Protein AF-A0A2N6A3X3-F1 (afdb_monomer_lite)

Foldseek 3Di:
DDDDDDDPDDDPDPDFPWDKWDDDDFDDKDKDQWKKFWKWFAQAKWWQFWKAAACPQHLAFKKKWKWFAQDDLVPQFAPPRWDLRIDTQDIDFRHNDRDIDTDTGIDGGGTMMDMIMFGDHQSDITIWTKDDWQQDFIDDPNDTMTIFIKTDPGRHPPDSDTIHTHRTDIGTDMITIIGGPPDLAQFAKAWPEFDDDDLAAQFKDWTKTKIFTSHPAWFAWKWKWKDKQPHTDDIDIDGDTQGDDDRVSGIDMDTRDMDGADAPDKIKMKMFIAQGVPDGHPDRPRGMDIDIDHAAHDDEFEEPDDDGPHPAPQRVLVSQQRHAHDFAYEYAYEFDEHAAADEHEAGPPDDPGHAYEYEPDDDAQVRAEQEYEDPAEGESYEYANYERYEYASHEFEYEYQQAYERYEFENAHEHYEYALYEFYYDQPRPHQRWERYAFAHDRRDRAHEARRYYNYYYYNYHFHHTPHSYYYHYHD

Radius of gyration: 29.24 Å; chains: 1; bounding box: 65×50×79 Å

Structure (mmCIF, N/CA/C/O backbone):
data_AF-A0A2N6A3X3-F1
#
_entry.id   AF-A0A2N6A3X3-F1
#
loop_
_atom_site.group_PDB
_atom_site.id
_atom_site.type_symbol
_atom_site.label_atom_id
_atom_site.label_alt_id
_atom_site.label_comp_id
_atom_site.label_asym_id
_atom_site.label_entity_id
_atom_site.label_seq_id
_atom_site.pdbx_PDB_ins_code
_atom_site.Cartn_x
_atom_site.Cartn_y
_atom_site.Cartn_z
_atom_site.occupancy
_atom_site.B_iso_or_equiv
_atom_site.auth_seq_id
_atom_site.auth_comp_id
_atom_site.auth_asym_id
_atom_site.auth_atom_id
_atom_site.pdbx_PDB_model_num
ATOM 1 N N . MET A 1 1 ? -17.359 29.371 -13.547 1.00 36.81 1 MET A N 1
ATOM 2 C CA . MET A 1 1 ? -18.112 28.268 -12.919 1.00 36.81 1 MET A CA 1
ATOM 3 C C . MET A 1 1 ? -17.879 28.380 -11.423 1.00 36.81 1 MET A C 1
ATOM 5 O O . MET A 1 1 ? -16.732 28.423 -11.004 1.00 36.81 1 MET A O 1
ATOM 9 N N . LEU A 1 2 ? -18.947 28.639 -10.676 1.00 24.08 2 LEU A N 1
ATOM 10 C CA . LEU A 1 2 ? -18.941 29.046 -9.272 1.00 24.08 2 LEU A CA 1
ATOM 11 C C . LEU A 1 2 ? -18.635 27.821 -8.392 1.00 24.08 2 LEU A C 1
ATOM 13 O O . LEU A 1 2 ? -19.410 26.869 -8.407 1.00 24.08 2 LEU A O 1
ATOM 17 N N . PHE A 1 3 ? -17.521 27.821 -7.656 1.00 23.25 3 PHE A N 1
ATOM 18 C CA . PHE A 1 3 ? -17.260 26.799 -6.639 1.00 23.25 3 PHE A CA 1
ATOM 19 C C . PHE A 1 3 ? -18.091 27.126 -5.396 1.00 23.25 3 PHE A C 1
ATOM 21 O O . PHE A 1 3 ? -17.814 28.088 -4.682 1.00 23.25 3 PHE A O 1
ATOM 28 N N . ILE A 1 4 ? -19.135 26.333 -5.161 1.00 26.30 4 ILE A N 1
ATOM 29 C CA . ILE A 1 4 ? -19.853 26.300 -3.889 1.00 26.30 4 ILE A CA 1
ATOM 30 C C . ILE A 1 4 ? -18.969 25.524 -2.911 1.00 26.30 4 ILE A C 1
ATOM 32 O O . ILE A 1 4 ? -18.794 24.315 -3.039 1.00 26.30 4 ILE A O 1
ATOM 36 N N . VAL A 1 5 ? -18.386 26.237 -1.951 1.00 26.61 5 VAL A N 1
ATOM 37 C CA . VAL A 1 5 ? -17.801 25.637 -0.751 1.00 26.61 5 VAL A CA 1
ATOM 38 C C . VAL A 1 5 ? -18.970 25.226 0.138 1.00 26.61 5 VAL A C 1
ATOM 40 O O . VAL A 1 5 ? -19.651 26.078 0.709 1.00 26.61 5 VAL A O 1
ATOM 43 N N . SER A 1 6 ? -19.236 23.923 0.221 1.00 27.19 6 SER A N 1
ATOM 44 C CA . SER A 1 6 ? -20.173 23.373 1.197 1.00 27.19 6 SER A CA 1
ATOM 45 C C . SER A 1 6 ? -19.638 23.630 2.602 1.00 27.19 6 SER A C 1
ATOM 47 O O . SER A 1 6 ? -18.622 23.077 3.017 1.00 27.19 6 SER A O 1
ATOM 49 N N . ILE A 1 7 ? -20.339 24.496 3.330 1.00 28.91 7 ILE A N 1
ATOM 50 C CA . ILE A 1 7 ? -20.196 24.676 4.770 1.00 28.91 7 ILE A CA 1
ATOM 51 C C . ILE A 1 7 ? -20.703 23.385 5.417 1.00 28.91 7 ILE A C 1
ATOM 53 O O . ILE A 1 7 ? -21.909 23.145 5.470 1.00 28.91 7 ILE A O 1
ATOM 57 N N . VAL A 1 8 ? -19.788 22.539 5.889 1.00 29.34 8 VAL A N 1
ATOM 58 C CA . VAL A 1 8 ? -20.136 21.464 6.820 1.00 29.34 8 VAL A CA 1
ATOM 59 C C . VAL A 1 8 ? -20.495 22.141 8.138 1.00 29.34 8 VAL A C 1
ATOM 61 O O . VAL A 1 8 ? -19.649 22.749 8.795 1.00 29.34 8 VAL A O 1
ATOM 64 N N . ALA A 1 9 ? -21.782 22.107 8.474 1.00 30.28 9 ALA A N 1
ATOM 65 C CA . ALA A 1 9 ? -22.290 22.557 9.757 1.00 30.28 9 ALA A CA 1
ATOM 66 C C . ALA A 1 9 ? -21.560 21.800 10.874 1.00 30.28 9 ALA A C 1
ATOM 68 O O . ALA A 1 9 ? -21.494 20.571 10.862 1.00 30.28 9 ALA A O 1
ATOM 69 N N . GLY A 1 10 ? -20.986 22.552 11.814 1.00 28.33 10 GLY A N 1
ATOM 70 C CA . GLY A 1 10 ? -20.268 22.001 12.952 1.00 28.33 10 GLY A CA 1
ATOM 71 C C . GLY A 1 10 ? -21.154 21.043 13.738 1.00 28.33 10 GLY A C 1
ATOM 72 O O . GLY A 1 10 ? -22.151 21.455 14.331 1.00 28.33 10 GLY A O 1
ATOM 73 N N . MET A 1 11 ? -20.760 19.771 13.769 1.00 34.78 11 MET A N 1
ATOM 74 C CA . MET A 1 11 ? -21.176 18.870 14.831 1.00 34.78 11 MET A CA 1
ATOM 75 C C . MET A 1 11 ? -20.691 19.486 16.141 1.00 34.78 11 MET A C 1
ATOM 77 O O . MET A 1 11 ? -19.494 19.687 16.355 1.00 34.78 11 MET A O 1
ATOM 81 N N . ALA A 1 12 ? -21.639 19.857 16.994 1.00 27.72 12 ALA A N 1
ATOM 82 C CA . ALA A 1 12 ? -21.349 20.266 18.351 1.00 27.72 12 ALA A CA 1
ATOM 83 C C . ALA A 1 12 ? -20.760 19.054 19.081 1.00 27.72 12 ALA A C 1
ATOM 85 O O . ALA A 1 12 ? -21.494 18.197 19.568 1.00 27.72 12 ALA A O 1
ATOM 86 N N . TYR A 1 13 ? -19.430 18.968 19.140 1.00 34.47 13 TYR A N 1
ATOM 87 C CA . TYR A 1 13 ? -18.760 18.099 20.093 1.00 34.47 13 TYR A CA 1
ATOM 88 C C . TYR A 1 13 ? -19.273 18.491 21.475 1.00 34.47 13 TYR A C 1
ATOM 90 O O . TYR A 1 13 ? -19.057 19.616 21.932 1.00 34.47 13 TYR A O 1
ATOM 98 N N . THR A 1 14 ? -19.980 17.583 22.144 1.00 35.78 14 THR A N 1
ATOM 99 C CA . THR A 1 14 ? -20.238 17.725 23.573 1.00 35.78 14 THR A CA 1
ATOM 100 C C . THR A 1 14 ? -18.874 17.849 24.240 1.00 35.78 14 THR A C 1
ATOM 102 O O . THR A 1 14 ? -18.080 16.908 24.201 1.00 35.78 14 THR A O 1
ATOM 105 N N . SER A 1 15 ? -18.558 19.029 24.773 1.00 39.34 15 SER A N 1
ATOM 106 C CA . SER A 1 15 ? -17.269 19.309 25.393 1.00 39.34 15 SER A CA 1
ATOM 107 C C . SER A 1 15 ? -17.145 18.481 26.671 1.00 39.34 15 SER A C 1
ATOM 109 O O . SER A 1 15 ? -17.532 18.929 27.751 1.00 39.34 15 SER A O 1
ATOM 111 N N . SER A 1 16 ? -16.638 17.253 26.575 1.00 51.94 16 SER A N 1
ATOM 112 C CA . SER A 1 16 ? -16.182 16.544 27.765 1.00 51.94 16 SER A CA 1
ATOM 113 C C . SER A 1 16 ? -15.043 17.362 28.371 1.00 51.94 16 SER A C 1
ATOM 115 O O . SER A 1 16 ? -14.129 17.769 27.649 1.00 51.94 16 SER A O 1
ATOM 117 N N . ALA A 1 17 ? -15.098 17.630 29.673 1.00 59.84 17 ALA A N 1
ATOM 118 C CA . ALA A 1 17 ? -14.055 18.382 30.354 1.00 59.84 17 ALA A CA 1
ATOM 119 C C . ALA A 1 17 ? -12.694 17.686 30.173 1.00 59.84 17 ALA A C 1
ATOM 121 O O . ALA A 1 17 ? -12.494 16.557 30.623 1.00 59.84 17 ALA A O 1
ATOM 122 N N . GLN A 1 18 ? -11.764 18.357 29.494 1.00 75.56 18 GLN A N 1
ATOM 123 C CA . GLN A 1 18 ? -10.393 17.879 29.345 1.00 75.56 18 GLN A CA 1
ATOM 124 C C . GLN A 1 18 ? -9.650 17.986 30.682 1.00 75.56 18 GLN A C 1
ATOM 126 O O . GLN A 1 18 ? -9.715 19.014 31.359 1.00 75.56 18 GLN A O 1
ATOM 131 N N . THR A 1 19 ? -8.931 16.932 31.055 1.00 91.12 19 THR A N 1
ATOM 132 C CA . THR A 1 19 ? -8.146 16.851 32.292 1.00 91.12 19 THR A CA 1
ATOM 133 C C . THR A 1 19 ? -6.680 16.638 31.941 1.00 91.12 19 THR A C 1
ATOM 135 O O . THR A 1 19 ? -6.355 15.824 31.084 1.00 91.12 19 THR A O 1
ATOM 138 N N . MET A 1 20 ? -5.776 17.379 32.579 1.00 95.62 20 MET A N 1
ATOM 139 C CA . MET A 1 20 ? -4.334 17.208 32.384 1.00 95.62 20 MET A CA 1
ATOM 140 C C . MET A 1 20 ? -3.817 16.090 33.294 1.00 95.62 20 MET A C 1
ATOM 142 O O . MET A 1 20 ? -4.095 16.093 34.494 1.00 95.62 20 MET A O 1
ATOM 146 N N . MET A 1 21 ? -3.079 15.135 32.730 1.00 96.25 21 MET A N 1
ATOM 147 C CA . MET A 1 21 ? -2.452 14.050 33.483 1.00 96.25 21 MET A CA 1
ATOM 148 C C . MET A 1 21 ? -1.402 14.598 34.454 1.00 96.25 21 MET A C 1
ATOM 150 O O . MET A 1 21 ? -0.435 15.197 33.987 1.00 96.25 21 MET A O 1
ATOM 154 N N . PRO A 1 22 ? -1.539 14.385 35.780 1.00 96.81 22 PRO A N 1
ATOM 155 C CA . PRO A 1 22 ? -0.625 14.956 36.760 1.00 96.81 22 PRO A CA 1
ATOM 156 C C . PRO A 1 22 ? 0.844 14.651 36.456 1.00 96.81 22 PRO A C 1
ATOM 158 O O . PRO A 1 22 ? 1.227 13.503 36.225 1.00 96.81 22 PRO A O 1
ATOM 161 N N . LEU A 1 23 ? 1.674 15.685 36.496 1.00 95.75 23 LEU A N 1
ATOM 162 C CA . LEU A 1 23 ? 3.123 15.587 36.355 1.00 95.75 23 LEU A CA 1
ATOM 163 C C . LEU A 1 23 ? 3.789 16.037 37.658 1.00 95.75 23 LEU A C 1
ATOM 165 O O . LEU A 1 23 ? 3.197 16.840 38.388 1.00 95.75 23 LEU A O 1
ATOM 169 N N . PRO A 1 24 ? 5.030 15.597 37.936 1.00 93.75 24 PRO A N 1
ATOM 170 C CA . PRO A 1 24 ? 5.813 16.207 39.003 1.00 93.75 24 PRO A CA 1
ATOM 171 C C . PRO A 1 24 ? 5.985 17.725 38.757 1.00 93.75 24 PRO A C 1
ATOM 173 O O . PRO A 1 24 ? 5.811 18.186 37.619 1.00 93.75 24 PRO A O 1
ATOM 176 N N . PRO A 1 25 ? 6.305 18.516 39.804 1.00 91.94 25 PRO A N 1
ATOM 177 C CA . PRO A 1 25 ? 6.579 19.952 39.677 1.00 91.94 25 PRO A CA 1
ATOM 178 C C . PRO A 1 25 ? 7.768 20.252 38.739 1.00 91.94 25 PRO A C 1
ATOM 180 O O . PRO A 1 25 ? 8.196 19.419 37.957 1.00 91.94 25 PRO A O 1
ATOM 183 N N . HIS A 1 26 ? 8.228 21.498 38.608 1.00 95.06 26 HIS A N 1
ATOM 184 C CA . HIS A 1 26 ? 9.457 21.771 37.837 1.00 95.06 26 HIS A CA 1
ATOM 185 C C . HIS A 1 26 ? 10.621 21.841 38.810 1.00 95.06 26 HIS A C 1
ATOM 187 O O . HIS A 1 26 ? 10.509 22.570 39.793 1.00 95.06 26 HIS A O 1
ATOM 193 N N . SER A 1 27 ? 11.735 21.171 38.507 1.00 93.88 27 SER A N 1
ATOM 194 C CA . SER A 1 27 ? 12.972 21.340 39.279 1.00 93.88 27 SER A CA 1
ATOM 195 C C . SER A 1 27 ? 14.169 21.754 38.436 1.00 93.88 27 SER A C 1
ATOM 197 O O . SER A 1 27 ? 15.005 22.522 38.906 1.00 93.88 27 SER A O 1
ATOM 199 N N . SER A 1 28 ? 14.283 21.277 37.194 1.00 96.19 28 SER A N 1
ATOM 200 C CA . SER A 1 28 ? 15.470 21.538 36.374 1.00 96.19 28 SER A CA 1
ATOM 201 C C . SER A 1 28 ? 15.185 21.569 34.874 1.00 96.19 28 SER A C 1
ATOM 203 O O . SER A 1 28 ? 14.134 21.139 34.392 1.00 96.19 28 SER A O 1
ATOM 205 N N . THR A 1 29 ? 16.139 22.113 34.121 1.00 97.00 29 THR A N 1
ATOM 206 C CA . THR A 1 29 ? 16.101 22.174 32.658 1.00 97.00 29 THR A CA 1
ATOM 207 C C . THR A 1 29 ? 17.348 21.514 32.096 1.00 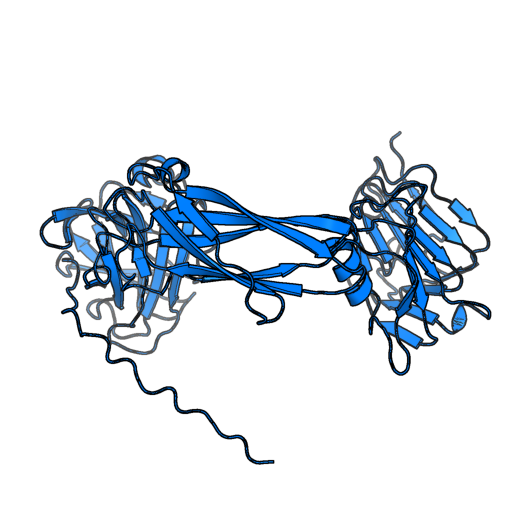97.00 29 THR A C 1
ATOM 209 O O . THR A 1 29 ? 18.462 21.843 32.495 1.00 97.00 29 THR A O 1
ATOM 212 N N . TYR A 1 30 ? 17.159 20.610 31.139 1.00 96.12 30 TYR A N 1
ATOM 213 C CA . TYR A 1 30 ? 18.238 19.985 30.386 1.00 96.12 30 TYR A CA 1
ATOM 214 C C . TYR A 1 30 ? 18.246 20.513 28.952 1.00 96.12 30 TYR A C 1
ATOM 216 O O . TYR A 1 30 ? 17.363 20.195 28.146 1.00 96.12 30 TYR A O 1
ATOM 224 N N . THR A 1 31 ? 19.256 21.326 28.656 1.00 97.38 31 THR A N 1
ATOM 225 C CA . THR A 1 31 ? 19.498 21.902 27.332 1.00 97.38 31 THR A CA 1
ATOM 226 C C . THR A 1 31 ? 20.409 20.974 26.533 1.00 97.38 31 THR A C 1
ATOM 228 O O . THR A 1 31 ? 21.539 20.721 26.945 1.00 97.38 31 THR A O 1
ATOM 231 N N . SER A 1 32 ? 19.934 20.446 25.407 1.00 95.31 32 SER A N 1
ATOM 232 C CA . SER A 1 32 ? 20.695 19.503 24.574 1.00 95.31 32 SER A CA 1
ATOM 233 C C . SER A 1 32 ? 20.160 19.449 23.145 1.00 95.31 32 SER A C 1
ATOM 235 O O . SER A 1 32 ? 19.145 20.063 22.848 1.00 95.31 32 SER A O 1
ATOM 237 N N . SER A 1 33 ? 20.792 18.673 22.268 1.00 95.19 33 SER A N 1
ATOM 238 C CA . SER A 1 33 ? 20.218 18.278 20.973 1.00 95.19 33 SER A CA 1
ATOM 239 C C . SER A 1 33 ? 19.319 17.039 21.069 1.00 95.19 33 SER A C 1
ATOM 241 O O . SER A 1 33 ? 19.021 16.413 20.058 1.00 95.19 33 SER A O 1
ATOM 243 N N . MET A 1 34 ? 18.927 16.631 22.279 1.00 96.06 34 MET A N 1
ATOM 244 C CA . MET A 1 34 ? 18.212 15.385 22.529 1.00 96.06 34 MET A CA 1
ATOM 245 C C . MET A 1 34 ? 16.824 15.645 23.114 1.00 96.06 34 MET A C 1
ATOM 247 O O . MET A 1 34 ? 16.640 16.562 23.920 1.00 96.06 34 MET A O 1
ATOM 251 N N . ILE A 1 35 ? 15.859 14.797 22.754 1.00 96.38 35 ILE A N 1
ATOM 252 C CA . ILE A 1 35 ? 14.491 14.854 23.275 1.00 96.38 35 ILE A CA 1
ATOM 253 C C . ILE A 1 35 ? 14.214 13.744 24.290 1.00 96.38 35 ILE A C 1
ATOM 255 O O . ILE A 1 35 ? 14.772 12.639 24.237 1.00 96.38 35 ILE A O 1
ATOM 259 N N . ARG A 1 36 ? 13.400 14.069 25.290 1.00 97.06 36 ARG A N 1
ATOM 260 C CA . ARG A 1 36 ? 13.132 13.230 26.459 1.00 97.06 36 ARG A CA 1
ATOM 261 C C . ARG A 1 36 ? 11.643 13.261 26.786 1.00 97.06 36 ARG A C 1
ATOM 263 O O . ARG A 1 36 ? 10.908 14.110 26.287 1.00 97.06 36 ARG A O 1
ATOM 270 N N . GLY A 1 37 ? 11.203 12.331 27.621 1.00 97.62 37 GLY A N 1
ATOM 271 C CA . GLY A 1 37 ? 9.848 12.320 28.157 1.00 97.62 37 GLY A CA 1
ATOM 272 C C . GLY A 1 37 ? 9.624 11.151 29.104 1.00 97.62 37 GLY A C 1
ATOM 273 O O . GLY A 1 37 ? 10.470 10.863 29.960 1.00 97.62 37 GLY A O 1
ATOM 274 N N . PHE A 1 38 ? 8.486 10.487 28.948 1.00 98.50 38 PHE A N 1
ATOM 275 C CA . PHE A 1 38 ? 8.093 9.328 29.739 1.00 98.50 38 PHE A CA 1
ATOM 276 C C . PHE A 1 38 ? 7.271 8.343 28.912 1.00 98.50 38 PHE A C 1
ATOM 278 O O . PHE A 1 38 ? 6.806 8.657 27.822 1.00 98.50 38 PHE A O 1
ATOM 285 N N . TRP A 1 39 ? 7.063 7.156 29.458 1.00 98.62 39 TRP A N 1
ATOM 286 C CA . TRP A 1 39 ? 6.050 6.225 28.994 1.00 98.62 39 TRP A CA 1
ATOM 287 C C . TRP A 1 39 ? 5.144 5.809 30.151 1.00 98.62 39 TRP A C 1
ATOM 289 O O . TRP A 1 39 ? 5.509 5.976 31.315 1.00 98.62 39 TRP A O 1
ATOM 299 N N . PHE A 1 40 ? 3.971 5.275 29.831 1.00 98.50 40 PHE A N 1
ATOM 300 C CA . PHE A 1 40 ? 3.063 4.654 30.792 1.00 98.50 40 PHE A CA 1
ATOM 301 C C . PHE A 1 40 ? 2.268 3.522 30.145 1.00 98.50 40 PHE A C 1
ATOM 303 O O . PHE A 1 40 ? 2.203 3.423 28.921 1.00 98.50 40 PHE A O 1
ATOM 310 N N . GLN A 1 41 ? 1.654 2.678 30.972 1.00 98.12 41 GLN A N 1
ATOM 311 C CA . GLN A 1 41 ? 0.623 1.747 30.526 1.00 98.12 41 GLN A CA 1
ATOM 312 C C . GLN A 1 41 ? -0.755 2.357 30.789 1.00 98.12 41 GLN A C 1
ATOM 314 O O . GLN A 1 41 ? -1.031 2.805 31.904 1.00 98.12 41 GLN A O 1
ATOM 319 N N . ALA A 1 42 ? -1.604 2.399 29.768 1.00 95.19 42 ALA A N 1
ATOM 320 C CA . ALA A 1 42 ? -2.955 2.927 29.869 1.00 95.19 42 ALA A CA 1
ATOM 321 C C . ALA A 1 42 ? -3.795 2.074 30.840 1.00 95.19 42 ALA A C 1
ATOM 323 O O . ALA A 1 42 ? -3.906 0.863 30.639 1.00 95.19 42 ALA A O 1
ATOM 324 N N . PRO A 1 43 ? -4.391 2.665 31.893 1.00 91.12 43 PRO A N 1
ATOM 325 C CA . PRO A 1 43 ? -5.142 1.900 32.889 1.00 91.12 43 PRO A CA 1
ATOM 326 C C . PRO A 1 43 ? -6.565 1.559 32.425 1.00 91.12 43 PRO A C 1
ATOM 328 O O . PRO A 1 43 ? -7.153 0.598 32.907 1.00 91.12 43 PRO A O 1
ATOM 331 N N . VAL A 1 44 ? -7.122 2.370 31.525 1.00 83.75 44 VAL A N 1
ATOM 332 C CA . VAL A 1 44 ? -8.472 2.274 30.958 1.00 83.75 44 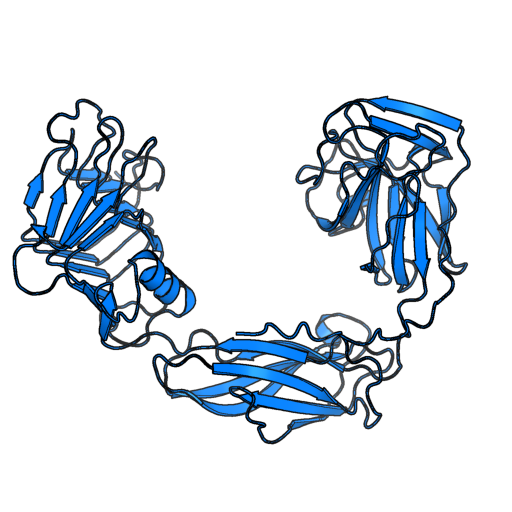VAL A CA 1
ATOM 333 C C . VAL A 1 44 ? -8.453 2.861 29.546 1.00 83.75 44 VAL A C 1
ATOM 335 O O . VAL A 1 44 ? -7.455 3.469 29.157 1.00 83.75 44 VAL A O 1
ATOM 338 N N . ASP A 1 45 ? -9.557 2.737 28.816 1.00 82.00 45 ASP A N 1
ATOM 339 C CA . ASP A 1 45 ? -9.745 3.407 27.530 1.00 82.00 45 ASP A CA 1
ATOM 340 C C . ASP A 1 45 ? -9.950 4.917 27.718 1.00 82.00 45 ASP A C 1
ATOM 342 O O . ASP A 1 45 ? -10.702 5.362 28.592 1.00 82.00 45 ASP A O 1
ATOM 346 N N . PHE A 1 46 ? -9.296 5.730 26.890 1.00 86.94 46 PHE A N 1
ATOM 347 C CA . PHE A 1 46 ? -9.459 7.184 26.900 1.00 86.94 46 PHE A CA 1
ATOM 348 C C . PHE A 1 46 ? -9.036 7.817 25.573 1.00 86.94 46 PHE A C 1
ATOM 350 O O . PHE A 1 46 ? -8.471 7.161 24.701 1.00 86.94 46 PHE A O 1
ATOM 357 N N . LYS A 1 47 ? -9.297 9.117 25.413 1.00 89.19 47 LYS A N 1
ATOM 358 C CA . LYS A 1 47 ? -8.744 9.909 24.309 1.00 89.19 47 LYS A CA 1
ATOM 359 C C . LYS A 1 47 ? -7.690 10.871 24.833 1.00 89.19 47 LYS A C 1
ATOM 361 O O . LYS A 1 47 ? -7.962 11.618 25.773 1.00 89.19 47 LYS A O 1
ATOM 366 N N . ILE A 1 48 ? -6.518 10.906 24.201 1.00 94.00 48 ILE A N 1
ATOM 367 C CA . ILE A 1 48 ? -5.624 12.061 24.304 1.00 94.00 48 ILE A CA 1
ATOM 368 C C . ILE A 1 48 ? -6.215 13.143 23.402 1.00 94.00 48 ILE A C 1
ATOM 370 O O . ILE A 1 48 ? -6.287 12.981 22.183 1.00 94.00 48 ILE A O 1
ATOM 374 N N . VAL A 1 49 ? -6.676 14.224 24.024 1.00 93.31 49 VAL A N 1
ATOM 375 C CA . VAL A 1 49 ? -7.350 15.350 23.361 1.00 93.31 49 VAL A CA 1
ATOM 376 C C . VAL A 1 49 ? -6.442 16.566 23.191 1.00 93.31 49 VAL A C 1
ATOM 378 O O . VAL A 1 49 ? -6.763 17.520 22.483 1.00 93.31 49 VAL A O 1
ATOM 381 N N . GLY A 1 50 ? -5.267 16.536 23.815 1.00 94.12 50 GLY A N 1
ATOM 382 C CA . GLY A 1 50 ? -4.270 17.566 23.620 1.00 94.12 50 GLY A CA 1
ATOM 383 C C . GLY A 1 50 ? -2.922 17.225 24.222 1.00 94.12 50 GLY A C 1
ATOM 384 O O . GLY A 1 50 ? -2.806 16.402 25.129 1.00 94.12 50 GLY A O 1
ATOM 385 N N . VAL A 1 51 ? -1.895 17.897 23.720 1.00 98.25 51 VAL A N 1
ATOM 386 C CA . VAL A 1 51 ? -0.524 17.783 24.215 1.00 98.25 51 VAL A CA 1
ATOM 387 C C . VAL A 1 51 ? 0.119 19.154 24.347 1.00 98.25 51 VAL A C 1
ATOM 389 O O . VAL A 1 51 ? -0.226 20.093 23.625 1.00 98.25 51 VAL A O 1
ATOM 392 N N . ARG A 1 52 ? 1.064 19.288 25.278 1.00 98.12 52 ARG A N 1
ATOM 393 C CA . ARG A 1 52 ? 1.826 20.526 25.459 1.00 98.12 52 ARG A CA 1
ATOM 394 C C . ARG A 1 52 ? 3.167 20.269 26.129 1.00 98.12 52 ARG A C 1
ATOM 396 O O . ARG A 1 52 ? 3.251 19.510 27.083 1.00 98.12 52 ARG A O 1
ATOM 403 N N . VAL A 1 53 ? 4.224 20.960 25.712 1.00 98.00 53 VAL A N 1
ATOM 404 C CA . VAL A 1 53 ? 5.454 21.019 26.526 1.00 98.00 53 VAL A CA 1
ATOM 405 C C . VAL A 1 53 ? 5.333 22.184 27.516 1.00 98.00 53 VAL A C 1
ATOM 407 O O . VAL A 1 53 ? 5.102 23.306 27.063 1.00 98.00 53 VAL A O 1
ATOM 410 N N . PRO A 1 54 ? 5.487 22.004 28.840 1.00 96.31 54 PRO A N 1
ATOM 411 C CA . PRO A 1 54 ? 5.434 23.112 29.796 1.00 96.31 54 PRO A CA 1
ATOM 412 C C . PRO A 1 54 ? 6.397 24.254 29.445 1.00 96.31 54 PRO A C 1
ATOM 414 O O . PRO A 1 54 ? 7.471 24.039 28.884 1.00 96.31 54 PRO A O 1
ATOM 417 N N . THR A 1 55 ? 6.045 25.488 29.810 1.00 96.88 55 THR A N 1
ATOM 418 C CA . THR A 1 55 ? 6.874 26.675 29.521 1.00 96.88 55 THR A CA 1
ATOM 419 C C . THR A 1 55 ? 7.949 26.950 30.573 1.00 96.88 55 THR A C 1
ATOM 421 O O . THR A 1 55 ? 8.692 27.916 30.437 1.00 96.88 55 THR A O 1
ATOM 424 N N . ASN A 1 56 ? 8.050 26.125 31.625 1.00 95.94 56 ASN A N 1
ATOM 425 C CA . ASN A 1 56 ? 9.009 26.331 32.718 1.00 95.94 56 ASN A CA 1
ATOM 426 C C . ASN A 1 56 ? 10.471 26.312 32.237 1.00 95.94 56 ASN A C 1
ATOM 428 O O . ASN A 1 56 ? 11.285 27.078 32.739 1.00 95.94 56 ASN A O 1
ATOM 432 N N . ALA A 1 57 ? 10.799 25.450 31.268 1.00 94.44 57 ALA A N 1
ATOM 433 C CA . ALA A 1 57 ? 12.150 25.354 30.716 1.00 94.44 57 ALA A CA 1
ATOM 434 C C . ALA A 1 57 ? 12.449 26.418 29.647 1.00 94.44 57 ALA A C 1
ATOM 436 O O . ALA A 1 57 ? 13.588 26.862 29.530 1.00 94.44 57 ALA A O 1
ATOM 437 N N . SER A 1 58 ? 11.448 26.791 28.845 1.00 96.75 58 SER A N 1
ATOM 438 C CA . SER A 1 58 ? 11.533 27.797 27.780 1.00 96.75 58 SER A CA 1
ATOM 439 C C . SER A 1 58 ? 10.134 28.086 27.217 1.00 96.75 58 SER A C 1
ATOM 441 O O . SER A 1 58 ? 9.255 27.225 27.250 1.00 96.75 58 SER A O 1
ATOM 443 N N . SER A 1 59 ? 9.926 29.278 26.655 1.00 96.25 59 SER A N 1
ATOM 444 C CA . SER A 1 59 ? 8.716 29.653 25.907 1.00 96.25 59 SER A CA 1
ATOM 445 C C . SER A 1 59 ? 8.845 29.464 24.389 1.00 96.25 59 SER A C 1
ATOM 447 O O . SER A 1 59 ? 7.930 29.834 23.655 1.00 96.25 59 SER A O 1
ATOM 449 N N . ALA A 1 60 ? 9.959 28.893 23.913 1.00 97.19 60 ALA A N 1
ATOM 450 C CA . ALA A 1 60 ? 10.196 28.618 22.496 1.00 97.19 60 ALA A CA 1
ATOM 451 C C . ALA A 1 60 ? 9.158 27.647 21.894 1.00 97.19 60 ALA A C 1
ATOM 453 O O . ALA A 1 60 ? 8.278 27.122 22.586 1.00 97.19 60 ALA A O 1
ATOM 454 N N . ALA A 1 61 ? 9.273 27.383 20.591 1.00 96.88 61 ALA A N 1
ATOM 455 C CA . ALA A 1 61 ? 8.423 26.422 19.895 1.00 96.88 61 ALA A CA 1
ATOM 456 C C . ALA A 1 61 ? 8.408 25.060 20.609 1.00 96.88 61 ALA A C 1
ATOM 458 O O . ALA A 1 61 ? 9.409 24.662 21.199 1.00 96.88 61 ALA A O 1
ATOM 459 N N . GLN A 1 62 ? 7.282 24.354 20.597 1.00 97.75 62 GLN A N 1
ATOM 460 C CA . GLN A 1 62 ? 7.181 23.010 21.176 1.00 97.75 62 GLN A CA 1
ATOM 461 C C . GLN A 1 62 ? 7.287 21.931 20.097 1.00 97.75 62 GLN A C 1
ATOM 463 O O . GLN A 1 62 ? 6.760 22.088 18.993 1.00 97.75 62 GLN A O 1
ATOM 468 N N . ASN A 1 63 ? 7.971 20.842 20.450 1.00 98.06 63 ASN A N 1
ATOM 469 C CA . ASN A 1 63 ? 8.147 19.640 19.643 1.00 98.06 63 ASN A CA 1
ATOM 470 C C . ASN A 1 63 ? 7.700 18.446 20.482 1.00 98.06 63 ASN A C 1
ATOM 472 O O . ASN A 1 63 ? 8.177 18.323 21.609 1.00 98.06 63 ASN A O 1
ATOM 476 N N . ILE A 1 64 ? 6.783 17.617 19.983 1.00 98.62 64 ILE A N 1
ATOM 477 C CA . ILE A 1 64 ? 6.185 16.492 20.718 1.00 98.62 64 ILE A CA 1
ATOM 478 C C . ILE A 1 64 ? 5.984 15.316 19.765 1.00 98.62 64 ILE A C 1
ATOM 480 O O . ILE A 1 64 ? 5.584 15.524 18.622 1.00 98.62 64 ILE A O 1
ATOM 484 N N . GLN A 1 65 ? 6.201 14.092 20.239 1.00 98.56 65 GLN A N 1
ATOM 485 C CA . GLN A 1 65 ? 5.783 12.872 19.548 1.00 98.56 65 GLN A CA 1
ATOM 486 C C . GLN A 1 65 ? 5.213 11.861 20.541 1.00 98.56 65 GLN A C 1
ATOM 488 O O . GLN A 1 65 ? 5.718 11.714 21.658 1.00 98.56 65 GLN A O 1
ATOM 493 N N . LEU A 1 66 ? 4.152 11.183 20.110 1.00 98.44 66 LEU A N 1
ATOM 494 C CA . LEU A 1 66 ? 3.483 10.108 20.829 1.00 98.44 66 LEU A CA 1
ATOM 495 C C . LEU A 1 66 ? 3.686 8.782 20.098 1.00 98.44 66 LEU A C 1
ATOM 497 O O . LEU A 1 66 ? 3.598 8.717 18.870 1.00 98.44 66 LEU A O 1
ATOM 501 N N . PHE A 1 67 ? 3.905 7.724 20.868 1.00 98.25 67 PHE A N 1
ATOM 502 C CA . PHE A 1 67 ? 4.174 6.375 20.385 1.00 98.25 67 PHE A CA 1
ATOM 503 C C . PHE A 1 67 ? 3.197 5.386 21.018 1.00 98.25 67 PHE A C 1
ATOM 505 O O . PHE A 1 67 ? 2.953 5.463 22.220 1.00 98.25 67 PHE A O 1
ATOM 512 N N . LYS A 1 68 ? 2.719 4.412 20.244 1.00 97.44 68 LYS A N 1
ATOM 513 C CA . LYS A 1 68 ? 2.200 3.141 20.756 1.00 97.44 68 LYS A CA 1
ATOM 514 C C . LYS A 1 68 ? 3.326 2.120 20.671 1.00 97.44 68 LYS A C 1
ATOM 516 O O . LYS A 1 68 ? 3.796 1.815 19.580 1.00 97.44 68 LYS A O 1
ATOM 521 N N . MET A 1 69 ? 3.801 1.638 21.810 1.00 98.12 69 MET A N 1
ATOM 522 C CA . MET A 1 69 ? 4.917 0.697 21.882 1.00 98.12 69 MET A CA 1
ATOM 523 C C . MET A 1 69 ? 4.426 -0.723 21.584 1.00 98.12 69 MET A C 1
ATOM 525 O O . MET A 1 69 ? 3.377 -1.127 22.081 1.00 98.12 69 MET A O 1
ATOM 529 N N . GLY A 1 70 ? 5.202 -1.508 20.833 1.00 89.94 70 GLY A N 1
ATOM 530 C CA . GLY A 1 70 ? 4.869 -2.899 20.490 1.00 89.94 70 GLY A CA 1
ATOM 531 C C . GLY A 1 70 ? 5.034 -3.905 21.639 1.00 89.94 70 GLY A C 1
ATOM 532 O O . GLY A 1 70 ? 4.996 -5.111 21.420 1.00 89.94 70 GLY A O 1
ATOM 533 N N . GLY A 1 71 ? 5.265 -3.422 22.860 1.00 91.06 71 GLY A N 1
ATOM 534 C CA . GLY A 1 71 ? 5.439 -4.201 24.082 1.00 91.06 71 GLY A CA 1
ATOM 535 C C . GLY A 1 71 ? 5.847 -3.300 25.250 1.00 91.06 71 GLY A C 1
ATOM 536 O O . GLY A 1 71 ? 6.092 -2.107 25.062 1.00 91.06 71 GLY A O 1
ATOM 537 N N . SER A 1 72 ? 5.938 -3.867 26.456 1.00 97.12 72 SER A N 1
ATOM 538 C CA . SER A 1 72 ? 6.344 -3.125 27.658 1.00 97.12 72 SER A CA 1
ATOM 539 C C . SER A 1 72 ? 7.753 -2.542 27.493 1.00 97.12 72 SER A C 1
ATOM 541 O O . SER A 1 72 ? 8.705 -3.323 27.374 1.00 97.12 72 SER A O 1
ATOM 543 N N . PRO A 1 73 ? 7.948 -1.207 27.541 1.00 98.19 73 PRO A N 1
ATOM 544 C CA . PRO A 1 73 ? 9.275 -0.594 27.436 1.00 98.19 73 PRO A CA 1
ATOM 545 C C . PRO A 1 73 ? 10.272 -1.121 28.473 1.00 98.19 73 PRO A C 1
ATOM 547 O O . PRO A 1 73 ? 11.449 -1.289 28.160 1.00 98.19 73 PRO A O 1
ATOM 550 N N . ALA A 1 74 ? 9.793 -1.475 29.673 1.00 97.19 74 ALA A N 1
ATOM 551 C CA . ALA A 1 74 ? 10.601 -2.095 30.727 1.00 97.19 74 ALA A CA 1
ATOM 552 C C . ALA A 1 74 ? 11.182 -3.472 30.346 1.00 97.19 74 ALA A C 1
ATOM 554 O O . ALA A 1 74 ? 12.073 -3.969 31.028 1.00 97.19 74 ALA A O 1
ATOM 555 N N . SER A 1 75 ? 10.686 -4.086 29.272 1.00 96.62 75 SER A N 1
ATOM 556 C CA . SER A 1 75 ? 11.174 -5.359 28.739 1.00 96.62 75 SER A CA 1
ATOM 557 C C . SER A 1 75 ? 11.872 -5.200 27.390 1.00 96.62 75 SER A C 1
ATOM 559 O O . SER A 1 75 ? 12.823 -5.926 27.120 1.00 96.62 75 SER A O 1
ATOM 561 N N . ILE A 1 76 ? 11.422 -4.266 26.544 1.00 96.56 76 ILE A N 1
ATOM 562 C CA . ILE A 1 76 ? 11.867 -4.195 25.142 1.00 96.56 76 ILE A CA 1
ATOM 563 C C . ILE A 1 76 ? 12.943 -3.137 24.863 1.00 96.56 76 ILE A C 1
ATOM 565 O O . ILE A 1 76 ? 13.578 -3.202 23.814 1.00 96.56 76 ILE A O 1
ATOM 569 N N . CYS A 1 77 ? 13.141 -2.145 25.741 1.00 97.06 77 CYS A N 1
ATOM 570 C CA . CYS A 1 77 ? 14.072 -1.042 25.465 1.00 97.06 77 CYS A CA 1
ATOM 571 C C . CYS A 1 77 ? 14.677 -0.383 26.713 1.00 97.06 77 CYS A C 1
ATOM 573 O O . CYS A 1 77 ? 14.816 0.839 26.777 1.00 97.06 77 CYS A O 1
ATOM 575 N N . VAL A 1 78 ? 15.057 -1.176 27.720 1.00 97.88 78 VAL A N 1
ATOM 576 C CA . VAL A 1 78 ? 15.825 -0.657 28.865 1.00 97.88 78 VAL A CA 1
ATOM 577 C C . VAL A 1 78 ? 17.228 -0.265 28.400 1.00 97.88 78 VAL A C 1
ATOM 579 O O . VAL A 1 78 ? 17.974 -1.107 27.892 1.00 97.88 78 VAL A O 1
ATOM 582 N N . TYR A 1 79 ? 17.586 1.011 28.578 1.00 95.56 79 TYR A N 1
ATOM 583 C CA . TYR A 1 79 ? 18.869 1.564 28.144 1.00 95.56 79 TYR A CA 1
ATOM 584 C C . TYR A 1 79 ? 20.047 0.722 28.684 1.00 95.56 79 TYR A C 1
ATOM 586 O O . TYR A 1 79 ? 20.041 0.364 29.864 1.00 95.56 79 TYR A O 1
ATOM 594 N N . PRO A 1 80 ? 21.063 0.397 27.855 1.00 95.38 80 PRO A N 1
ATOM 595 C CA . PRO A 1 80 ? 21.338 0.929 26.513 1.00 95.38 80 PRO A CA 1
ATOM 596 C C . PRO A 1 80 ? 20.586 0.262 25.350 1.00 95.38 80 PRO A C 1
ATOM 598 O O . PRO A 1 80 ? 20.812 0.638 24.201 1.00 95.38 80 PRO A O 1
ATOM 601 N N . THR A 1 81 ? 19.690 -0.693 25.609 1.00 97.50 81 THR A N 1
ATOM 602 C CA . THR A 1 81 ? 18.888 -1.327 24.553 1.00 97.50 81 THR A CA 1
ATOM 603 C C . THR A 1 81 ? 17.901 -0.323 23.971 1.00 97.50 81 THR A C 1
ATOM 605 O O . THR A 1 81 ? 17.105 0.268 24.699 1.00 97.50 81 THR A O 1
ATOM 608 N N . LEU A 1 82 ? 17.945 -0.141 22.652 1.00 97.69 82 LEU A N 1
ATOM 609 C CA . LEU A 1 82 ? 17.005 0.700 21.918 1.00 97.69 82 LEU A CA 1
ATOM 610 C C . LEU A 1 82 ? 15.995 -0.175 21.173 1.00 97.69 82 LEU A C 1
ATOM 612 O O . LEU A 1 82 ? 16.307 -1.304 20.803 1.00 97.69 82 LEU A O 1
ATOM 616 N N . THR A 1 83 ? 14.814 0.364 20.883 1.00 97.62 83 THR A N 1
ATOM 617 C CA . THR A 1 83 ? 13.836 -0.307 20.017 1.00 97.62 83 THR A CA 1
ATOM 618 C C . THR A 1 83 ? 13.228 0.647 19.001 1.00 97.62 83 THR A C 1
ATOM 620 O O . THR A 1 83 ? 13.045 1.829 19.286 1.00 97.62 83 THR A O 1
ATOM 623 N N . THR A 1 84 ? 12.891 0.124 17.828 1.00 97.69 84 THR A N 1
ATOM 624 C CA . THR A 1 84 ? 12.010 0.761 16.838 1.00 97.69 84 THR A CA 1
ATOM 625 C C . THR A 1 84 ? 10.644 0.076 16.772 1.00 97.69 84 THR A C 1
ATOM 627 O O . THR A 1 84 ? 9.835 0.409 15.914 1.00 97.69 84 THR A O 1
ATOM 630 N N . ASN A 1 85 ? 10.369 -0.879 17.674 1.00 95.75 85 ASN A N 1
ATOM 631 C CA . ASN A 1 85 ? 9.089 -1.578 17.754 1.00 95.75 85 ASN A CA 1
ATOM 632 C C . ASN A 1 85 ? 8.023 -0.673 18.392 1.00 95.75 85 ASN A C 1
ATOM 634 O O . ASN A 1 85 ? 7.681 -0.798 19.572 1.00 95.75 85 ASN A O 1
ATOM 638 N N . TYR A 1 86 ? 7.559 0.295 17.614 1.00 96.94 86 TYR A N 1
ATOM 639 C CA . TYR A 1 86 ? 6.499 1.219 17.970 1.00 96.94 86 TYR A CA 1
ATOM 640 C C . TYR A 1 86 ? 5.779 1.718 16.714 1.00 96.94 86 TYR A C 1
ATOM 642 O O . TYR A 1 86 ? 6.318 1.710 15.610 1.00 96.94 86 TYR A O 1
ATOM 650 N N . THR A 1 87 ? 4.577 2.243 16.905 1.00 92.75 87 THR A N 1
ATOM 651 C CA . THR A 1 87 ? 3.829 3.012 15.908 1.00 92.75 87 THR A CA 1
ATOM 652 C C . THR A 1 87 ? 3.735 4.461 16.375 1.00 92.75 87 THR A C 1
ATOM 654 O O . THR A 1 87 ? 3.483 4.720 17.551 1.00 92.75 87 THR A O 1
ATOM 657 N N . THR A 1 88 ? 3.935 5.429 15.479 1.00 96.19 88 THR A N 1
ATOM 658 C CA . THR A 1 88 ? 3.733 6.848 15.820 1.00 96.19 88 THR A CA 1
ATOM 659 C C . THR A 1 88 ? 2.240 7.160 15.842 1.00 96.19 88 THR A C 1
ATOM 661 O O . THR A 1 88 ? 1.569 6.998 14.829 1.00 96.19 88 THR A O 1
ATOM 664 N N . LEU A 1 89 ? 1.729 7.629 16.983 1.00 83.25 89 LEU A N 1
ATOM 665 C CA . LEU A 1 89 ? 0.328 8.044 17.142 1.00 83.25 89 LEU A CA 1
ATOM 666 C C . LEU A 1 89 ? 0.094 9.500 16.713 1.00 83.25 89 LEU A C 1
ATOM 668 O O . LEU A 1 89 ? -1.015 9.877 16.352 1.00 83.25 89 LEU A O 1
ATOM 672 N N . GLY A 1 90 ? 1.137 10.329 16.767 1.00 90.44 90 GLY A N 1
ATOM 673 C CA . GLY A 1 90 ? 1.102 11.723 16.335 1.00 90.44 90 GLY A CA 1
ATOM 674 C C . GLY A 1 90 ? 2.411 12.439 16.647 1.00 90.44 90 GLY A C 1
ATOM 675 O O . GLY A 1 90 ? 3.131 12.053 17.570 1.00 90.44 90 GLY A O 1
ATOM 676 N N . TYR A 1 91 ? 2.733 13.478 15.876 1.00 96.81 91 TYR A N 1
ATOM 677 C CA . TYR A 1 91 ? 3.884 14.338 16.131 1.00 96.81 91 TYR A CA 1
ATOM 678 C C . TYR A 1 91 ? 3.604 15.783 15.717 1.00 96.81 91 TYR A C 1
ATOM 680 O O . TYR A 1 91 ? 2.856 16.054 14.780 1.00 96.81 91 TYR A O 1
ATOM 688 N N . TRP A 1 92 ? 4.237 16.716 16.420 1.00 97.81 92 TRP A N 1
ATOM 689 C CA . TRP A 1 92 ? 4.108 18.150 16.197 1.00 97.81 92 TRP A CA 1
ATOM 690 C C . TRP A 1 92 ? 5.480 18.787 16.341 1.00 97.81 92 TRP A C 1
ATOM 692 O O . TRP A 1 92 ? 6.153 18.575 17.347 1.00 97.81 92 TRP A O 1
ATOM 702 N N . THR A 1 93 ? 5.904 19.563 15.349 1.00 97.00 93 THR A N 1
ATOM 703 C CA . THR A 1 93 ? 7.255 20.139 15.294 1.00 97.00 93 THR A CA 1
ATOM 704 C C . THR A 1 93 ? 7.204 21.640 15.103 1.00 97.00 93 THR A C 1
ATOM 706 O O . THR A 1 93 ? 6.398 22.126 14.314 1.00 97.00 93 THR A O 1
ATOM 709 N N . ASN A 1 94 ? 8.104 22.363 15.770 1.00 96.31 94 ASN A N 1
ATOM 710 C CA . ASN A 1 94 ? 8.237 23.815 15.687 1.00 96.31 94 ASN A CA 1
ATOM 711 C C . ASN A 1 94 ? 6.901 24.556 15.865 1.00 96.31 94 ASN A C 1
ATOM 713 O O . ASN A 1 94 ? 6.658 25.586 15.235 1.00 96.31 94 ASN A O 1
ATOM 717 N N . VAL A 1 95 ? 6.020 24.054 16.738 1.00 96.31 95 VAL A N 1
ATOM 718 C CA . VAL A 1 95 ? 4.742 24.719 16.992 1.00 96.31 95 VAL A CA 1
ATOM 719 C C . VAL A 1 95 ? 5.005 25.972 17.821 1.00 96.31 95 VAL A C 1
ATOM 721 O O . VAL A 1 95 ? 5.259 25.898 19.026 1.00 96.31 95 VAL A O 1
ATOM 724 N N . ASN A 1 96 ? 4.942 27.129 17.160 1.00 95.50 96 ASN A N 1
ATOM 725 C CA . ASN A 1 96 ? 5.177 28.463 17.723 1.00 95.50 96 ASN A CA 1
ATOM 726 C C . ASN A 1 96 ? 3.997 28.942 18.583 1.00 95.50 96 ASN A C 1
ATOM 728 O O . ASN A 1 96 ? 3.392 29.981 18.336 1.00 95.50 96 ASN A O 1
ATOM 732 N N . SER A 1 97 ? 3.644 28.152 19.593 1.00 92.75 97 SER A N 1
ATOM 733 C CA . SER A 1 97 ? 2.590 28.466 20.547 1.00 92.75 97 SER A CA 1
ATOM 734 C C . SER A 1 97 ? 2.963 27.946 21.928 1.00 92.75 97 SER A C 1
ATOM 736 O O . SER A 1 97 ? 3.612 26.906 22.076 1.00 92.75 97 SER A O 1
ATOM 738 N N . THR A 1 98 ? 2.532 28.662 22.959 1.00 94.94 98 THR A N 1
ATOM 739 C CA . THR A 1 98 ? 2.580 28.202 24.350 1.00 94.94 98 THR A CA 1
ATOM 740 C C . THR A 1 98 ? 1.280 27.527 24.778 1.00 94.94 98 THR A C 1
ATOM 742 O O . THR A 1 98 ? 1.230 27.014 25.894 1.00 94.94 98 THR A O 1
ATOM 745 N N . ALA A 1 99 ? 0.253 27.504 23.921 1.00 94.88 99 ALA A N 1
ATOM 746 C CA . ALA A 1 99 ? -1.023 26.847 24.180 1.00 94.88 99 ALA A CA 1
ATOM 747 C C . ALA A 1 99 ? -0.928 25.320 24.029 1.00 94.88 99 ALA A C 1
ATOM 749 O O . ALA A 1 99 ? 0.040 24.786 23.480 1.00 94.88 99 ALA A O 1
ATOM 750 N N . MET A 1 100 ? -1.950 24.627 24.528 1.00 95.25 100 MET A N 1
ATOM 751 C CA . MET A 1 100 ? -2.164 23.212 24.242 1.00 95.25 100 MET A CA 1
ATOM 752 C C . MET A 1 100 ? -2.398 23.012 22.743 1.00 95.25 100 MET A C 1
ATOM 754 O O . MET A 1 100 ? -3.123 23.786 22.119 1.00 95.25 100 MET A O 1
ATOM 758 N N . ILE A 1 101 ? -1.794 21.969 22.181 1.00 94.56 101 ILE A N 1
ATOM 759 C CA . ILE A 1 101 ? -2.047 21.523 20.815 1.00 94.56 101 ILE A CA 1
ATOM 760 C C . ILE A 1 101 ? -3.191 20.507 20.869 1.00 94.56 101 ILE A C 1
ATOM 762 O O . ILE A 1 101 ? -3.017 19.475 21.520 1.00 94.56 101 ILE A O 1
ATOM 766 N N . PRO A 1 102 ? -4.348 20.771 20.237 1.00 91.69 102 PRO A N 1
ATOM 767 C CA . PRO A 1 102 ? -5.444 19.813 20.204 1.00 91.69 102 PRO A CA 1
ATOM 768 C C . PRO A 1 102 ? -5.073 18.595 19.354 1.00 91.69 102 PRO A C 1
ATOM 770 O O . PRO A 1 102 ? -4.413 18.711 18.320 1.00 91.69 102 PRO A O 1
ATOM 773 N N . CYS A 1 103 ? -5.519 17.423 19.788 1.00 85.06 103 CYS A N 1
ATOM 774 C CA . CYS A 1 103 ? -5.432 16.177 19.034 1.00 85.06 103 CYS A CA 1
ATOM 775 C C . CYS A 1 103 ? -6.621 15.276 19.392 1.00 85.06 103 CYS A C 1
ATOM 777 O O . CYS A 1 103 ? -7.464 15.662 20.195 1.00 85.06 103 CYS A O 1
ATOM 779 N N . ASN A 1 104 ? -6.742 14.116 18.755 1.00 83.62 104 ASN A N 1
ATOM 780 C CA . ASN A 1 104 ? -7.817 13.167 19.032 1.00 83.62 104 ASN A CA 1
ATOM 781 C C . ASN A 1 104 ? -7.290 11.750 18.804 1.00 83.62 104 ASN A C 1
ATOM 783 O O . ASN A 1 104 ? -7.425 11.199 17.716 1.00 83.62 104 ASN A O 1
ATOM 787 N N . ILE A 1 105 ? -6.615 11.205 19.812 1.00 83.19 105 ILE A N 1
ATOM 788 C CA . ILE A 1 105 ? -5.956 9.898 19.736 1.00 83.19 105 ILE A CA 1
ATOM 789 C C . ILE A 1 105 ? -6.645 8.961 20.718 1.00 83.19 105 ILE A C 1
ATOM 791 O O . ILE A 1 105 ? -6.615 9.208 21.924 1.00 83.19 105 ILE A O 1
ATOM 795 N N . LEU A 1 106 ? -7.257 7.895 20.205 1.00 84.38 106 LEU A N 1
ATOM 796 C CA . LEU A 1 106 ? -7.815 6.824 21.025 1.00 84.38 106 LEU A CA 1
ATOM 797 C C . LEU A 1 106 ? -6.679 5.976 21.614 1.00 84.38 106 LEU A C 1
ATOM 799 O O . LEU A 1 106 ? -5.772 5.561 20.895 1.00 84.38 106 LEU A O 1
ATOM 803 N N . VAL A 1 107 ? -6.748 5.721 22.917 1.00 85.88 107 VAL A N 1
ATOM 804 C CA . VAL A 1 107 ? -5.831 4.856 23.661 1.00 85.88 107 VAL A CA 1
ATOM 805 C C . VAL A 1 107 ? -6.662 3.800 24.373 1.00 85.88 107 VAL A C 1
ATOM 807 O O . VAL A 1 107 ? -7.630 4.145 25.051 1.00 85.88 107 VAL A O 1
ATOM 810 N N . GLN A 1 108 ? -6.288 2.532 24.218 1.00 84.19 108 GLN A N 1
ATOM 811 C CA . GLN A 1 108 ? -6.996 1.412 24.836 1.00 84.19 108 GLN A CA 1
ATOM 812 C C . GLN A 1 108 ? -6.293 0.959 26.119 1.00 84.19 108 GLN A C 1
ATOM 814 O O . GLN A 1 108 ? -5.076 1.099 26.259 1.00 84.19 108 GLN A O 1
ATOM 819 N N . ALA A 1 109 ? -7.047 0.395 27.057 1.00 85.25 109 ALA A N 1
ATOM 820 C CA . ALA A 1 109 ? -6.522 -0.191 28.279 1.00 85.25 109 ALA A CA 1
ATOM 821 C C . ALA A 1 109 ? -5.434 -1.228 27.955 1.00 85.25 109 ALA A C 1
ATOM 823 O O . ALA A 1 109 ? -5.592 -2.079 27.081 1.00 85.25 109 ALA A O 1
ATOM 824 N N . GLY A 1 110 ? -4.314 -1.159 28.670 1.00 85.06 110 GLY A N 1
ATOM 825 C CA . GLY A 1 110 ? -3.160 -2.026 28.453 1.00 85.06 110 GLY A CA 1
ATOM 826 C C . GLY A 1 110 ? -2.151 -1.518 27.420 1.00 85.06 110 GLY A C 1
ATOM 827 O O . GLY A 1 110 ? -1.015 -1.995 27.455 1.00 85.06 110 GLY A O 1
ATOM 828 N N . ASP A 1 111 ? -2.497 -0.531 26.581 1.00 92.69 111 ASP A N 1
ATOM 829 C CA . ASP A 1 111 ? -1.556 0.072 25.632 1.00 92.69 111 ASP A CA 1
ATOM 830 C C . ASP A 1 111 ? -0.366 0.716 26.356 1.00 92.69 111 ASP A C 1
ATOM 832 O O . ASP A 1 111 ? -0.517 1.429 27.350 1.00 92.69 111 ASP A O 1
ATOM 836 N N . TYR A 1 112 ? 0.835 0.510 25.817 1.00 98.25 112 TYR A N 1
ATOM 837 C CA . TYR A 1 112 ? 2.049 1.175 26.277 1.00 98.25 112 TYR A CA 1
ATOM 838 C C . TYR A 1 112 ? 2.288 2.436 25.452 1.00 98.25 112 TYR A C 1
ATOM 840 O O . TYR A 1 112 ? 2.614 2.355 24.267 1.00 98.25 112 TYR A O 1
ATOM 848 N N . ILE A 1 113 ? 2.141 3.603 26.074 1.00 98.69 113 ILE A N 1
ATOM 849 C CA . ILE A 1 113 ? 2.234 4.895 25.395 1.00 98.69 113 ILE A CA 1
ATOM 850 C C . ILE A 1 113 ? 3.555 5.567 25.736 1.00 98.69 113 ILE A C 1
ATOM 852 O O . ILE A 1 113 ? 3.815 5.874 26.898 1.00 98.69 113 ILE A O 1
ATOM 856 N N . GLY A 1 114 ? 4.382 5.805 24.719 1.00 98.50 114 GLY A N 1
ATOM 857 C CA . GLY A 1 114 ? 5.590 6.619 24.812 1.00 98.50 114 GLY A CA 1
ATOM 858 C C . GLY A 1 114 ? 5.293 8.078 24.477 1.00 98.50 114 GLY A C 1
ATOM 859 O O . GLY A 1 114 ? 4.525 8.373 23.563 1.00 98.50 114 GLY A O 1
ATOM 860 N N . VAL A 1 115 ? 5.922 8.999 25.196 1.00 98.56 115 VAL A N 1
ATOM 861 C CA . VAL A 1 115 ? 5.707 10.443 25.077 1.00 98.56 115 VAL A CA 1
ATOM 862 C C . VAL A 1 115 ? 7.062 11.119 25.147 1.00 98.56 115 VAL A C 1
ATOM 864 O O . VAL A 1 115 ? 7.794 10.932 26.116 1.00 98.56 115 VAL A O 1
ATOM 867 N N . VAL A 1 116 ? 7.409 11.924 24.150 1.00 98.56 116 VAL A N 1
ATOM 868 C CA . VAL A 1 116 ? 8.613 12.767 24.186 1.00 98.56 116 VAL A CA 1
ATOM 869 C C . VAL A 1 116 ? 8.265 14.185 23.791 1.00 98.56 116 VAL A C 1
ATOM 871 O O . VAL A 1 116 ? 7.397 14.405 22.947 1.00 98.56 116 VAL A O 1
ATOM 874 N N . GLY A 1 117 ? 8.938 15.156 24.399 1.00 97.75 117 GLY A N 1
ATOM 875 C CA . GLY A 1 117 ? 8.652 16.552 24.132 1.00 97.75 117 GLY A CA 1
ATOM 876 C C . GLY A 1 117 ? 9.710 17.501 24.672 1.00 97.75 117 GLY A C 1
ATOM 877 O O . GLY A 1 117 ? 10.242 17.306 25.760 1.00 97.75 117 GLY A O 1
ATOM 878 N N . ALA A 1 118 ? 10.004 18.555 23.916 1.00 98.06 118 ALA A N 1
ATOM 879 C CA . ALA A 1 118 ? 10.893 19.626 24.348 1.00 98.06 118 ALA A CA 1
ATOM 880 C C . ALA A 1 118 ? 10.538 20.961 23.688 1.00 98.06 118 ALA A C 1
ATOM 882 O O . ALA A 1 118 ? 9.923 21.018 22.619 1.00 98.06 118 ALA A O 1
ATOM 883 N N . ARG A 1 119 ? 10.956 22.053 24.331 1.00 98.12 119 ARG A N 1
ATOM 884 C CA . ARG A 1 119 ? 10.897 23.404 23.758 1.00 98.12 119 ARG A CA 1
ATOM 885 C C . ARG A 1 119 ? 12.155 23.661 22.923 1.00 98.12 119 ARG A C 1
ATOM 887 O O . ARG A 1 119 ? 13.205 23.143 23.272 1.00 98.12 119 ARG A O 1
ATOM 894 N N . GLY A 1 120 ? 12.092 24.473 21.875 1.00 97.38 120 GLY A N 1
ATOM 895 C CA . GLY A 1 120 ? 13.234 24.811 21.015 1.00 97.38 120 GLY A CA 1
ATOM 896 C C . GLY A 1 120 ? 12.983 24.514 19.538 1.00 97.38 120 GLY A C 1
ATOM 897 O O . GLY A 1 120 ? 11.866 24.188 19.141 1.00 97.38 120 GLY A O 1
ATOM 898 N N . THR A 1 121 ? 14.025 24.635 18.721 1.00 96.31 121 THR A N 1
ATOM 899 C CA . THR A 1 121 ? 13.951 24.323 17.286 1.00 96.31 121 THR A CA 1
ATOM 900 C C . THR A 1 121 ? 14.144 22.823 17.074 1.00 96.31 121 THR A C 1
ATOM 902 O O . THR A 1 121 ? 15.113 22.258 17.578 1.00 96.31 121 THR A O 1
ATOM 905 N N . ASN A 1 122 ? 13.253 22.182 16.314 1.00 94.75 122 ASN A N 1
ATOM 906 C CA . ASN A 1 122 ? 13.375 20.781 15.904 1.00 94.75 122 ASN A CA 1
ATOM 907 C C . ASN A 1 122 ? 14.750 20.511 15.264 1.00 94.75 122 ASN A C 1
ATOM 909 O O . ASN A 1 122 ? 15.163 21.253 14.373 1.00 94.75 122 ASN A O 1
ATOM 913 N N . GLY A 1 123 ? 15.456 19.475 15.722 1.00 90.19 123 GLY A N 1
ATOM 914 C CA . GLY A 1 123 ? 16.824 19.156 15.288 1.00 90.19 123 GLY A CA 1
ATOM 915 C C . GLY A 1 123 ? 17.912 20.142 15.746 1.00 90.19 123 GLY A C 1
ATOM 916 O O . GLY A 1 123 ? 19.069 19.991 15.363 1.00 90.19 123 GLY A O 1
ATOM 917 N N . GLY A 1 124 ? 17.564 21.149 16.551 1.00 94.56 124 GLY A N 1
ATOM 918 C CA . GLY A 1 124 ? 18.488 22.137 17.106 1.00 94.56 124 GLY A CA 1
ATOM 919 C C . GLY A 1 124 ? 18.664 21.994 18.618 1.00 94.56 124 GLY A C 1
ATOM 920 O O . GLY A 1 124 ? 18.645 20.896 19.173 1.00 94.56 124 GLY A O 1
ATOM 921 N N . THR A 1 125 ? 18.834 23.128 19.299 1.00 96.69 125 THR A N 1
ATOM 922 C CA . THR A 1 125 ? 18.886 23.175 20.765 1.00 96.69 125 THR A CA 1
ATOM 923 C C . THR A 1 125 ? 17.485 23.026 21.352 1.00 96.69 125 THR A C 1
ATOM 925 O O . THR A 1 125 ? 16.605 23.856 21.115 1.00 96.69 125 THR A O 1
ATOM 928 N N . LEU A 1 126 ? 17.310 21.985 22.159 1.00 97.88 126 LEU A N 1
ATOM 929 C CA . LEU A 1 126 ? 16.085 21.615 22.849 1.00 97.88 126 LEU A CA 1
ATOM 930 C C . LEU A 1 126 ? 16.224 21.801 24.366 1.00 97.88 126 LEU A C 1
ATOM 932 O O . LEU A 1 126 ? 17.234 21.439 24.969 1.00 97.88 126 LEU A O 1
ATOM 936 N N . TYR A 1 127 ? 15.173 22.325 24.989 1.00 97.94 127 TYR A N 1
ATOM 937 C CA . TYR A 1 127 ? 15.036 22.575 26.420 1.00 97.94 127 TYR A CA 1
ATOM 938 C C . TYR A 1 127 ? 14.009 21.599 26.999 1.00 97.94 127 TYR A C 1
ATOM 940 O O . TYR A 1 127 ? 12.796 21.774 26.848 1.00 97.94 127 TYR A O 1
ATOM 948 N N . ASN A 1 128 ? 14.505 20.555 27.656 1.00 97.31 128 ASN A N 1
ATOM 949 C CA . ASN A 1 128 ? 13.690 19.528 28.294 1.00 97.31 128 ASN A CA 1
ATOM 950 C C . ASN A 1 128 ? 13.450 19.929 29.757 1.00 97.31 128 ASN A C 1
ATOM 952 O O . ASN A 1 128 ? 14.409 20.049 30.524 1.00 97.31 128 ASN A O 1
ATOM 956 N N . SER A 1 129 ? 12.196 20.136 30.164 1.00 95.81 129 SER A N 1
ATOM 957 C CA . SER A 1 129 ? 11.853 20.353 31.578 1.00 95.81 129 SER A CA 1
ATOM 958 C C . SER A 1 129 ? 11.846 19.030 32.330 1.00 95.81 129 SER A C 1
ATOM 960 O O . SER A 1 129 ? 11.195 18.091 31.877 1.00 95.81 129 SER A O 1
ATOM 962 N N . TYR A 1 130 ? 12.515 18.968 33.478 1.00 94.06 130 TYR A N 1
ATOM 963 C CA . TYR A 1 130 ? 12.663 17.766 34.293 1.00 94.06 130 TYR A CA 1
ATOM 964 C C . TYR A 1 130 ? 12.142 17.953 35.709 1.00 94.06 130 TYR A C 1
ATOM 966 O O . TYR A 1 130 ? 12.302 19.040 36.274 1.00 94.06 130 TYR A O 1
ATOM 974 N N . ASP A 1 131 ? 11.582 16.870 36.262 1.00 87.19 131 ASP A N 1
ATOM 975 C CA . ASP A 1 131 ? 11.430 16.661 37.704 1.00 87.19 131 ASP A CA 1
ATOM 976 C C . ASP A 1 131 ? 10.976 15.229 38.065 1.00 87.19 131 ASP A C 1
ATOM 978 O O . ASP A 1 131 ? 10.708 14.407 37.187 1.00 87.19 131 ASP A O 1
ATOM 982 N N . GLY A 1 132 ? 10.845 14.955 39.367 1.00 86.06 132 GLY A N 1
ATOM 983 C CA . GLY A 1 132 ? 10.230 13.753 39.929 1.00 86.06 132 GLY A CA 1
ATOM 984 C C . GLY A 1 132 ? 11.121 12.517 39.869 1.00 86.06 132 GLY A C 1
ATOM 985 O O . GLY A 1 132 ? 12.119 12.485 39.155 1.00 86.06 132 GLY A O 1
ATOM 986 N N . SER A 1 133 ? 10.760 11.485 40.630 1.00 92.50 133 SER A N 1
ATOM 987 C CA . SER A 1 133 ? 11.367 10.159 40.503 1.00 92.50 133 SER A CA 1
ATOM 988 C C . SER A 1 133 ? 10.766 9.409 39.322 1.00 92.50 133 SER A C 1
ATOM 990 O O . SER A 1 133 ? 9.588 9.556 39.028 1.00 92.50 133 SER A O 1
ATOM 992 N N . SER A 1 134 ? 11.553 8.558 38.680 1.00 94.56 134 SER A N 1
ATOM 993 C CA . SER A 1 134 ? 11.053 7.494 37.817 1.00 94.56 134 SER A CA 1
ATOM 994 C C . SER A 1 134 ? 11.009 6.183 38.611 1.00 94.56 134 SER A C 1
ATOM 996 O O . SER A 1 134 ? 12.042 5.823 39.182 1.00 94.56 134 SER A O 1
ATOM 998 N N . PRO A 1 135 ? 9.862 5.478 38.667 1.00 96.25 135 PRO A N 1
ATOM 999 C CA . PRO A 1 135 ? 8.539 5.924 38.222 1.00 96.25 135 PRO A CA 1
ATOM 1000 C C . PRO A 1 135 ? 7.950 7.041 39.111 1.00 96.25 135 PRO A C 1
ATOM 1002 O O . PRO A 1 135 ? 8.269 7.143 40.299 1.00 96.25 135 PRO A O 1
ATOM 1005 N N . TYR A 1 136 ? 7.061 7.855 38.538 1.00 96.69 136 TYR A N 1
ATOM 1006 C CA . TYR A 1 136 ? 6.227 8.823 39.259 1.00 96.69 136 TYR A CA 1
ATOM 1007 C C . TYR A 1 136 ? 4.766 8.374 39.204 1.00 96.69 136 TYR A C 1
ATOM 1009 O O . TYR A 1 136 ? 4.259 8.044 38.129 1.00 96.69 136 TYR A O 1
ATOM 1017 N N . ALA A 1 137 ? 4.086 8.386 40.352 1.00 96.62 137 ALA A N 1
ATOM 1018 C CA . ALA A 1 137 ? 2.673 8.039 40.445 1.00 96.62 137 ALA A CA 1
ATOM 1019 C C . ALA A 1 137 ? 1.802 9.207 39.953 1.00 96.62 137 ALA A C 1
ATOM 1021 O O . ALA A 1 137 ? 1.654 10.226 40.625 1.00 96.62 137 ALA A O 1
ATOM 1022 N N . SER A 1 138 ? 1.225 9.037 38.771 1.00 96.62 138 SER A N 1
ATOM 1023 C CA . SER A 1 138 ? 0.229 9.915 38.166 1.00 96.62 138 SER A CA 1
ATOM 1024 C C . SER A 1 138 ? -1.168 9.280 38.239 1.00 96.62 138 SER A C 1
ATOM 1026 O O . SER A 1 138 ? -1.377 8.262 38.906 1.00 96.62 138 SER A O 1
ATOM 1028 N N . SER A 1 139 ? -2.152 9.882 37.569 1.00 95.75 139 SER A N 1
ATOM 1029 C CA . SER A 1 139 ? -3.489 9.303 37.454 1.00 95.75 139 SER A CA 1
ATOM 1030 C C . SER A 1 139 ? -4.226 9.681 36.170 1.00 95.75 139 SER A C 1
ATOM 1032 O O . SER A 1 139 ? -4.105 10.799 35.662 1.00 95.75 139 SER A O 1
ATOM 1034 N N . ILE A 1 140 ? -5.044 8.742 35.688 1.00 94.19 140 ILE A N 1
ATOM 1035 C CA . ILE A 1 140 ? -6.018 8.935 34.607 1.00 94.19 140 ILE A CA 1
ATOM 1036 C C . ILE A 1 140 ? -7.380 8.458 35.125 1.00 94.19 140 ILE A C 1
ATOM 1038 O O . ILE A 1 140 ? -7.529 7.302 35.522 1.00 94.19 140 ILE A O 1
ATOM 1042 N N . PHE A 1 141 ? -8.358 9.367 35.191 1.00 89.75 141 PHE A N 1
ATOM 1043 C CA . PHE A 1 141 ? -9.678 9.132 35.813 1.00 89.75 141 PHE A CA 1
ATOM 1044 C C . PHE A 1 141 ? -9.615 8.546 37.232 1.00 89.75 141 PHE A C 1
ATOM 1046 O O . PHE A 1 141 ? -10.426 7.706 37.609 1.00 89.75 141 PHE A O 1
ATOM 1053 N N . GLY A 1 142 ? -8.623 8.961 38.021 1.00 88.06 142 GLY A N 1
ATOM 1054 C CA . GLY A 1 142 ? -8.418 8.461 39.383 1.00 88.06 142 GLY A CA 1
ATOM 1055 C C . GLY A 1 142 ? -7.730 7.093 39.474 1.00 88.06 142 GLY A C 1
ATOM 1056 O O . GLY A 1 142 ? -7.302 6.724 40.564 1.00 88.06 142 GLY A O 1
ATOM 1057 N N . ASN A 1 143 ? -7.537 6.375 38.363 1.00 88.19 143 ASN A N 1
ATOM 1058 C CA . ASN A 1 143 ? -6.707 5.170 38.342 1.00 88.19 143 ASN A CA 1
ATOM 1059 C C . ASN A 1 143 ? -5.232 5.563 38.419 1.00 88.19 143 ASN A C 1
ATOM 1061 O O . ASN A 1 143 ? -4.786 6.430 37.663 1.00 88.19 143 ASN A O 1
ATOM 1065 N N . THR A 1 144 ? -4.471 4.927 39.311 1.00 94.81 144 THR A N 1
ATOM 1066 C CA . THR A 1 144 ? -3.027 5.161 39.430 1.00 94.81 144 THR A CA 1
ATOM 1067 C C . THR A 1 144 ? -2.300 4.688 38.175 1.00 94.81 144 THR A C 1
ATOM 1069 O O . THR A 1 144 ? -2.475 3.554 37.738 1.00 94.81 144 THR A O 1
ATOM 1072 N N . VAL A 1 145 ? -1.444 5.552 37.629 1.00 96.00 145 VAL A N 1
ATOM 1073 C CA . VAL A 1 145 ? -0.593 5.258 36.472 1.00 96.00 145 VAL A CA 1
ATOM 1074 C C . VAL A 1 145 ? 0.833 5.643 36.809 1.00 96.00 145 VAL A C 1
ATOM 1076 O O . VAL A 1 145 ? 1.092 6.780 37.191 1.00 96.00 145 VAL A O 1
ATOM 1079 N N . ASN A 1 146 ? 1.773 4.721 36.633 1.00 97.00 146 ASN A N 1
ATOM 1080 C CA . ASN A 1 146 ? 3.188 5.038 36.766 1.00 97.00 146 ASN A CA 1
ATOM 1081 C C . ASN A 1 146 ? 3.712 5.567 35.432 1.00 97.00 146 ASN A C 1
ATOM 1083 O O . ASN A 1 146 ? 3.701 4.844 34.437 1.00 97.00 146 ASN A O 1
ATOM 1087 N N . ILE A 1 147 ? 4.180 6.815 35.424 1.00 97.69 147 ILE A N 1
ATOM 1088 C CA . ILE A 1 147 ? 4.972 7.339 34.311 1.00 97.69 147 ILE A CA 1
ATOM 1089 C C . ILE A 1 147 ? 6.450 7.047 34.588 1.00 97.69 147 ILE A C 1
ATOM 1091 O O . ILE A 1 147 ? 6.937 7.261 35.699 1.00 97.69 147 ILE A O 1
ATOM 1095 N N . THR A 1 148 ? 7.167 6.538 33.593 1.00 98.38 148 THR A N 1
ATOM 1096 C CA . THR A 1 148 ? 8.562 6.089 33.711 1.00 98.38 148 THR A CA 1
ATOM 1097 C C . THR A 1 148 ? 9.413 6.770 32.651 1.00 98.38 148 THR A C 1
ATOM 1099 O O . THR A 1 148 ? 8.964 6.986 31.529 1.00 98.38 148 THR A O 1
ATOM 1102 N N . ARG A 1 149 ? 10.648 7.133 32.997 1.00 98.12 149 ARG A N 1
ATOM 1103 C CA . ARG A 1 149 ? 11.562 7.894 32.138 1.00 98.12 149 ARG A CA 1
ATOM 1104 C C . ARG A 1 149 ? 11.759 7.228 30.771 1.00 98.12 149 ARG A C 1
ATOM 1106 O O . ARG A 1 149 ? 11.976 6.020 30.666 1.00 98.12 149 ARG A O 1
ATOM 1113 N N . PHE A 1 150 ? 11.709 8.047 29.724 1.00 98.31 150 PHE A N 1
ATOM 1114 C CA . PHE A 1 150 ? 11.771 7.621 28.327 1.00 98.31 150 PHE A CA 1
ATOM 1115 C C . PHE A 1 150 ? 12.522 8.647 27.475 1.00 98.31 150 PHE A C 1
ATOM 1117 O O . PHE A 1 150 ? 12.580 9.834 27.820 1.00 98.31 150 PHE A O 1
ATOM 1124 N N . GLY A 1 151 ? 13.084 8.231 26.344 1.00 97.44 151 GLY A N 1
ATOM 1125 C CA . GLY A 1 151 ? 13.724 9.175 25.438 1.00 97.44 151 GLY A CA 1
ATOM 1126 C C . GLY A 1 151 ? 14.275 8.587 24.149 1.00 97.44 151 GLY A C 1
ATOM 1127 O O . GLY A 1 151 ? 14.151 7.401 23.858 1.00 97.44 151 GLY A O 1
ATOM 1128 N N . HIS A 1 152 ? 14.916 9.469 23.385 1.00 97.19 152 HIS A N 1
ATOM 1129 C CA . HIS A 1 152 ? 15.615 9.167 22.141 1.00 97.19 152 HIS A CA 1
ATOM 1130 C C . HIS A 1 152 ? 16.961 9.902 22.123 1.00 97.19 152 HIS A C 1
ATOM 1132 O O . HIS A 1 152 ? 17.068 11.034 22.600 1.00 97.19 152 HIS A O 1
ATOM 1138 N N . GLN A 1 153 ? 18.017 9.281 21.597 1.00 95.12 153 GLN A N 1
ATOM 1139 C CA . GLN A 1 153 ? 19.347 9.907 21.516 1.00 95.12 153 GLN A CA 1
ATOM 1140 C C . GLN A 1 153 ? 19.475 10.827 20.287 1.00 95.12 153 GLN A C 1
ATOM 1142 O O . GLN A 1 153 ? 20.388 10.686 19.482 1.00 95.12 153 GLN A O 1
ATOM 1147 N N . GLY A 1 154 ? 18.543 11.772 20.150 1.00 94.31 154 GLY A N 1
ATOM 1148 C CA . GLY A 1 154 ? 18.462 12.733 19.052 1.00 94.31 154 GLY A CA 1
ATOM 1149 C C . GLY A 1 154 ? 17.321 13.729 19.266 1.00 94.31 154 GLY A C 1
ATOM 1150 O O . GLY A 1 154 ? 16.532 13.578 20.203 1.00 94.31 154 GLY A O 1
ATOM 1151 N N . GLY A 1 155 ? 17.253 14.758 18.425 1.00 89.56 155 GLY A N 1
ATOM 1152 C CA . GLY A 1 155 ? 16.307 15.873 18.561 1.00 89.56 155 GLY A CA 1
ATOM 1153 C C . GLY A 1 155 ? 15.484 16.149 17.307 1.00 89.56 155 GLY A C 1
ATOM 1154 O O . GLY A 1 155 ? 14.741 17.127 17.286 1.00 89.56 155 GLY A O 1
ATOM 1155 N N . ASN A 1 156 ? 15.630 15.317 16.273 1.00 93.75 156 ASN A N 1
ATOM 1156 C CA . ASN A 1 156 ? 14.891 15.422 15.021 1.00 93.75 156 ASN A CA 1
ATOM 1157 C C . ASN A 1 156 ? 13.587 14.635 15.134 1.00 93.75 156 ASN A C 1
ATOM 1159 O O . ASN A 1 156 ? 13.599 13.421 15.325 1.00 93.75 156 ASN A O 1
ATOM 1163 N N . LEU A 1 157 ? 12.473 15.346 15.008 1.00 92.06 157 LEU A N 1
ATOM 1164 C CA . LEU A 1 157 ? 11.141 14.778 14.871 1.00 92.06 157 LEU A CA 1
ATOM 1165 C C . LEU A 1 157 ? 10.696 14.850 13.397 1.00 92.06 157 LEU A C 1
ATOM 1167 O O . LEU A 1 157 ? 11.008 15.848 12.736 1.00 92.06 157 LEU A O 1
ATOM 1171 N N . PRO A 1 158 ? 9.935 13.857 12.901 1.00 96.25 158 PRO A N 1
ATOM 1172 C CA . PRO A 1 158 ? 9.535 12.643 13.614 1.00 96.25 158 PRO A CA 1
ATOM 1173 C C . PRO A 1 158 ? 10.729 11.712 13.872 1.00 96.25 158 PRO A C 1
ATOM 1175 O O . PRO A 1 158 ? 11.608 11.540 13.032 1.00 96.25 158 PRO A O 1
ATOM 1178 N N . ILE A 1 159 ? 10.756 11.119 15.061 1.00 95.88 159 ILE A N 1
ATOM 1179 C CA . ILE A 1 159 ? 11.717 10.095 15.447 1.00 95.88 159 ILE A CA 1
ATOM 1180 C C . ILE A 1 159 ? 11.334 8.818 14.711 1.00 95.88 159 ILE A C 1
ATOM 1182 O O . ILE A 1 159 ? 10.236 8.295 14.895 1.00 95.88 159 ILE A O 1
ATOM 1186 N N . THR A 1 160 ? 12.265 8.339 13.895 1.00 93.62 160 THR A N 1
ATOM 1187 C CA . THR A 1 160 ? 12.224 7.036 13.216 1.00 93.62 160 THR A CA 1
ATOM 1188 C C . THR A 1 160 ? 13.263 6.063 13.785 1.00 93.62 160 THR A C 1
ATOM 1190 O O . THR A 1 160 ? 13.280 4.884 13.445 1.00 93.62 160 THR A O 1
ATOM 1193 N N . GLY A 1 161 ? 14.150 6.559 14.654 1.00 94.19 161 GLY A N 1
ATOM 1194 C CA . GLY A 1 161 ? 15.223 5.793 15.277 1.00 94.19 161 GLY A CA 1
ATOM 1195 C C . GLY A 1 161 ? 14.837 5.155 16.612 1.00 94.19 161 GLY A C 1
ATOM 1196 O O . GLY A 1 161 ? 13.705 5.244 17.086 1.00 94.19 161 GLY A O 1
ATOM 1197 N N . GLY A 1 162 ? 15.821 4.516 17.243 1.00 97.44 162 GLY A N 1
ATOM 1198 C CA . GLY A 1 162 ? 15.624 3.782 18.487 1.00 97.44 162 GLY A CA 1
ATOM 1199 C C . GLY A 1 162 ? 15.235 4.668 19.677 1.00 97.44 162 GLY A C 1
ATOM 1200 O O . GLY A 1 162 ? 15.892 5.676 19.954 1.00 97.44 162 GLY A O 1
ATOM 1201 N N . VAL A 1 163 ? 14.198 4.266 20.406 1.00 98.56 163 VAL A N 1
ATOM 1202 C CA . VAL A 1 163 ? 13.782 4.851 21.694 1.00 98.56 163 VAL A CA 1
ATOM 1203 C C . VAL A 1 163 ? 14.190 3.943 22.854 1.00 98.56 163 VAL A C 1
ATOM 1205 O O . VAL A 1 163 ? 14.442 2.754 22.653 1.00 98.56 163 VAL A O 1
ATOM 1208 N N . TRP A 1 164 ? 14.269 4.499 24.061 1.00 98.38 164 TRP A N 1
ATOM 1209 C CA . TRP A 1 164 ? 14.720 3.796 25.265 1.00 98.38 164 TRP A CA 1
ATOM 1210 C C . TRP A 1 164 ? 13.969 4.239 26.519 1.00 98.38 164 TRP A C 1
ATOM 1212 O O . TRP A 1 164 ? 13.411 5.336 26.575 1.00 98.38 164 TRP A O 1
ATOM 1222 N N . THR A 1 165 ? 14.019 3.405 27.556 1.00 98.44 165 THR A N 1
ATOM 1223 C CA . THR A 1 165 ? 13.575 3.718 28.916 1.00 98.44 165 THR A CA 1
ATOM 1224 C C . THR A 1 165 ? 14.690 3.513 29.940 1.00 98.44 165 THR A C 1
ATOM 1226 O O . THR A 1 165 ? 15.579 2.683 29.765 1.00 98.44 165 THR A O 1
ATOM 1229 N N . GLU A 1 166 ? 14.625 4.268 31.032 1.00 97.25 166 GLU A N 1
ATOM 1230 C CA . GLU A 1 166 ? 15.373 4.011 32.261 1.00 97.25 166 GLU A CA 1
ATOM 1231 C C . GLU A 1 166 ? 14.357 3.868 33.399 1.00 97.25 166 GLU A C 1
ATOM 1233 O O . GLU A 1 166 ? 13.440 4.679 33.540 1.00 97.25 166 GLU A O 1
ATOM 1238 N N . LEU A 1 167 ? 14.495 2.828 34.220 1.00 96.06 167 LEU A N 1
ATOM 1239 C CA . LEU A 1 167 ? 13.513 2.542 35.274 1.00 96.06 167 LEU A CA 1
ATOM 1240 C C . LEU A 1 167 ? 13.667 3.456 36.497 1.00 96.06 167 LEU A C 1
ATOM 1242 O O . LEU A 1 167 ? 12.769 3.513 37.330 1.00 96.06 167 LEU A O 1
ATOM 1246 N N . THR A 1 168 ? 14.775 4.193 36.584 1.00 94.50 168 THR A N 1
ATOM 1247 C CA . THR A 1 168 ? 15.106 5.139 37.656 1.00 94.50 168 THR A CA 1
ATOM 1248 C C . THR A 1 168 ? 15.501 6.504 37.074 1.00 94.50 168 THR A C 1
ATOM 1250 O O . THR A 1 168 ? 15.505 6.705 35.859 1.00 94.50 168 THR A O 1
ATOM 1253 N N . GLY A 1 169 ? 15.800 7.478 37.937 1.00 92.81 169 GLY A N 1
ATOM 1254 C CA . GLY A 1 169 ? 16.208 8.827 37.532 1.00 92.81 169 GLY A CA 1
ATOM 1255 C C . GLY A 1 169 ? 15.052 9.823 37.533 1.00 92.81 169 GLY A C 1
ATOM 1256 O O . GLY A 1 169 ? 14.092 9.653 38.282 1.00 92.81 169 GLY A O 1
ATOM 1257 N N . THR A 1 170 ? 15.165 10.878 36.725 1.00 94.44 170 THR A N 1
ATOM 1258 C CA . THR A 1 170 ? 14.175 11.965 36.654 1.00 94.44 170 THR A CA 1
ATOM 1259 C C . THR A 1 170 ? 13.333 11.906 35.391 1.00 94.44 170 THR A C 1
ATOM 1261 O O . THR A 1 170 ? 13.793 11.437 34.349 1.00 94.44 170 THR A O 1
ATOM 1264 N N . ILE A 1 171 ? 12.102 12.405 35.438 1.00 94.94 171 ILE A N 1
ATOM 1265 C CA . ILE A 1 171 ? 11.190 12.354 34.295 1.00 94.94 171 ILE A CA 1
ATOM 1266 C C . ILE A 1 171 ? 11.177 13.695 33.570 1.00 94.94 171 ILE A C 1
ATOM 1268 O O . ILE A 1 171 ? 11.101 14.757 34.189 1.00 94.94 171 ILE A O 1
ATOM 1272 N N . CYS A 1 172 ? 11.248 13.654 32.239 1.00 96.38 172 CYS A N 1
ATOM 1273 C CA . CYS A 1 172 ? 11.007 14.849 31.447 1.00 96.38 172 CYS A CA 1
ATOM 1274 C C . CYS A 1 172 ? 9.500 15.070 31.301 1.00 96.38 172 CYS A C 1
ATOM 1276 O O . CYS A 1 172 ? 8.740 14.141 31.045 1.00 96.38 172 CYS A O 1
ATOM 1278 N N . ARG A 1 173 ? 9.069 16.312 31.491 1.00 97.00 173 ARG A N 1
ATOM 1279 C CA . ARG A 1 173 ? 7.666 16.698 31.548 1.00 97.00 173 ARG A CA 1
ATOM 1280 C C . ARG A 1 173 ? 7.120 17.065 30.175 1.00 97.00 173 ARG A C 1
ATOM 1282 O O . ARG A 1 173 ? 7.606 18.000 29.542 1.00 97.00 173 ARG A O 1
ATOM 1289 N N . VAL A 1 174 ? 6.041 16.389 29.799 1.00 97.69 174 VAL A N 1
ATOM 1290 C CA . VAL A 1 174 ? 5.187 16.682 28.643 1.00 97.69 174 VAL A CA 1
ATOM 1291 C C . VAL A 1 174 ? 3.743 16.524 29.108 1.00 97.69 174 VAL A C 1
ATOM 1293 O O . VAL A 1 174 ? 3.372 15.478 29.631 1.00 97.69 174 VAL A O 1
ATOM 1296 N N . GLU A 1 175 ? 2.940 17.574 28.994 1.00 97.94 175 GLU A N 1
ATOM 1297 C CA . GLU A 1 175 ? 1.536 17.568 29.401 1.00 97.94 175 GLU A CA 1
ATOM 1298 C C . GLU A 1 175 ? 0.714 16.788 28.374 1.00 97.94 175 GLU A C 1
ATOM 1300 O O . GLU A 1 175 ? 0.756 17.081 27.177 1.00 97.94 175 GLU A O 1
ATOM 1305 N N . ILE A 1 176 ? -0.050 15.815 28.867 1.00 97.81 176 ILE A N 1
ATOM 1306 C CA . ILE A 1 176 ? -1.099 15.117 28.127 1.00 97.81 176 ILE A CA 1
ATOM 1307 C C . ILE A 1 176 ? -2.431 15.546 28.721 1.00 97.81 176 ILE A C 1
ATOM 1309 O O . ILE A 1 176 ? -2.642 15.444 29.930 1.00 97.81 176 ILE A O 1
ATOM 1313 N N . TYR A 1 177 ? -3.326 16.005 27.860 1.00 97.12 177 TYR A N 1
ATOM 1314 C CA . TYR A 1 177 ? -4.710 16.288 28.189 1.00 97.12 177 TYR A CA 1
ATOM 1315 C C . TYR A 1 177 ? -5.547 15.130 27.688 1.00 97.12 177 TYR A C 1
ATOM 1317 O O . TYR A 1 177 ? -5.497 14.783 26.507 1.00 97.12 177 TYR A O 1
ATOM 1325 N N . TYR A 1 178 ? -6.302 14.530 28.592 1.00 93.62 178 TYR A N 1
ATOM 1326 C CA . TYR A 1 178 ? -7.185 13.428 28.288 1.00 93.62 178 TYR A CA 1
ATOM 1327 C C . TYR A 1 178 ? -8.635 13.812 28.528 1.00 93.62 178 TYR A C 1
ATOM 1329 O O . TYR A 1 178 ? -8.964 14.669 29.350 1.00 93.62 178 TYR A O 1
ATOM 1337 N N . ALA A 1 179 ? -9.508 13.137 27.806 1.00 88.56 179 ALA A N 1
ATOM 1338 C CA . ALA A 1 179 ? -10.924 13.115 28.085 1.00 88.56 179 ALA A CA 1
ATOM 1339 C C . ALA A 1 179 ? -11.423 11.681 27.974 1.00 88.56 179 ALA A C 1
ATOM 1341 O O . ALA A 1 179 ? -10.695 10.797 27.503 1.00 88.56 179 ALA A O 1
ATOM 1342 N N . ALA A 1 180 ? -12.638 11.435 28.466 1.00 79.00 180 ALA A N 1
ATOM 1343 C CA . ALA A 1 180 ? -13.254 10.130 28.284 1.00 79.00 180 ALA A CA 1
ATOM 1344 C C . ALA A 1 180 ? -13.203 9.803 26.788 1.00 79.00 180 ALA A C 1
ATOM 1346 O O . ALA A 1 180 ? -13.452 10.684 25.955 1.00 79.00 180 ALA A O 1
ATOM 1347 N N . ALA A 1 181 ? -12.847 8.565 26.436 1.00 67.94 181 ALA A N 1
ATOM 1348 C CA . ALA A 1 181 ? -13.165 8.102 25.096 1.00 67.94 181 ALA A CA 1
ATOM 1349 C C . ALA A 1 181 ? -14.668 8.351 24.928 1.00 67.94 181 ALA A C 1
ATOM 1351 O O . ALA A 1 181 ? -15.432 7.999 25.828 1.00 67.94 181 ALA A O 1
ATOM 1352 N N . LEU A 1 182 ? -15.072 9.096 23.890 1.00 54.81 182 LEU A N 1
ATOM 1353 C CA . LEU A 1 182 ? -16.491 9.385 23.666 1.00 54.81 182 LEU A CA 1
ATOM 1354 C C . LEU A 1 182 ? -17.237 8.046 23.742 1.00 54.81 182 LEU A C 1
ATOM 1356 O O . LEU A 1 182 ? -16.866 7.126 23.026 1.00 54.81 182 LEU A O 1
ATOM 1360 N N . ASN A 1 183 ? -18.134 7.978 24.732 1.00 53.66 183 ASN A N 1
ATOM 1361 C CA . ASN A 1 183 ? -18.759 6.822 25.378 1.00 53.66 183 ASN A CA 1
ATOM 1362 C C . ASN A 1 183 ? -18.398 5.431 24.836 1.00 53.66 183 ASN A C 1
ATOM 1364 O O . ASN A 1 183 ? -18.762 5.132 23.703 1.00 53.66 183 ASN A O 1
ATOM 1368 N N . PRO A 1 184 ? -17.862 4.515 25.664 1.00 58.88 184 PRO A N 1
ATOM 1369 C CA . PRO A 1 184 ? -17.938 3.107 25.325 1.00 58.88 184 PRO A CA 1
ATOM 1370 C C . PRO A 1 184 ? -19.422 2.713 25.367 1.00 58.88 184 PRO A C 1
ATOM 1372 O O . PRO A 1 184 ? -20.016 2.541 26.436 1.00 58.88 184 PRO A O 1
ATOM 1375 N N . ILE A 1 185 ? -20.069 2.706 24.203 1.00 71.62 185 ILE A N 1
ATOM 1376 C CA . ILE A 1 185 ? -21.484 2.374 24.123 1.00 71.62 185 ILE A CA 1
ATOM 1377 C C . ILE A 1 185 ? -21.621 0.850 24.242 1.00 71.62 185 ILE A C 1
ATOM 1379 O O . ILE A 1 185 ? -20.782 0.098 23.740 1.00 71.62 185 ILE A O 1
ATOM 1383 N N . PRO A 1 186 ? -22.645 0.356 24.957 1.00 81.69 186 PRO A N 1
ATOM 1384 C CA . PRO A 1 186 ? -22.803 -1.077 25.172 1.00 81.69 186 PRO A CA 1
ATOM 1385 C C . PRO A 1 186 ? -22.848 -1.888 23.871 1.00 81.69 186 PRO A C 1
ATOM 1387 O O . PRO A 1 186 ? -22.315 -2.992 23.840 1.00 81.69 186 PRO A O 1
ATOM 1390 N N . ASN A 1 187 ? -23.442 -1.330 22.814 1.00 89.50 187 ASN A N 1
ATOM 1391 C CA . ASN A 1 187 ? -23.601 -1.970 21.512 1.00 89.50 187 ASN A CA 1
ATOM 1392 C C . ASN A 1 187 ? -22.972 -1.069 20.446 1.00 89.50 187 ASN A C 1
ATOM 1394 O O . ASN A 1 187 ? -23.514 0.001 20.190 1.00 89.50 187 ASN A O 1
ATOM 1398 N N . ASP A 1 188 ? -21.845 -1.506 19.889 1.00 89.44 188 ASP A N 1
ATOM 1399 C CA . ASP A 1 188 ? -21.081 -0.812 18.846 1.00 89.44 188 ASP A CA 1
ATOM 1400 C C . ASP A 1 188 ? -20.455 -1.876 17.946 1.00 89.44 188 ASP A C 1
ATOM 1402 O O . ASP A 1 188 ? -19.700 -2.740 18.418 1.00 89.44 188 ASP A O 1
ATOM 1406 N N . ALA A 1 189 ? -20.847 -1.872 16.678 1.00 93.56 189 ALA A N 1
ATOM 1407 C CA . ALA A 1 189 ? -20.340 -2.805 15.689 1.00 93.56 189 ALA A CA 1
ATOM 1408 C C . ALA A 1 189 ? -19.862 -2.053 14.451 1.00 93.56 189 ALA A C 1
ATOM 1410 O O . ALA A 1 189 ? -20.544 -1.181 13.930 1.00 93.56 189 ALA A O 1
ATOM 1411 N N . GLY A 1 190 ? -18.742 -2.491 13.890 1.00 94.38 190 GLY A N 1
ATOM 1412 C CA . GLY A 1 190 ? -18.174 -1.866 12.705 1.00 94.38 190 GLY A CA 1
ATOM 1413 C C . GLY A 1 190 ? -17.689 -2.874 11.683 1.00 94.38 190 GLY A C 1
ATOM 1414 O O . GLY A 1 190 ? -17.468 -4.048 11.993 1.00 94.38 190 GLY A O 1
ATOM 1415 N N . ILE A 1 191 ? -17.527 -2.412 10.446 1.00 96.75 191 ILE A N 1
ATOM 1416 C CA . ILE A 1 191 ? -16.826 -3.167 9.411 1.00 96.75 191 ILE A CA 1
ATOM 1417 C C . ILE A 1 191 ? -15.359 -2.751 9.439 1.00 96.75 191 ILE A C 1
ATOM 1419 O O . ILE A 1 191 ? -15.022 -1.612 9.130 1.00 96.75 191 ILE A O 1
ATOM 1423 N N . ALA A 1 192 ? -14.480 -3.681 9.808 1.00 89.88 192 ALA A N 1
ATOM 1424 C CA . ALA A 1 192 ? -13.045 -3.426 9.873 1.00 89.88 192 ALA A CA 1
ATOM 1425 C C . ALA A 1 192 ? -12.406 -3.385 8.473 1.00 89.88 192 ALA A C 1
ATOM 1427 O O . ALA A 1 192 ? -11.543 -2.546 8.215 1.00 89.88 192 ALA A O 1
ATOM 1428 N N . SER A 1 193 ? -12.848 -4.255 7.561 1.00 91.50 193 SER A N 1
ATOM 1429 C CA . SER A 1 193 ? -12.293 -4.389 6.207 1.00 91.50 193 SER A CA 1
ATOM 1430 C C . SER A 1 193 ? -13.273 -5.046 5.234 1.00 91.50 193 SER A C 1
ATOM 1432 O O . SER A 1 193 ? -14.204 -5.749 5.638 1.00 91.50 193 SER A O 1
ATOM 1434 N N . ILE A 1 194 ? -13.042 -4.801 3.941 1.00 94.38 194 ILE A N 1
ATOM 1435 C CA . ILE A 1 194 ? -13.573 -5.606 2.837 1.00 94.38 194 ILE A CA 1
ATOM 1436 C C . ILE A 1 194 ? -12.463 -6.592 2.462 1.00 94.38 194 ILE A C 1
ATOM 1438 O O . ILE A 1 194 ? -11.387 -6.154 2.057 1.00 94.38 194 ILE A O 1
ATOM 1442 N N . ASP A 1 195 ? -12.705 -7.885 2.653 1.00 91.88 195 ASP A N 1
ATOM 1443 C CA . ASP A 1 195 ? -11.675 -8.928 2.577 1.00 91.88 195 ASP A CA 1
ATOM 1444 C C . ASP A 1 195 ? -11.673 -9.634 1.219 1.00 91.88 195 ASP A C 1
ATOM 1446 O O . ASP A 1 195 ? -10.612 -9.937 0.679 1.00 91.88 195 ASP A O 1
ATOM 1450 N N . GLU A 1 196 ? -12.862 -9.877 0.660 1.00 94.50 196 GLU A N 1
ATOM 1451 C CA . GLU A 1 196 ? -13.034 -10.555 -0.624 1.00 94.50 196 GLU A CA 1
ATOM 1452 C C . GLU A 1 196 ? -14.001 -9.798 -1.544 1.00 94.50 196 GLU A C 1
ATOM 1454 O O . GLU A 1 196 ? -14.924 -9.123 -1.066 1.00 94.50 196 GLU A O 1
ATOM 1459 N N . PRO A 1 197 ? -13.819 -9.933 -2.868 1.00 93.69 197 PRO A N 1
ATOM 1460 C CA . PRO A 1 197 ? -12.789 -10.745 -3.527 1.00 93.69 197 PRO A CA 1
ATOM 1461 C C . PRO A 1 197 ? -11.421 -10.038 -3.633 1.00 93.69 197 PRO A C 1
ATOM 1463 O O . PRO A 1 197 ? -11.342 -8.828 -3.849 1.00 93.69 197 PRO A O 1
ATOM 1466 N N . PHE A 1 198 ? -10.334 -10.810 -3.512 1.00 87.12 198 PHE A N 1
ATOM 1467 C CA . PHE A 1 198 ? -8.942 -10.356 -3.648 1.00 87.12 198 PHE A CA 1
ATOM 1468 C C . PHE A 1 198 ? -8.173 -11.287 -4.595 1.00 87.12 198 PHE A C 1
ATOM 1470 O O . PHE A 1 198 ? -8.305 -12.503 -4.492 1.00 87.12 198 PHE A O 1
ATOM 1477 N N . GLY A 1 199 ? -7.380 -10.728 -5.519 1.00 88.25 199 GLY A N 1
ATOM 1478 C CA . GLY A 1 199 ? -6.554 -11.517 -6.447 1.00 88.25 199 GLY A CA 1
ATOM 1479 C C . GLY A 1 199 ? -7.349 -12.534 -7.278 1.00 88.25 199 GLY A C 1
ATOM 1480 O O . GLY A 1 199 ? -6.991 -13.707 -7.334 1.00 88.25 199 GLY A O 1
ATOM 1481 N N . PHE A 1 200 ? -8.456 -12.102 -7.883 1.00 93.94 200 PHE A N 1
ATOM 1482 C CA . PHE A 1 200 ? -9.468 -12.979 -8.479 1.00 93.94 200 PHE A CA 1
ATOM 1483 C C . PHE A 1 200 ? -9.665 -12.716 -9.975 1.00 93.94 200 PHE A C 1
ATOM 1485 O O . PHE A 1 200 ? -9.398 -11.622 -10.472 1.00 93.94 200 PHE A O 1
ATOM 1492 N N . CYS A 1 201 ? -10.189 -13.705 -10.700 1.00 94.31 201 CYS A N 1
ATOM 1493 C CA . CYS A 1 201 ? -10.548 -13.554 -12.109 1.00 94.31 201 CYS A CA 1
ATOM 1494 C C . CYS A 1 201 ? -11.967 -13.005 -12.275 1.00 94.31 201 CYS A C 1
ATOM 1496 O O . CYS A 1 201 ? -12.827 -13.182 -11.420 1.00 94.31 201 CYS A O 1
ATOM 1498 N N . ALA A 1 202 ? -12.253 -12.384 -13.421 1.00 95.69 202 ALA A N 1
ATOM 1499 C CA . ALA A 1 202 ? -13.619 -11.993 -13.751 1.00 95.69 202 ALA A CA 1
ATOM 1500 C C . ALA A 1 202 ? -14.539 -13.223 -13.743 1.00 95.69 202 ALA A C 1
ATOM 1502 O O . ALA A 1 202 ? -14.230 -14.246 -14.356 1.00 95.69 202 ALA A O 1
ATOM 1503 N N . GLY A 1 203 ? -15.670 -13.126 -13.055 1.00 96.00 203 GLY A N 1
ATOM 1504 C CA . GLY A 1 203 ? -16.456 -14.303 -12.717 1.00 96.00 203 GLY A CA 1
ATOM 1505 C C . GLY A 1 203 ? -17.386 -14.052 -11.545 1.00 96.00 203 GLY A C 1
ATOM 1506 O O . GLY A 1 203 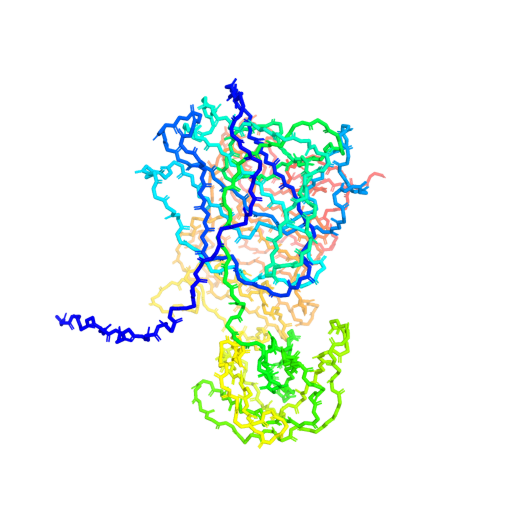? -17.606 -12.909 -11.154 1.00 96.00 203 GLY A O 1
ATOM 1507 N N . THR A 1 204 ? -17.985 -15.120 -11.026 1.00 96.75 204 THR A N 1
ATOM 1508 C CA . THR A 1 204 ? -18.831 -15.033 -9.832 1.00 96.75 204 THR A CA 1
ATOM 1509 C C . THR A 1 204 ? -17.973 -15.276 -8.607 1.00 96.75 204 THR A C 1
ATOM 1511 O O . THR A 1 204 ? -17.454 -16.374 -8.472 1.00 96.75 204 THR A O 1
ATOM 1514 N N . GLU A 1 205 ? -17.869 -14.271 -7.743 1.00 96.81 205 GLU A N 1
ATOM 1515 C CA . GLU A 1 205 ? -17.105 -14.341 -6.496 1.00 96.81 205 GLU A CA 1
ATOM 1516 C C . GLU A 1 205 ? -17.933 -13.814 -5.325 1.00 96.81 205 GLU A C 1
ATOM 1518 O O . GLU A 1 205 ? -18.890 -13.045 -5.507 1.00 96.81 205 GLU A O 1
ATOM 1523 N N . ASP A 1 206 ? -17.523 -14.207 -4.126 1.00 97.06 206 ASP A N 1
ATOM 1524 C CA . ASP A 1 206 ? -18.129 -13.794 -2.868 1.00 97.06 206 ASP A CA 1
ATOM 1525 C C . ASP A 1 206 ? -17.654 -12.402 -2.444 1.00 97.06 206 ASP A C 1
ATOM 1527 O O . ASP A 1 206 ? -16.555 -11.962 -2.776 1.00 97.06 206 ASP A O 1
ATOM 1531 N N . VAL A 1 207 ? -18.504 -11.700 -1.695 1.00 97.75 207 VAL A N 1
ATOM 1532 C CA . VAL A 1 207 ? -18.144 -10.470 -0.985 1.00 97.75 207 VAL A CA 1
ATOM 1533 C C . VAL A 1 207 ? -18.051 -10.792 0.490 1.00 97.75 207 VAL A C 1
ATOM 1535 O O . VAL A 1 207 ? -19.073 -10.989 1.150 1.00 97.75 207 VAL A O 1
ATOM 1538 N N . VAL A 1 208 ? -16.831 -10.818 1.014 1.00 98.25 208 VAL A N 1
ATOM 1539 C CA . VAL A 1 208 ? -16.566 -11.111 2.425 1.00 98.25 208 VAL A CA 1
ATOM 1540 C C . VAL A 1 208 ? -16.032 -9.865 3.111 1.00 98.25 208 VAL A C 1
ATOM 1542 O O . VAL A 1 208 ? -15.202 -9.143 2.563 1.00 98.25 208 VAL A O 1
ATOM 1545 N N . VAL A 1 209 ? -16.531 -9.598 4.314 1.00 98.12 209 VAL A N 1
ATOM 1546 C CA . VAL A 1 209 ? -16.106 -8.470 5.151 1.00 98.12 209 VAL A CA 1
ATOM 1547 C C . VAL A 1 209 ? -15.752 -8.946 6.549 1.00 98.12 209 VAL A C 1
ATOM 1549 O O . VAL A 1 209 ? -16.352 -9.901 7.043 1.00 98.12 209 VAL A O 1
ATOM 1552 N N . THR A 1 210 ? -14.866 -8.227 7.232 1.00 97.38 210 THR A N 1
ATOM 1553 C CA . THR A 1 210 ? -14.616 -8.456 8.657 1.00 97.38 210 THR A CA 1
ATOM 1554 C C . THR A 1 210 ? -15.547 -7.578 9.489 1.00 97.38 210 THR A C 1
ATOM 1556 O O . THR A 1 210 ? -15.389 -6.357 9.558 1.00 97.38 210 THR A O 1
ATOM 1559 N N . LEU A 1 211 ? -16.523 -8.208 10.146 1.00 97.94 211 LEU A N 1
ATOM 1560 C CA . LEU A 1 211 ? -17.368 -7.598 11.171 1.00 97.94 211 LEU A CA 1
ATOM 1561 C C . LEU A 1 211 ? -16.623 -7.593 12.507 1.00 97.94 211 LEU A C 1
ATOM 1563 O O . LEU A 1 211 ? -16.086 -8.622 12.914 1.00 97.94 211 LEU A O 1
ATOM 1567 N N . LYS A 1 212 ? -16.656 -6.471 13.226 1.00 94.12 212 LYS A N 1
ATOM 1568 C CA . LYS A 1 212 ? -15.970 -6.299 14.507 1.00 94.12 212 LYS A CA 1
ATOM 1569 C C . LYS A 1 212 ? -16.872 -5.691 15.575 1.00 94.12 212 LYS A C 1
ATOM 1571 O O . LYS A 1 212 ? -17.613 -4.750 15.317 1.00 94.12 212 LYS A O 1
ATOM 1576 N N . ASN A 1 213 ? -16.771 -6.216 16.793 1.00 93.38 213 ASN A N 1
ATOM 1577 C CA . ASN A 1 213 ? -17.402 -5.676 17.990 1.00 93.38 213 ASN A CA 1
ATOM 1578 C C . ASN A 1 213 ? -16.494 -4.621 18.638 1.00 93.38 213 ASN A C 1
ATOM 1580 O O . ASN A 1 213 ? -15.461 -4.954 19.236 1.00 93.38 213 ASN A O 1
ATOM 1584 N N . PHE A 1 214 ? -16.890 -3.356 18.567 1.00 86.62 214 PHE A N 1
ATOM 1585 C CA . PHE A 1 214 ? -16.230 -2.238 19.245 1.00 86.62 214 PHE A CA 1
ATOM 1586 C C . PHE A 1 214 ? -16.887 -1.907 20.597 1.00 86.62 214 PHE A C 1
ATOM 1588 O O . PHE A 1 214 ? -16.277 -1.237 21.429 1.00 86.62 214 PHE A O 1
ATOM 1595 N N . GLY A 1 215 ? -18.062 -2.481 20.874 1.00 85.12 215 GLY A N 1
ATOM 1596 C CA . GLY A 1 215 ? -18.831 -2.261 22.094 1.00 85.12 215 GLY A CA 1
ATOM 1597 C C . GLY A 1 215 ? -18.276 -2.933 23.350 1.00 85.12 215 GLY A C 1
ATOM 1598 O O . GLY A 1 215 ? -17.269 -3.652 23.341 1.00 85.12 215 GLY A O 1
ATOM 1599 N N . LEU A 1 216 ? -18.961 -2.676 24.469 1.00 81.25 216 LEU A N 1
ATOM 1600 C CA . LEU A 1 216 ? -18.652 -3.272 25.777 1.00 81.25 216 LEU A CA 1
ATOM 1601 C C . LEU A 1 216 ? -19.427 -4.553 26.079 1.00 81.25 216 LEU A C 1
ATOM 1603 O O . LEU A 1 216 ? -19.029 -5.304 26.973 1.00 81.25 216 LEU A O 1
ATOM 1607 N N . LEU A 1 217 ? -20.535 -4.798 25.381 1.00 89.56 217 LEU A N 1
ATOM 1608 C CA . LEU A 1 217 ? -21.271 -6.049 25.488 1.00 89.56 217 LEU A CA 1
ATOM 1609 C C . LEU A 1 217 ? -20.859 -6.998 24.363 1.00 89.56 217 LEU A C 1
ATOM 1611 O O . LEU A 1 217 ? -20.489 -6.542 23.279 1.00 89.56 217 LEU A O 1
ATOM 1615 N N . PRO A 1 218 ? -20.947 -8.319 24.586 1.00 91.50 218 PRO A N 1
ATOM 1616 C CA . PRO A 1 218 ? -20.835 -9.269 23.495 1.00 91.50 218 PRO A CA 1
ATOM 1617 C C . PRO A 1 218 ? -21.844 -8.948 22.387 1.00 91.50 218 PRO A C 1
ATOM 1619 O O . PRO A 1 218 ? -23.022 -8.685 22.658 1.00 91.50 218 PRO A O 1
ATOM 1622 N N . LEU A 1 219 ? -21.384 -8.968 21.140 1.00 96.50 219 LEU A N 1
ATOM 1623 C CA . LEU A 1 219 ? -22.231 -8.761 19.976 1.00 96.50 219 LEU A CA 1
ATOM 1624 C C . LEU A 1 219 ? -22.858 -10.095 19.580 1.00 96.50 219 LEU A C 1
ATOM 1626 O O . LEU A 1 219 ? -22.161 -11.057 19.265 1.00 96.50 219 LEU A O 1
ATOM 1630 N N . THR A 1 220 ? -24.183 -10.140 19.594 1.00 97.62 220 THR A N 1
ATOM 1631 C CA . THR A 1 220 ? -24.985 -11.327 19.273 1.00 97.62 220 THR A CA 1
ATOM 1632 C C . THR A 1 220 ? -25.759 -11.189 17.968 1.00 97.62 220 THR A C 1
ATOM 1634 O O . THR A 1 220 ? -26.106 -12.191 17.341 1.00 97.62 220 THR A O 1
ATOM 1637 N N . SER A 1 221 ? -25.992 -9.954 17.520 1.00 97.81 221 SER A N 1
ATOM 1638 C CA . SER A 1 221 ? -26.588 -9.658 16.220 1.00 97.81 221 SER A CA 1
ATOM 1639 C C . SER A 1 221 ? -26.138 -8.300 15.686 1.00 97.81 221 SER A C 1
ATOM 1641 O O . SER A 1 221 ? -25.827 -7.406 16.469 1.00 97.81 221 SER A O 1
ATOM 1643 N N . ALA A 1 222 ? -26.150 -8.126 14.367 1.00 97.62 222 ALA A N 1
ATOM 1644 C CA . ALA A 1 222 ? -25.968 -6.842 13.688 1.00 97.62 222 ALA A CA 1
ATOM 1645 C C . ALA A 1 222 ? -26.576 -6.911 12.279 1.00 97.62 222 ALA A C 1
ATOM 1647 O O . ALA A 1 222 ? -26.660 -7.982 11.681 1.00 97.62 222 ALA A O 1
ATOM 1648 N N . THR A 1 223 ? -26.993 -5.774 11.730 1.00 98.00 223 THR A N 1
ATOM 1649 C CA . THR A 1 223 ? -27.390 -5.664 10.319 1.00 98.00 223 THR A CA 1
ATOM 1650 C C . THR A 1 223 ? -26.257 -5.027 9.534 1.00 98.00 223 THR A C 1
ATOM 1652 O O . THR A 1 223 ? -25.882 -3.894 9.817 1.00 98.00 223 THR A O 1
ATOM 1655 N N . ILE A 1 224 ? -25.734 -5.729 8.534 1.00 98.44 224 ILE A N 1
ATOM 1656 C CA . ILE A 1 224 ? -24.699 -5.222 7.636 1.00 98.44 224 ILE A CA 1
ATOM 1657 C C . ILE A 1 224 ? -25.374 -4.741 6.355 1.00 98.44 224 ILE A C 1
ATOM 1659 O O . ILE A 1 224 ? -25.977 -5.514 5.610 1.00 98.44 224 ILE A O 1
ATOM 1663 N N . ASN A 1 225 ? -25.284 -3.445 6.103 1.00 98.00 225 ASN A N 1
ATOM 1664 C CA . ASN A 1 225 ? -25.717 -2.827 4.864 1.00 98.00 225 ASN A CA 1
ATOM 1665 C C . ASN A 1 225 ? -24.508 -2.683 3.951 1.00 98.00 225 ASN A C 1
ATOM 1667 O O . ASN A 1 225 ? -23.401 -2.419 4.416 1.00 98.00 225 ASN A O 1
ATOM 1671 N N . TRP A 1 226 ? -24.709 -2.831 2.649 1.00 98.00 226 TRP A N 1
ATOM 1672 C CA . TRP A 1 226 ? -23.616 -2.703 1.699 1.00 98.00 226 TRP A CA 1
ATOM 1673 C C . TRP A 1 226 ? -24.109 -2.231 0.338 1.00 98.00 226 TRP A C 1
ATOM 1675 O O . TRP A 1 226 ? -25.302 -2.277 0.023 1.00 98.00 226 TRP A O 1
ATOM 1685 N N . SER A 1 227 ? -23.186 -1.711 -0.460 1.00 97.62 227 SER A N 1
ATOM 1686 C CA . SER A 1 227 ? -23.467 -1.167 -1.781 1.00 97.62 227 SER A CA 1
ATOM 1687 C C . SER A 1 227 ? -22.318 -1.432 -2.743 1.00 97.62 227 SER A C 1
ATOM 1689 O O . SER A 1 227 ? -21.170 -1.583 -2.325 1.00 97.62 227 SER A O 1
ATOM 1691 N N . ILE A 1 228 ? -22.644 -1.453 -4.036 1.00 97.12 228 ILE A N 1
ATOM 1692 C CA . ILE A 1 228 ? -21.665 -1.508 -5.122 1.00 97.12 228 ILE A CA 1
ATOM 1693 C C . ILE A 1 228 ? -21.817 -0.256 -5.974 1.00 97.12 228 ILE A C 1
ATOM 1695 O O . ILE A 1 228 ? -22.896 -0.004 -6.513 1.00 97.12 228 ILE A O 1
ATOM 1699 N N . ASN A 1 229 ? -20.748 0.532 -6.097 1.00 94.31 229 ASN A N 1
ATOM 1700 C CA . ASN A 1 229 ? -20.750 1.836 -6.768 1.00 94.31 229 ASN A CA 1
ATOM 1701 C C . ASN A 1 229 ? -21.880 2.744 -6.244 1.00 94.31 229 ASN A C 1
ATOM 1703 O O . ASN A 1 229 ? -22.603 3.375 -7.014 1.00 94.31 229 ASN A O 1
ATOM 1707 N N . GLY A 1 230 ? -22.099 2.722 -4.924 1.00 93.62 230 GLY A N 1
ATOM 1708 C CA . GLY A 1 230 ? -23.176 3.449 -4.250 1.00 93.62 230 GLY A CA 1
ATOM 1709 C C . GLY A 1 230 ? -24.584 2.876 -4.455 1.00 93.62 230 GLY A C 1
ATOM 1710 O O . GLY A 1 230 ? -25.527 3.389 -3.861 1.00 93.62 230 GLY A O 1
ATOM 1711 N N . THR A 1 231 ? -24.756 1.814 -5.253 1.00 97.19 231 THR A N 1
ATOM 1712 C CA . THR A 1 231 ? -26.052 1.140 -5.434 1.00 97.19 231 THR A CA 1
ATOM 1713 C C . THR A 1 231 ? -26.280 0.133 -4.303 1.00 97.19 231 THR A C 1
ATOM 1715 O O . THR A 1 231 ? -25.537 -0.857 -4.235 1.00 97.19 231 THR A O 1
ATOM 1718 N N . PRO A 1 232 ? -27.286 0.338 -3.429 1.00 97.25 232 PRO A N 1
ATOM 1719 C CA . PRO A 1 232 ? -27.541 -0.549 -2.296 1.00 97.25 232 PRO A CA 1
ATOM 1720 C C . PRO A 1 232 ? -27.803 -1.994 -2.728 1.00 97.25 232 PRO A C 1
ATOM 1722 O O . PRO A 1 232 ? -28.467 -2.240 -3.735 1.00 97.25 232 PRO A O 1
ATOM 1725 N N . GLN A 1 233 ? -27.281 -2.937 -1.951 1.00 98.00 233 GLN A N 1
ATOM 1726 C CA . GLN A 1 233 ? -27.528 -4.372 -2.077 1.00 98.00 233 GLN A CA 1
ATOM 1727 C C . GLN A 1 233 ? -28.444 -4.854 -0.935 1.00 98.00 233 GLN A C 1
ATOM 1729 O O . GLN A 1 233 ? -28.641 -4.115 0.036 1.00 98.00 233 GLN A O 1
ATOM 1734 N N . PRO A 1 234 ? -29.031 -6.067 -1.019 1.00 97.75 234 PRO A N 1
ATOM 1735 C CA . PRO A 1 234 ? -29.778 -6.644 0.096 1.00 97.75 234 PRO A CA 1
ATOM 1736 C C . PRO A 1 234 ? -28.917 -6.697 1.362 1.00 97.75 234 PRO A C 1
ATOM 1738 O O . PRO A 1 234 ? -27.804 -7.221 1.332 1.00 97.75 234 PRO A O 1
ATOM 1741 N N . SER A 1 235 ? -29.418 -6.142 2.466 1.00 97.31 235 SER A N 1
ATOM 1742 C CA . SER A 1 235 ? -28.698 -6.165 3.737 1.00 97.31 235 SER A CA 1
ATOM 1743 C C . SER A 1 235 ? -28.567 -7.590 4.276 1.00 97.31 235 SER A C 1
ATOM 1745 O O . SER A 1 235 ? -29.422 -8.449 4.047 1.00 97.31 235 SER A O 1
ATOM 1747 N N . TYR A 1 236 ? -27.487 -7.832 5.012 1.00 98.25 236 TYR A N 1
ATOM 1748 C CA . TYR A 1 236 ? -27.212 -9.104 5.660 1.00 98.25 236 TYR A CA 1
ATOM 1749 C C . TYR A 1 236 ? -27.516 -9.003 7.157 1.00 98.25 236 TYR A C 1
ATOM 1751 O O . TYR A 1 236 ? -26.964 -8.157 7.861 1.00 98.25 236 TYR A O 1
ATOM 1759 N N . SER A 1 237 ? -28.387 -9.872 7.666 1.00 97.88 237 SER A N 1
ATOM 1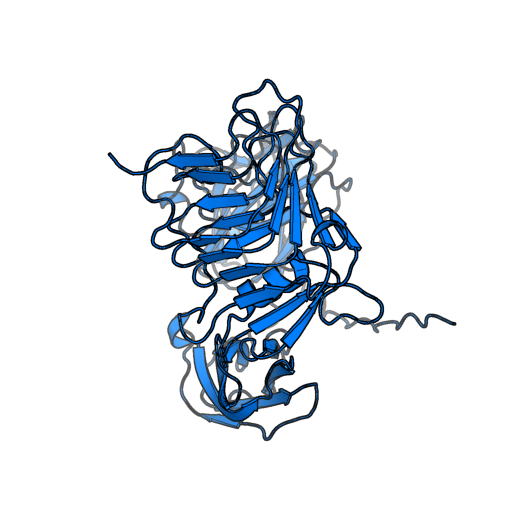760 C CA . SER A 1 237 ? -28.671 -9.968 9.101 1.00 97.88 237 SER A CA 1
ATOM 1761 C C . SER A 1 237 ? -27.739 -10.990 9.745 1.00 97.88 237 SER A C 1
ATOM 1763 O O . SER A 1 237 ? -27.967 -12.195 9.655 1.00 97.88 237 SER A O 1
ATOM 1765 N N . TRP A 1 238 ? -26.685 -10.510 10.399 1.00 98.38 238 TRP A N 1
ATOM 1766 C CA . TRP A 1 238 ? -25.734 -11.359 11.102 1.00 98.38 238 TRP A CA 1
ATOM 1767 C C . TRP A 1 238 ? -26.240 -11.710 12.505 1.00 98.38 238 TRP A C 1
ATOM 1769 O O . TRP A 1 238 ? -26.723 -10.849 13.244 1.00 98.38 238 TRP A O 1
ATOM 1779 N N . THR A 1 239 ? -26.079 -12.978 12.881 1.00 97.81 239 THR A N 1
ATOM 1780 C CA . THR A 1 239 ? -26.267 -13.485 14.245 1.00 97.81 239 THR A CA 1
ATOM 1781 C C . THR A 1 239 ? -25.080 -14.356 14.622 1.00 97.81 239 THR A C 1
ATOM 1783 O O . THR A 1 239 ? -24.634 -15.163 13.805 1.00 97.81 239 THR A O 1
ATOM 1786 N N . GLY A 1 240 ? -24.606 -14.252 15.857 1.00 96.75 240 GLY A N 1
ATOM 1787 C CA . GLY A 1 240 ? -23.456 -15.017 16.323 1.00 96.75 240 GLY A CA 1
ATOM 1788 C C . GLY A 1 240 ? -23.062 -14.650 17.745 1.00 96.75 240 GLY A C 1
ATOM 1789 O O . GLY A 1 240 ? -23.918 -14.337 18.569 1.00 96.75 240 GLY A O 1
ATOM 1790 N N . TYR A 1 241 ? -21.766 -14.720 18.038 1.00 96.06 241 TYR A N 1
ATOM 1791 C CA . TYR A 1 241 ? -21.206 -14.271 19.308 1.00 96.06 241 TYR A CA 1
ATOM 1792 C C . TYR A 1 241 ? -19.785 -13.748 19.087 1.00 96.06 241 TYR A C 1
ATOM 1794 O O . TYR A 1 241 ? -18.883 -14.532 18.798 1.00 96.06 241 TYR A O 1
ATOM 1802 N N . LEU A 1 242 ? -19.598 -12.436 19.225 1.00 95.81 242 LEU A N 1
ATOM 1803 C CA . LEU A 1 242 ? -18.282 -11.804 19.334 1.00 95.81 242 LEU A CA 1
ATOM 1804 C C . LEU A 1 242 ? -18.134 -11.295 20.761 1.00 95.81 242 LEU A C 1
ATOM 1806 O O . LEU A 1 242 ? -18.979 -10.531 21.233 1.00 95.81 242 LEU A O 1
ATOM 1810 N N . ASP A 1 243 ? -17.096 -11.739 21.463 1.00 87.44 243 ASP A N 1
ATOM 1811 C CA . ASP A 1 243 ? -16.877 -11.339 22.851 1.00 87.44 243 ASP A CA 1
ATOM 1812 C C . ASP A 1 243 ? -16.280 -9.924 22.940 1.00 87.44 243 ASP A C 1
ATOM 1814 O O . ASP A 1 243 ? -16.392 -9.134 22.003 1.00 87.44 243 ASP A O 1
ATOM 1818 N N . THR A 1 244 ? -15.700 -9.567 24.088 1.00 81.56 244 THR A N 1
ATOM 1819 C CA . THR A 1 244 ? -14.966 -8.307 24.281 1.00 81.56 244 THR A CA 1
ATOM 1820 C C . THR A 1 244 ? -13.537 -8.506 24.801 1.00 81.56 244 THR A C 1
ATOM 1822 O O . THR A 1 244 ? -12.859 -7.526 25.110 1.00 81.56 244 THR A O 1
ATOM 1825 N N . LEU A 1 245 ? -13.063 -9.755 24.883 1.00 69.19 245 LEU A N 1
ATOM 1826 C CA . LEU A 1 245 ? -11.888 -10.161 25.661 1.00 69.19 245 LEU A CA 1
ATOM 1827 C C . LEU A 1 245 ? -10.570 -10.052 24.889 1.00 69.19 245 LEU A C 1
ATOM 1829 O O . LEU A 1 245 ? -9.565 -9.637 25.463 1.00 69.19 245 LEU A O 1
ATOM 1833 N N . THR A 1 246 ? -10.547 -10.435 23.608 1.00 68.56 246 THR A N 1
ATOM 1834 C CA . THR A 1 246 ? -9.331 -10.413 22.775 1.00 68.56 246 THR A CA 1
ATOM 1835 C C . THR A 1 246 ? -9.630 -9.912 21.367 1.00 68.56 246 THR A C 1
ATOM 1837 O O . THR A 1 246 ? -10.769 -9.955 20.923 1.00 68.56 246 THR A O 1
ATOM 1840 N N . ALA A 1 247 ? -8.614 -9.450 20.633 1.00 66.31 247 ALA A N 1
ATOM 1841 C CA . ALA A 1 247 ? -8.811 -8.985 19.257 1.00 66.31 247 ALA A CA 1
ATOM 1842 C C . ALA A 1 247 ? -9.430 -10.072 18.356 1.00 66.31 247 ALA A C 1
ATOM 1844 O O . ALA A 1 247 ? -10.413 -9.801 17.677 1.00 66.31 247 ALA A O 1
ATOM 1845 N N . ALA A 1 248 ? -8.920 -11.306 18.428 1.00 69.38 248 ALA A N 1
ATOM 1846 C CA . ALA A 1 248 ? -9.374 -12.417 17.589 1.00 69.38 248 ALA A CA 1
ATOM 1847 C C . ALA A 1 248 ? -10.802 -12.891 17.908 1.00 69.38 248 ALA A C 1
ATOM 1849 O O . ALA A 1 248 ? -11.479 -13.439 17.049 1.00 69.38 248 ALA A O 1
ATOM 1850 N N . SER A 1 249 ? -11.265 -12.702 19.144 1.00 81.75 249 SER A N 1
ATOM 1851 C CA . SER A 1 249 ? -12.608 -13.105 19.580 1.00 81.75 249 SER A CA 1
ATOM 1852 C C . SER A 1 249 ? -13.657 -11.997 19.420 1.00 81.75 249 SER A C 1
ATOM 1854 O O . SER A 1 249 ? -14.846 -12.228 19.651 1.00 81.75 249 SER A O 1
ATOM 1856 N N . ARG A 1 250 ? -13.221 -10.802 19.000 1.00 89.12 250 ARG A N 1
ATOM 1857 C CA . ARG A 1 250 ? -14.053 -9.616 18.761 1.00 89.12 250 ARG A CA 1
ATOM 1858 C C . ARG A 1 250 ? -14.423 -9.413 17.299 1.00 89.12 250 ARG A C 1
ATOM 1860 O O . ARG A 1 250 ? -15.119 -8.448 17.004 1.00 89.12 250 ARG A O 1
ATOM 1867 N N . GLU A 1 251 ? -13.969 -10.264 16.391 1.00 95.12 251 GLU A N 1
ATOM 1868 C CA . GLU A 1 251 ? -14.214 -10.105 14.961 1.00 95.12 251 GLU A CA 1
ATOM 1869 C C . GLU A 1 251 ? -14.486 -11.439 14.267 1.00 95.12 251 GLU A C 1
ATOM 1871 O O . GLU A 1 251 ? -14.144 -12.510 14.766 1.00 95.12 251 GLU A O 1
ATOM 1876 N N . THR A 1 252 ? -15.170 -11.376 13.130 1.00 97.56 252 THR A N 1
ATOM 1877 C CA . THR A 1 252 ? -15.460 -12.538 12.291 1.00 97.56 252 THR A CA 1
ATOM 1878 C C . THR A 1 252 ? -15.649 -12.110 10.845 1.00 97.56 252 THR A C 1
ATOM 1880 O O . THR A 1 252 ? -16.085 -10.990 10.573 1.00 97.56 252 THR A O 1
ATOM 1883 N N . GLN A 1 253 ? -15.358 -13.017 9.919 1.00 97.69 253 GLN A N 1
ATOM 1884 C CA . GLN A 1 253 ? -15.643 -12.811 8.509 1.00 97.69 253 GLN A CA 1
ATOM 1885 C C . GLN A 1 253 ? -17.101 -13.150 8.198 1.00 97.69 253 GLN A C 1
ATOM 1887 O O . GLN A 1 253 ? -17.642 -14.152 8.670 1.00 97.69 253 GLN A O 1
ATOM 1892 N N . VAL A 1 254 ? -17.741 -12.309 7.390 1.00 98.50 254 VAL A N 1
ATOM 1893 C CA . VAL A 1 254 ? -19.137 -12.456 6.982 1.00 98.50 254 VAL A CA 1
ATOM 1894 C C . VAL A 1 254 ? -19.226 -12.377 5.466 1.00 98.50 254 VAL A C 1
ATOM 1896 O O . VAL A 1 254 ? -18.889 -11.354 4.877 1.00 98.50 254 VAL A O 1
ATOM 1899 N N . ASN A 1 255 ? -19.715 -13.450 4.845 1.00 98.12 255 ASN A N 1
ATOM 1900 C CA . ASN A 1 255 ? -20.068 -13.463 3.429 1.00 98.12 255 ASN A CA 1
ATOM 1901 C C . ASN A 1 255 ? -21.417 -12.753 3.239 1.00 98.12 255 ASN A C 1
ATOM 1903 O O . ASN A 1 255 ? -22.454 -13.236 3.696 1.00 98.12 255 ASN A O 1
ATOM 1907 N N . LEU A 1 256 ? -21.388 -11.588 2.594 1.00 98.12 256 LEU A N 1
ATOM 1908 C CA . LEU A 1 256 ? -22.557 -10.748 2.332 1.00 98.12 256 LEU A CA 1
ATOM 1909 C C . LEU A 1 256 ? -23.361 -11.216 1.113 1.00 98.12 256 LEU A C 1
ATOM 1911 O O . LEU A 1 256 ? -24.515 -10.816 0.943 1.00 98.12 256 LEU A O 1
ATOM 1915 N N . GLY A 1 257 ? -22.766 -12.066 0.277 1.00 96.25 257 GLY A N 1
ATOM 1916 C CA . GLY A 1 257 ? -23.379 -12.652 -0.904 1.00 96.25 257 GLY A CA 1
ATOM 1917 C C . GLY A 1 257 ? -22.404 -12.791 -2.070 1.00 96.25 257 GLY A C 1
ATOM 1918 O O . GLY A 1 257 ? -21.274 -12.311 -2.040 1.00 96.25 257 GLY A O 1
ATOM 1919 N N . THR A 1 258 ? -22.889 -13.420 -3.136 1.00 9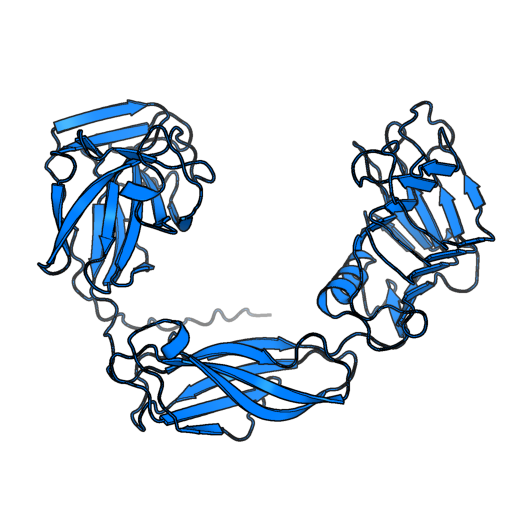6.06 258 THR A N 1
ATOM 1920 C CA . THR A 1 258 ? -22.138 -13.659 -4.373 1.00 96.06 258 THR A CA 1
ATOM 1921 C C . THR A 1 258 ? -22.492 -12.619 -5.430 1.00 96.06 258 THR A C 1
ATOM 1923 O O . THR A 1 258 ? -23.668 -12.263 -5.582 1.00 96.06 258 THR A O 1
ATOM 1926 N N . ARG A 1 259 ? -21.527 -12.206 -6.249 1.00 94.44 259 ARG A N 1
ATOM 1927 C CA . ARG A 1 259 ? -21.758 -11.317 -7.393 1.00 94.44 259 ARG A CA 1
ATOM 1928 C C . ARG A 1 259 ? -20.898 -11.715 -8.587 1.00 94.44 259 ARG A C 1
ATOM 1930 O O . ARG A 1 259 ? -19.783 -12.185 -8.428 1.00 94.44 259 ARG A O 1
ATOM 1937 N N . THR A 1 260 ? -21.399 -11.451 -9.794 1.00 96.38 260 THR A N 1
ATOM 1938 C CA . THR A 1 260 ? -20.585 -11.491 -11.013 1.00 96.38 260 THR A CA 1
ATOM 1939 C C . THR A 1 260 ? -19.817 -10.182 -11.224 1.00 96.38 260 THR A C 1
ATOM 1941 O O . THR A 1 260 ? -20.407 -9.097 -11.287 1.00 96.38 260 THR A O 1
ATOM 1944 N N . TRP A 1 261 ? -18.503 -10.298 -11.374 1.00 95.56 261 TRP A N 1
ATOM 1945 C CA . TRP A 1 261 ? -17.547 -9.220 -11.595 1.00 95.56 261 TRP A CA 1
ATOM 1946 C C . TRP A 1 261 ? -17.110 -9.202 -13.053 1.00 95.56 261 TRP A C 1
ATOM 1948 O O . TRP A 1 261 ? -16.646 -10.212 -13.585 1.00 95.56 261 TRP A O 1
ATOM 1958 N N . ALA A 1 262 ? -17.265 -8.056 -13.714 1.00 95.19 262 ALA A N 1
ATOM 1959 C CA . ALA A 1 262 ? -16.759 -7.897 -15.069 1.00 95.19 262 ALA A CA 1
ATOM 1960 C C . ALA A 1 262 ? -15.233 -7.741 -15.061 1.00 95.19 262 ALA A C 1
ATOM 1962 O O . ALA A 1 262 ? -14.661 -7.144 -14.147 1.00 95.19 262 ALA A O 1
ATOM 1963 N N . ALA A 1 263 ? -14.585 -8.240 -16.114 1.00 91.19 263 ALA A N 1
ATOM 1964 C CA . ALA A 1 263 ? -13.171 -7.979 -16.345 1.00 91.19 263 ALA A CA 1
ATOM 1965 C C . ALA A 1 263 ? -12.925 -6.472 -16.476 1.00 91.19 263 ALA A C 1
ATOM 1967 O O . ALA A 1 263 ? -13.769 -5.739 -17.002 1.00 91.19 263 ALA A O 1
ATOM 1968 N N . ASN A 1 264 ? -11.752 -6.025 -16.024 1.00 85.31 264 ASN A N 1
ATOM 1969 C CA . ASN A 1 264 ? -11.237 -4.674 -16.272 1.00 85.31 264 ASN A CA 1
ATOM 1970 C C . ASN A 1 264 ? -12.165 -3.555 -15.778 1.00 85.31 264 ASN A C 1
ATOM 1972 O O . ASN A 1 264 ? -12.169 -2.456 -16.323 1.00 85.31 264 ASN A O 1
ATOM 1976 N N . THR A 1 265 ? -12.998 -3.855 -14.781 1.00 90.94 265 THR A N 1
ATOM 1977 C CA . THR A 1 265 ? -13.975 -2.918 -14.233 1.00 90.94 265 THR A CA 1
ATOM 1978 C C . THR A 1 265 ? -13.748 -2.788 -12.740 1.00 90.94 265 THR A C 1
ATOM 1980 O O . THR A 1 265 ? -13.946 -3.748 -11.996 1.00 90.94 265 THR A O 1
ATOM 1983 N N . ALA A 1 266 ? -13.348 -1.597 -12.307 1.00 90.75 266 ALA A N 1
ATOM 1984 C CA . ALA A 1 266 ? -13.246 -1.271 -10.896 1.00 90.75 266 ALA A CA 1
ATOM 1985 C C . ALA A 1 266 ? -14.640 -1.092 -10.279 1.00 90.75 266 ALA A C 1
ATOM 1987 O O . ALA A 1 266 ? -15.527 -0.448 -10.851 1.00 90.75 266 ALA A O 1
ATOM 1988 N N . TYR A 1 267 ? -14.820 -1.632 -9.079 1.00 93.88 267 TYR A N 1
ATOM 1989 C CA . TYR A 1 267 ? -16.030 -1.489 -8.285 1.00 93.88 267 TYR A CA 1
ATOM 1990 C C . TYR A 1 267 ? -15.680 -0.961 -6.901 1.00 93.88 267 TYR A C 1
ATOM 1992 O O . TYR A 1 267 ? -14.819 -1.506 -6.218 1.00 93.88 267 TYR A O 1
ATOM 2000 N N . THR A 1 268 ? -16.383 0.072 -6.454 1.00 95.25 268 THR A N 1
ATOM 2001 C CA . THR A 1 268 ? -16.341 0.510 -5.061 1.00 95.25 268 THR A CA 1
ATOM 2002 C C . THR A 1 268 ? -17.338 -0.311 -4.258 1.00 95.25 268 THR A C 1
ATOM 2004 O O . THR A 1 268 ? -18.549 -0.187 -4.458 1.00 95.25 268 THR A O 1
ATOM 2007 N N . VAL A 1 269 ? -16.832 -1.138 -3.348 1.00 95.12 269 VAL A N 1
ATOM 2008 C CA . VAL A 1 269 ? -17.633 -1.807 -2.321 1.00 95.12 269 VAL A CA 1
ATOM 2009 C C . VAL A 1 269 ? -17.601 -0.943 -1.078 1.00 95.12 269 VAL A C 1
ATOM 2011 O O . VAL A 1 269 ? -16.530 -0.538 -0.625 1.00 95.12 269 VAL A O 1
ATOM 2014 N N . THR A 1 270 ? -18.772 -0.673 -0.519 1.00 96.19 270 THR A N 1
ATOM 2015 C CA . THR A 1 270 ? -18.903 -0.016 0.782 1.00 96.19 270 THR A CA 1
ATOM 2016 C C . THR A 1 270 ? -19.822 -0.861 1.639 1.00 96.19 270 THR A C 1
ATOM 2018 O O . THR A 1 270 ? -20.924 -1.182 1.191 1.00 96.19 270 THR A O 1
ATOM 2021 N N . ALA A 1 271 ? -19.392 -1.200 2.850 1.00 97.06 271 ALA A N 1
ATOM 2022 C CA . ALA A 1 271 ? -20.192 -1.926 3.826 1.00 97.06 271 ALA A CA 1
ATOM 2023 C C . ALA A 1 271 ? -20.170 -1.193 5.168 1.00 97.06 271 ALA A C 1
ATOM 2025 O O . ALA A 1 271 ? -19.150 -0.619 5.549 1.00 97.06 271 ALA A O 1
ATOM 2026 N N . TYR A 1 272 ? -21.300 -1.203 5.868 1.00 96.88 272 TYR A N 1
ATOM 2027 C CA . TYR A 1 272 ? -21.441 -0.589 7.179 1.00 96.88 272 TYR A CA 1
ATOM 2028 C C . TYR A 1 272 ? -22.454 -1.327 8.046 1.00 96.88 272 TYR A C 1
ATOM 2030 O O . TYR A 1 272 ? -23.415 -1.909 7.531 1.00 96.88 272 TYR A O 1
ATOM 2038 N N . THR A 1 273 ? -22.262 -1.313 9.363 1.00 97.12 273 THR A N 1
ATOM 2039 C CA . THR A 1 273 ? -23.212 -1.957 10.276 1.00 97.12 273 THR A CA 1
ATOM 2040 C C . THR A 1 273 ? -24.305 -1.000 10.751 1.00 97.12 273 THR A C 1
ATOM 2042 O O . THR A 1 273 ? -24.204 0.217 10.646 1.00 97.12 273 THR A O 1
ATOM 2045 N N . THR A 1 274 ? -25.400 -1.583 11.227 1.00 94.62 274 THR A N 1
ATOM 2046 C CA . THR A 1 274 ? -26.483 -0.931 11.958 1.00 94.62 274 THR A CA 1
ATOM 2047 C C . THR A 1 274 ? -27.074 -1.936 12.944 1.00 94.62 274 THR A C 1
ATOM 2049 O O . THR A 1 274 ? -26.974 -3.151 12.754 1.00 94.62 274 THR A O 1
ATOM 2052 N N . MET A 1 275 ? -27.778 -1.445 13.961 1.00 94.44 275 MET A N 1
ATOM 2053 C CA . MET A 1 275 ? -28.561 -2.272 14.887 1.00 94.44 275 MET A CA 1
ATOM 2054 C C . MET A 1 275 ? -27.759 -3.354 15.660 1.00 94.44 275 MET A C 1
ATOM 2056 O O . MET A 1 275 ? -28.240 -4.495 15.744 1.00 94.44 275 MET A O 1
ATOM 2060 N N . PRO A 1 276 ? -26.566 -3.072 16.231 1.00 95.56 276 PRO A N 1
ATOM 2061 C CA . PRO A 1 276 ? -25.871 -4.034 17.087 1.00 95.56 276 PRO A CA 1
ATOM 2062 C C . PRO A 1 276 ? -26.757 -4.466 18.265 1.00 95.56 276 PRO A C 1
ATOM 2064 O O . PRO A 1 276 ? -27.351 -3.644 18.962 1.00 95.56 276 PRO A O 1
ATOM 2067 N N . ASN A 1 277 ? -26.896 -5.777 18.471 1.00 95.75 277 ASN A N 1
ATOM 2068 C CA . ASN A 1 277 ? -27.820 -6.378 19.442 1.00 95.75 277 ASN A CA 1
ATOM 2069 C C . ASN A 1 277 ? -29.272 -5.865 19.316 1.00 95.75 277 ASN A C 1
ATOM 2071 O O . ASN A 1 277 ? -29.998 -5.776 20.307 1.00 95.75 277 ASN A O 1
ATOM 2075 N N . ASN A 1 278 ? -29.706 -5.531 18.093 1.00 93.50 278 ASN A N 1
ATOM 2076 C CA . ASN A 1 278 ? -31.015 -4.940 17.779 1.00 93.50 278 ASN A CA 1
ATOM 2077 C C . ASN A 1 278 ? -31.251 -3.554 18.404 1.00 93.50 278 ASN A C 1
ATOM 2079 O O . ASN A 1 278 ? -32.396 -3.118 18.541 1.00 93.50 278 ASN A O 1
ATOM 2083 N N . ILE A 1 279 ? -30.181 -2.850 18.767 1.00 91.62 279 ILE A N 1
ATOM 2084 C CA . ILE A 1 279 ? -30.215 -1.495 19.313 1.00 91.62 279 ILE A CA 1
ATOM 2085 C C . ILE A 1 279 ? -29.509 -0.576 18.323 1.00 91.62 279 ILE A C 1
ATOM 2087 O O . ILE A 1 279 ? -28.477 -0.944 17.778 1.00 91.62 279 ILE A O 1
ATOM 2091 N N . VAL A 1 280 ? -30.077 0.605 18.068 1.00 87.62 280 VAL A N 1
ATOM 2092 C CA . VAL A 1 280 ? -29.482 1.593 17.155 1.00 87.62 280 VAL A CA 1
ATOM 2093 C C . VAL A 1 280 ? -28.054 1.904 17.593 1.00 87.62 280 VAL A C 1
ATOM 2095 O O . VAL A 1 280 ? -27.833 2.253 18.755 1.00 87.62 280 VAL A O 1
ATOM 2098 N N . ASP A 1 281 ? -27.118 1.799 16.650 1.00 81.75 281 ASP A N 1
ATOM 2099 C CA . ASP A 1 281 ? -25.744 2.224 16.874 1.00 81.75 281 ASP A CA 1
ATOM 2100 C C . ASP A 1 281 ? -25.696 3.750 16.965 1.00 81.75 281 ASP A C 1
ATOM 2102 O O . ASP A 1 281 ? -26.226 4.455 16.102 1.00 81.75 281 ASP A O 1
ATOM 2106 N N . THR A 1 282 ? -25.103 4.256 18.041 1.00 78.88 282 THR A N 1
ATOM 2107 C CA . THR A 1 282 ? -25.024 5.696 18.321 1.00 78.88 282 THR A CA 1
ATOM 2108 C C . THR A 1 282 ? -23.617 6.258 18.134 1.00 78.88 282 THR A C 1
ATOM 2110 O O . THR A 1 282 ? -23.441 7.468 18.294 1.00 78.88 282 THR A O 1
ATOM 2113 N N . LEU A 1 283 ? -22.632 5.416 17.794 1.00 78.31 283 LEU A N 1
ATOM 2114 C CA . LEU A 1 283 ? -21.251 5.816 17.536 1.00 78.31 283 LEU A CA 1
ATOM 2115 C C . LEU A 1 283 ? -20.808 5.338 16.151 1.00 78.31 283 LEU A C 1
ATOM 2117 O O . LEU A 1 283 ? -20.061 4.385 16.008 1.00 78.31 283 LEU A O 1
ATOM 2121 N N . ASN A 1 284 ? -21.199 6.083 15.122 1.00 81.94 284 ASN A N 1
ATOM 2122 C CA . ASN A 1 284 ? -21.048 5.630 13.738 1.00 81.94 284 ASN A CA 1
ATOM 2123 C C . ASN A 1 284 ? -19.637 5.804 13.137 1.00 81.94 284 ASN A C 1
ATOM 2125 O O . ASN A 1 284 ? -19.444 5.618 11.935 1.00 81.94 284 ASN A O 1
ATOM 2129 N N . ASP A 1 285 ? -18.651 6.213 13.945 1.00 76.88 285 ASP A N 1
ATOM 2130 C CA . ASP A 1 285 ? -17.292 6.553 13.491 1.00 76.88 285 ASP A CA 1
ATOM 2131 C C . ASP A 1 285 ? -16.528 5.329 12.950 1.00 76.88 285 ASP A C 1
ATOM 2133 O O . ASP A 1 285 ? -15.609 5.491 12.146 1.00 76.88 285 ASP A O 1
ATOM 2137 N N . ASN A 1 286 ? -16.876 4.118 13.402 1.00 76.38 286 ASN A N 1
ATOM 2138 C CA . ASN A 1 286 ? -16.210 2.869 13.023 1.00 76.38 286 ASN A CA 1
ATOM 2139 C C . ASN A 1 286 ? -17.093 1.941 12.156 1.00 76.38 286 ASN A C 1
ATOM 2141 O O . ASN A 1 286 ? -16.636 0.871 11.749 1.00 76.38 286 ASN A O 1
ATOM 2145 N N . ASP A 1 287 ? -18.322 2.362 11.832 1.00 87.25 287 ASP A N 1
ATOM 2146 C CA . ASP A 1 287 ? -19.318 1.503 11.186 1.00 87.25 287 ASP A CA 1
ATOM 2147 C C . ASP A 1 287 ? -18.896 1.090 9.777 1.00 87.25 287 ASP A C 1
ATOM 2149 O O . ASP A 1 287 ? -19.194 -0.025 9.354 1.00 87.25 287 ASP A O 1
ATOM 2153 N N . THR A 1 288 ? -18.253 2.002 9.039 1.00 91.69 288 THR A N 1
ATOM 2154 C CA . THR A 1 288 ? -18.137 1.946 7.576 1.00 91.69 288 THR A CA 1
ATOM 2155 C C . THR A 1 288 ? -16.723 1.630 7.101 1.00 91.69 288 THR A C 1
ATOM 2157 O O . THR A 1 288 ? -15.775 2.337 7.437 1.00 91.69 288 THR A O 1
ATOM 2160 N N . SER A 1 289 ? -16.612 0.658 6.194 1.00 92.62 289 SER A N 1
ATOM 2161 C CA . SER A 1 289 ? -15.413 0.410 5.391 1.00 92.62 289 SER A CA 1
ATOM 2162 C C . SER A 1 289 ? -15.730 0.480 3.901 1.00 92.62 289 SER A C 1
ATOM 2164 O O . SER A 1 289 ? -16.850 0.189 3.467 1.00 92.62 289 SER A O 1
ATOM 2166 N N . SER A 1 290 ? -14.739 0.877 3.102 1.00 93.12 290 SER A N 1
ATOM 2167 C CA . SER A 1 290 ? -14.856 0.923 1.649 1.00 93.12 290 SER A CA 1
ATOM 2168 C C . SER A 1 290 ? -13.555 0.507 0.978 1.00 93.12 290 SER A C 1
ATOM 2170 O O . SER A 1 290 ? -12.481 0.942 1.385 1.00 93.12 290 SER A O 1
ATOM 2172 N N . ALA A 1 291 ? -13.668 -0.282 -0.087 1.00 90.62 291 ALA A N 1
ATOM 2173 C CA . ALA A 1 291 ? -12.549 -0.687 -0.926 1.00 90.62 291 ALA A CA 1
ATOM 2174 C C . ALA A 1 291 ? -12.913 -0.548 -2.407 1.00 90.62 291 ALA A C 1
ATOM 2176 O O . ALA A 1 291 ? -14.075 -0.710 -2.791 1.00 90.62 291 ALA A O 1
ATOM 2177 N N . VAL A 1 292 ? -11.915 -0.249 -3.238 1.00 90.38 292 VAL A N 1
ATOM 2178 C CA . VAL A 1 292 ? -12.025 -0.406 -4.690 1.00 90.38 292 VAL A CA 1
ATOM 2179 C C . VAL A 1 292 ? -11.430 -1.759 -5.034 1.00 90.38 292 VAL A C 1
ATOM 2181 O O . VAL A 1 292 ? -10.274 -2.019 -4.715 1.00 90.38 292 VAL A O 1
ATOM 2184 N N . ILE A 1 293 ? -12.228 -2.610 -5.662 1.00 90.75 293 ILE A N 1
ATOM 2185 C CA . ILE A 1 293 ? -11.826 -3.950 -6.079 1.00 90.75 293 ILE A CA 1
ATOM 2186 C C . ILE A 1 293 ? -11.980 -4.087 -7.585 1.00 90.75 293 ILE A C 1
ATOM 2188 O O . ILE A 1 293 ? -12.885 -3.507 -8.195 1.00 90.75 293 ILE A O 1
ATOM 2192 N N . GLN A 1 294 ? -11.099 -4.871 -8.187 1.00 93.12 294 GLN A N 1
ATOM 2193 C CA . GLN A 1 294 ? -11.121 -5.152 -9.610 1.00 93.12 294 GLN A CA 1
ATOM 2194 C C . GLN A 1 294 ? -10.605 -6.567 -9.844 1.00 93.12 294 GLN A C 1
ATOM 2196 O O . GLN A 1 294 ? -9.664 -7.005 -9.185 1.00 93.12 294 GLN A O 1
ATOM 2201 N N . ALA A 1 295 ? -11.224 -7.261 -10.795 1.00 94.62 295 ALA A N 1
ATOM 2202 C CA . ALA A 1 295 ? -10.713 -8.533 -11.274 1.00 94.62 295 ALA A CA 1
ATOM 2203 C C . ALA A 1 295 ? -9.351 -8.354 -11.965 1.00 94.62 295 ALA A C 1
ATOM 2205 O O . ALA A 1 295 ? -9.110 -7.344 -12.635 1.00 94.62 295 ALA A O 1
ATOM 2206 N N . ALA A 1 296 ? -8.505 -9.373 -11.857 1.00 95.12 296 ALA A N 1
ATOM 2207 C CA . ALA A 1 296 ? -7.218 -9.444 -12.524 1.00 95.12 296 ALA A CA 1
ATOM 2208 C C . ALA A 1 296 ? -7.340 -9.211 -14.035 1.00 95.12 296 ALA A C 1
ATOM 2210 O O . ALA A 1 296 ? -8.347 -9.539 -14.679 1.00 95.12 296 ALA A O 1
ATOM 2211 N N . MET A 1 297 ? -6.285 -8.637 -14.601 1.00 96.44 297 MET A N 1
ATOM 2212 C CA . MET A 1 297 ? -6.288 -8.118 -15.961 1.00 96.44 297 MET A CA 1
ATOM 2213 C C . MET A 1 297 ? -6.376 -9.239 -17.002 1.00 96.44 297 MET A C 1
ATOM 2215 O O . MET A 1 297 ? -5.845 -10.343 -16.837 1.00 96.44 297 MET A O 1
ATOM 2219 N N . THR A 1 298 ? -7.052 -8.945 -18.111 1.00 96.94 298 THR A N 1
ATOM 2220 C CA . THR A 1 298 ? -7.100 -9.811 -19.292 1.00 96.94 298 THR A CA 1
ATOM 2221 C C . THR A 1 298 ? -7.468 -9.010 -20.538 1.00 96.94 298 THR A C 1
ATOM 2223 O O . THR A 1 298 ? -8.246 -8.054 -20.475 1.00 96.94 298 THR A O 1
ATOM 2226 N N . GLY A 1 299 ? -6.940 -9.419 -21.691 1.00 96.94 299 GLY A N 1
ATOM 2227 C CA . GLY A 1 299 ? -7.260 -8.823 -22.981 1.00 96.94 299 GLY A CA 1
ATOM 2228 C C . GLY A 1 299 ? -6.241 -7.781 -23.424 1.00 96.94 299 GLY A C 1
ATOM 2229 O O . GLY A 1 299 ? -5.038 -7.931 -23.215 1.00 96.94 299 GLY A O 1
ATOM 2230 N N . THR A 1 300 ? -6.710 -6.751 -24.119 1.00 97.81 300 THR A N 1
ATOM 2231 C CA . THR A 1 300 ? -5.844 -5.777 -24.787 1.00 97.81 300 THR A CA 1
ATOM 2232 C C . THR A 1 300 ? -6.106 -4.373 -24.269 1.00 97.81 300 THR A C 1
ATOM 2234 O O . THR A 1 300 ? -7.260 -3.965 -24.184 1.00 97.81 300 THR A O 1
ATOM 2237 N N . TYR A 1 301 ? -5.029 -3.642 -23.994 1.00 98.00 301 TYR A N 1
ATOM 2238 C CA . TYR A 1 301 ? -5.026 -2.258 -23.529 1.00 98.00 301 TYR A CA 1
ATOM 2239 C C . TYR A 1 301 ? -4.112 -1.410 -24.410 1.00 98.00 301 TYR A C 1
ATOM 2241 O O . TYR A 1 301 ? -3.302 -1.928 -25.181 1.00 98.00 301 TYR A O 1
ATOM 2249 N N . SER A 1 302 ? -4.218 -0.097 -24.280 1.00 97.81 302 SER A N 1
ATOM 2250 C CA . SER A 1 302 ? -3.407 0.890 -24.981 1.00 97.81 302 SER A CA 1
ATOM 2251 C C . SER A 1 302 ? -2.567 1.714 -24.008 1.00 97.81 302 SER A C 1
ATOM 2253 O O . SER A 1 302 ? -3.059 2.137 -22.963 1.00 97.81 302 SER A O 1
ATOM 2255 N N . ILE A 1 303 ? -1.301 1.948 -24.367 1.00 98.12 303 ILE A N 1
ATOM 2256 C CA . ILE A 1 303 ? -0.403 2.869 -23.661 1.00 98.12 303 ILE A CA 1
ATOM 2257 C C . ILE A 1 303 ? -0.139 4.080 -24.557 1.00 98.12 303 ILE A C 1
ATOM 2259 O O . ILE A 1 303 ? 0.359 3.929 -25.678 1.00 98.12 303 ILE A O 1
ATOM 2263 N N . GLY A 1 304 ? -0.454 5.273 -24.052 1.00 96.12 304 GLY A N 1
ATOM 2264 C CA . GLY A 1 304 ? -0.278 6.548 -24.747 1.00 96.12 304 GLY A CA 1
ATOM 2265 C C . GLY A 1 304 ? -1.192 6.758 -25.967 1.00 96.12 304 GLY A C 1
ATOM 2266 O O . GLY A 1 304 ? -1.973 5.905 -26.381 1.00 96.12 304 GLY A O 1
ATOM 2267 N N . GLY A 1 305 ? -1.102 7.939 -26.580 1.00 93.06 305 GLY A N 1
ATOM 2268 C CA . GLY A 1 305 ? -1.992 8.357 -27.671 1.00 93.06 305 GLY A CA 1
ATOM 2269 C C . GLY A 1 305 ? -3.104 9.299 -27.199 1.00 93.06 305 GLY A C 1
ATOM 2270 O O . GLY A 1 305 ? -2.956 9.985 -26.195 1.00 93.06 305 GLY A O 1
ATOM 2271 N N . ALA A 1 306 ? -4.199 9.400 -27.962 1.00 90.75 306 ALA A N 1
ATOM 2272 C CA . ALA A 1 306 ? -5.233 10.420 -27.731 1.00 90.75 306 ALA A CA 1
ATOM 2273 C C . ALA A 1 306 ? -6.262 10.051 -26.644 1.00 90.75 306 ALA A C 1
ATOM 2275 O O . ALA A 1 306 ? -6.864 10.938 -26.042 1.00 90.75 306 ALA A O 1
ATOM 2276 N N . SER A 1 307 ? -6.509 8.759 -26.422 1.00 94.00 307 SER A N 1
ATOM 2277 C CA . SER A 1 307 ? -7.442 8.250 -25.404 1.00 94.00 307 SER A CA 1
ATOM 2278 C C . SER A 1 307 ? -7.008 6.850 -24.961 1.00 94.00 307 SER A C 1
ATOM 2280 O O . SER A 1 307 ? -7.669 5.878 -25.326 1.00 94.00 307 SER A O 1
ATOM 2282 N N . PRO A 1 308 ? -5.846 6.733 -24.297 1.00 96.50 308 PRO A N 1
ATOM 2283 C CA . PRO A 1 308 ? -5.337 5.434 -23.894 1.00 96.50 308 PRO A CA 1
ATOM 2284 C C . PRO A 1 308 ? -6.062 4.868 -22.673 1.00 96.50 308 PRO A C 1
ATOM 2286 O O . PRO A 1 308 ? -6.664 5.614 -21.901 1.00 96.50 308 PRO A O 1
ATOM 2289 N N . ASP A 1 309 ? -5.916 3.561 -22.468 1.00 96.88 309 ASP A N 1
ATOM 2290 C CA . ASP A 1 309 ? -6.244 2.909 -21.196 1.00 96.88 309 ASP A CA 1
ATOM 2291 C C . ASP A 1 309 ? -5.232 3.301 -20.104 1.00 96.88 309 ASP A C 1
ATOM 2293 O O . ASP A 1 309 ? -5.616 3.497 -18.954 1.00 96.88 309 ASP A O 1
ATOM 2297 N N . PHE A 1 310 ? -3.957 3.476 -20.480 1.00 97.56 310 PHE A N 1
ATOM 2298 C CA . PHE A 1 310 ? -2.864 3.924 -19.612 1.00 97.56 310 PHE A CA 1
ATOM 2299 C C . PHE A 1 310 ? -2.051 5.036 -20.283 1.00 97.56 310 PHE A C 1
ATOM 2301 O O . PHE A 1 310 ? -1.636 4.922 -21.437 1.00 97.56 310 PHE A O 1
ATOM 2308 N N . ASN A 1 311 ? -1.765 6.128 -19.582 1.00 97.19 311 ASN A N 1
ATOM 2309 C CA . ASN A 1 311 ? -0.981 7.224 -20.157 1.00 97.19 311 ASN A CA 1
ATOM 2310 C C . ASN A 1 311 ? 0.508 6.877 -20.293 1.00 97.19 311 ASN A C 1
ATOM 2312 O O . ASN A 1 311 ? 1.190 7.461 -21.137 1.00 97.19 311 ASN A O 1
ATOM 2316 N N . SER A 1 312 ? 1.006 5.950 -19.472 1.00 97.94 312 SER A N 1
ATOM 2317 C CA . SER A 1 312 ? 2.429 5.643 -19.317 1.00 97.94 312 SER A CA 1
ATOM 2318 C C . SER A 1 312 ? 2.687 4.144 -19.119 1.00 97.94 312 SER A C 1
ATOM 2320 O O . SER A 1 312 ? 1.754 3.363 -18.916 1.00 97.94 312 SER A O 1
ATOM 2322 N N . PHE A 1 313 ? 3.958 3.731 -19.184 1.00 98.62 313 PHE A N 1
ATOM 2323 C CA . PHE A 1 313 ? 4.341 2.356 -18.847 1.00 98.62 313 PHE A CA 1
ATOM 2324 C C . PHE A 1 313 ? 4.177 2.098 -17.351 1.00 98.62 313 PHE A C 1
ATOM 2326 O O . PHE A 1 313 ? 3.689 1.034 -16.981 1.00 98.62 313 PHE A O 1
ATOM 2333 N N . GLN A 1 314 ? 4.530 3.073 -16.510 1.00 98.38 314 GLN A N 1
ATOM 2334 C CA . GLN A 1 314 ? 4.400 2.944 -15.063 1.00 98.38 314 GLN A CA 1
ATOM 2335 C C . GLN A 1 314 ? 2.945 2.712 -14.643 1.00 98.38 314 GLN A C 1
ATOM 2337 O O . GLN A 1 314 ? 2.696 1.803 -13.866 1.00 98.38 314 GLN A O 1
ATOM 2342 N N . GLU A 1 315 ? 1.970 3.438 -15.208 1.00 97.50 315 GLU A N 1
ATOM 2343 C CA . GLU A 1 315 ? 0.547 3.225 -14.884 1.00 97.50 315 GLU A CA 1
ATOM 2344 C C . GLU A 1 315 ? 0.075 1.805 -15.254 1.00 97.50 315 GLU A C 1
ATOM 2346 O O . GLU A 1 315 ? -0.716 1.199 -14.530 1.00 97.50 315 GLU A O 1
ATOM 2351 N N . ALA A 1 316 ? 0.569 1.256 -16.369 1.00 98.38 316 ALA A N 1
ATOM 2352 C CA . ALA A 1 316 ? 0.270 -0.114 -16.780 1.00 98.38 316 ALA A CA 1
ATOM 2353 C C . ALA A 1 316 ? 0.924 -1.155 -15.854 1.00 98.38 316 ALA A C 1
ATOM 2355 O O . ALA A 1 316 ? 0.296 -2.158 -15.518 1.00 98.38 316 ALA A O 1
ATOM 2356 N N . VAL A 1 317 ? 2.170 -0.920 -15.434 1.00 98.62 317 VAL A N 1
ATOM 2357 C CA . VAL A 1 317 ? 2.901 -1.799 -14.508 1.00 98.62 317 VAL A CA 1
ATOM 2358 C C . VAL A 1 317 ? 2.292 -1.758 -13.108 1.00 98.62 317 VAL A C 1
ATOM 2360 O O . VAL A 1 317 ? 2.078 -2.819 -12.533 1.00 98.62 317 VAL A O 1
ATOM 2363 N N . ASP A 1 318 ? 1.910 -0.582 -12.607 1.00 95.56 318 ASP A N 1
ATOM 2364 C CA . ASP A 1 318 ? 1.213 -0.429 -11.324 1.00 95.56 318 ASP A CA 1
ATOM 2365 C C . ASP A 1 318 ? -0.104 -1.222 -11.312 1.00 95.56 318 ASP A C 1
ATOM 2367 O O . ASP A 1 318 ? -0.459 -1.841 -10.311 1.00 95.56 318 ASP A O 1
ATOM 2371 N N . ALA A 1 319 ? -0.832 -1.249 -12.435 1.00 94.75 319 ALA A N 1
ATOM 2372 C CA . ALA A 1 319 ? -2.053 -2.042 -12.560 1.00 94.75 319 ALA A CA 1
ATOM 2373 C C . ALA A 1 319 ? -1.782 -3.556 -12.589 1.00 94.75 319 ALA A C 1
ATOM 2375 O O . ALA A 1 319 ? -2.540 -4.317 -11.985 1.00 94.75 319 ALA A O 1
ATOM 2376 N N . LEU A 1 320 ? -0.715 -4.000 -13.263 1.00 97.38 320 LEU A N 1
ATOM 2377 C CA . LEU A 1 320 ? -0.302 -5.407 -13.257 1.00 97.38 320 LEU A CA 1
ATOM 2378 C C . LEU A 1 320 ? 0.124 -5.863 -11.858 1.00 97.38 320 LEU A C 1
ATOM 2380 O O . LEU A 1 320 ? -0.279 -6.942 -11.439 1.00 97.38 320 LEU A O 1
ATOM 2384 N N . ASP A 1 321 ? 0.908 -5.053 -11.146 1.00 95.81 321 ASP A N 1
ATOM 2385 C CA . ASP A 1 321 ? 1.373 -5.354 -9.787 1.00 95.81 321 ASP A CA 1
ATOM 2386 C C . ASP A 1 321 ? 0.199 -5.396 -8.796 1.00 95.81 321 ASP A C 1
ATOM 2388 O O . ASP A 1 321 ? 0.081 -6.309 -7.980 1.00 95.81 321 ASP A O 1
ATOM 2392 N N . LEU A 1 322 ? -0.744 -4.457 -8.930 1.00 91.44 322 LEU A N 1
ATOM 2393 C CA . LEU A 1 322 ? -1.902 -4.372 -8.044 1.00 91.44 322 LEU A CA 1
ATOM 2394 C C . LEU A 1 322 ? -2.940 -5.481 -8.279 1.00 91.44 322 LEU A C 1
ATOM 2396 O O . LEU A 1 322 ? -3.530 -5.973 -7.316 1.00 91.44 322 LEU A O 1
ATOM 2400 N N . TYR A 1 323 ? -3.214 -5.843 -9.536 1.00 90.75 323 TYR A N 1
ATOM 2401 C CA . TYR A 1 323 ? -4.338 -6.729 -9.877 1.00 90.75 323 TYR A CA 1
ATOM 2402 C C . TYR A 1 323 ? -3.926 -8.104 -10.408 1.00 90.75 323 TYR A C 1
ATOM 2404 O O . TYR A 1 323 ? -4.751 -9.018 -10.410 1.00 90.75 323 TYR A O 1
ATOM 2412 N N . GLY A 1 324 ? -2.688 -8.277 -10.869 1.00 95.88 324 GLY A N 1
ATOM 2413 C CA . GLY A 1 324 ? -2.247 -9.488 -11.554 1.00 95.88 324 GLY A CA 1
ATOM 2414 C C . GLY A 1 324 ? -2.965 -9.730 -12.885 1.00 95.88 324 GLY A C 1
ATOM 2415 O O . GLY A 1 324 ? -3.651 -8.860 -13.435 1.00 95.88 324 GLY A O 1
ATOM 2416 N N . VAL A 1 325 ? -2.824 -10.948 -13.415 1.00 97.56 325 VAL A N 1
ATOM 2417 C CA . VAL A 1 325 ? -3.437 -11.375 -14.681 1.00 97.56 325 VAL A CA 1
ATOM 2418 C C . VAL A 1 325 ? -4.198 -12.695 -14.552 1.00 97.56 325 VAL A C 1
ATOM 2420 O O . VAL A 1 325 ? -3.739 -13.647 -13.927 1.00 97.56 325 VAL A O 1
ATOM 2423 N N . CYS A 1 326 ? -5.352 -12.778 -15.214 1.00 94.94 326 CYS A N 1
ATOM 2424 C CA . CYS A 1 326 ? -6.173 -13.998 -15.296 1.00 94.94 326 CYS A CA 1
ATOM 2425 C C . CYS A 1 326 ? -6.338 -14.536 -16.723 1.00 94.94 326 CYS A C 1
ATOM 2427 O O . CYS A 1 326 ? -7.047 -15.512 -16.962 1.00 94.94 326 CYS A O 1
ATOM 2429 N N . GLY A 1 327 ? -5.671 -13.902 -17.679 1.00 96.12 327 GLY A N 1
ATOM 2430 C CA . GLY A 1 327 ? -5.577 -14.326 -19.065 1.00 96.12 327 GLY A CA 1
ATOM 2431 C C . GLY A 1 327 ? -4.396 -13.628 -19.723 1.00 96.12 327 GLY A C 1
ATOM 2432 O O . GLY A 1 327 ? -3.717 -12.820 -19.090 1.00 96.12 327 GLY A O 1
ATOM 2433 N N . ALA A 1 328 ? -4.161 -13.899 -21.005 1.00 98.06 328 ALA A N 1
ATOM 2434 C CA . ALA A 1 328 ? -3.163 -13.147 -21.756 1.00 98.06 328 ALA A CA 1
ATOM 2435 C C . ALA A 1 328 ? -3.508 -11.645 -21.759 1.00 98.06 328 ALA A C 1
ATOM 2437 O O . ALA A 1 328 ? -4.660 -11.263 -21.996 1.00 98.06 328 ALA A O 1
ATOM 2438 N N . VAL A 1 329 ? -2.498 -10.813 -21.506 1.00 98.62 329 VAL A N 1
ATOM 2439 C CA . VAL A 1 329 ? -2.584 -9.351 -21.522 1.00 98.62 329 VAL A CA 1
ATOM 2440 C C . VAL A 1 329 ? -1.673 -8.807 -22.615 1.00 98.62 329 VAL A C 1
ATOM 2442 O O . VAL A 1 329 ? -0.527 -9.229 -22.761 1.00 98.62 329 VAL A O 1
ATOM 2445 N N . THR A 1 330 ? -2.174 -7.871 -23.415 1.00 98.62 330 THR A N 1
ATOM 2446 C CA . THR A 1 330 ? -1.387 -7.162 -24.432 1.00 98.62 330 THR A CA 1
ATOM 2447 C C . THR A 1 330 ? -1.570 -5.658 -24.297 1.00 98.62 330 THR A C 1
ATOM 2449 O O . THR A 1 330 ? -2.686 -5.161 -24.399 1.00 98.62 330 THR A O 1
ATOM 2452 N N . PHE A 1 331 ? -0.477 -4.927 -24.129 1.00 98.69 331 PHE A N 1
ATOM 2453 C CA . PHE A 1 331 ? -0.418 -3.476 -24.194 1.00 98.69 331 PHE A CA 1
ATOM 2454 C C . PHE A 1 331 ? 0.057 -3.046 -25.582 1.00 98.69 331 PHE A C 1
ATOM 2456 O O . PHE A 1 331 ? 1.209 -3.269 -25.949 1.00 98.69 331 PHE A O 1
ATOM 2463 N N . ASN A 1 332 ? -0.823 -2.406 -26.347 1.00 97.56 332 ASN A N 1
ATOM 2464 C CA . ASN A 1 332 ? -0.485 -1.750 -27.604 1.00 97.56 332 ASN A CA 1
ATOM 2465 C C . ASN A 1 332 ? 0.096 -0.365 -27.308 1.00 97.56 332 ASN A C 1
ATOM 2467 O O . ASN A 1 332 ? -0.612 0.531 -26.846 1.00 97.56 332 ASN A O 1
ATOM 2471 N N . VAL A 1 333 ? 1.380 -0.177 -27.592 1.00 97.56 333 VAL A N 1
ATOM 2472 C CA . VAL A 1 333 ? 2.104 1.057 -27.280 1.00 97.56 333 VAL A CA 1
ATOM 2473 C C . VAL A 1 333 ? 2.045 2.017 -28.468 1.00 97.56 333 VAL A C 1
ATOM 2475 O O . VAL A 1 333 ? 2.559 1.737 -29.557 1.00 97.56 333 VAL A O 1
ATOM 2478 N N . ALA A 1 334 ? 1.438 3.185 -28.262 1.00 95.75 334 ALA A N 1
ATOM 2479 C CA . ALA A 1 334 ? 1.389 4.236 -29.268 1.00 95.75 334 ALA A CA 1
ATOM 2480 C C . ALA A 1 334 ? 2.775 4.865 -29.497 1.00 95.75 334 ALA A C 1
ATOM 2482 O O . ALA A 1 334 ? 3.622 4.908 -28.600 1.00 95.75 334 ALA A O 1
ATOM 2483 N N . SER A 1 335 ? 3.005 5.398 -30.702 1.00 94.56 335 SER A N 1
ATOM 2484 C CA . SER A 1 335 ? 4.204 6.193 -31.003 1.00 94.56 335 SER A CA 1
ATOM 2485 C C . SER A 1 335 ? 4.334 7.373 -30.041 1.00 94.56 335 SER A C 1
ATOM 2487 O O . SER A 1 335 ? 3.386 8.129 -29.839 1.00 94.56 335 SER A O 1
ATOM 2489 N N . GLY A 1 336 ? 5.524 7.539 -29.474 1.00 94.69 336 GLY A N 1
ATOM 2490 C CA . GLY A 1 336 ? 5.790 8.498 -28.413 1.00 94.69 336 GLY A CA 1
ATOM 2491 C C . GLY A 1 336 ? 7.150 8.266 -27.761 1.00 94.69 336 GLY A C 1
ATOM 2492 O O . GLY A 1 336 ? 7.803 7.244 -27.994 1.00 94.69 336 GLY A O 1
ATOM 2493 N N . THR A 1 337 ? 7.561 9.233 -26.943 1.00 96.81 337 THR A N 1
ATOM 2494 C CA . THR A 1 337 ? 8.718 9.115 -26.052 1.00 96.81 337 THR A CA 1
ATOM 2495 C C . THR A 1 337 ? 8.219 9.122 -24.615 1.00 96.81 337 THR A C 1
ATOM 2497 O O . THR A 1 337 ? 7.631 10.105 -24.171 1.00 96.81 337 THR A O 1
ATOM 2500 N N . TYR A 1 338 ? 8.489 8.033 -23.912 1.00 98.06 338 TYR A N 1
ATOM 2501 C CA . TYR A 1 338 ? 8.096 7.735 -22.545 1.00 98.06 338 TYR A CA 1
ATOM 2502 C C . TYR A 1 338 ? 9.349 7.844 -21.673 1.00 98.06 338 TYR A C 1
ATOM 2504 O O . TYR A 1 338 ? 10.246 7.005 -21.757 1.00 98.06 338 TYR A O 1
ATOM 2512 N N . SER A 1 339 ? 9.469 8.942 -20.925 1.00 98.06 339 SER A N 1
ATOM 2513 C CA . SER A 1 339 ? 10.656 9.247 -20.113 1.00 98.06 339 SER A CA 1
ATOM 2514 C C . SER A 1 339 ? 10.498 8.692 -18.697 1.00 98.06 339 SER A C 1
ATOM 2516 O O . SER A 1 339 ? 10.168 9.438 -17.777 1.00 98.06 339 SER A O 1
ATOM 2518 N N . GLU A 1 340 ? 10.683 7.385 -18.543 1.00 97.94 340 GLU A N 1
ATOM 2519 C CA . GLU A 1 340 ? 10.339 6.615 -17.342 1.00 97.94 340 GLU A CA 1
ATOM 2520 C C . GLU A 1 340 ? 11.453 5.608 -17.016 1.00 97.94 340 GLU A C 1
ATOM 2522 O O . GLU A 1 340 ? 12.209 5.208 -17.901 1.00 97.94 340 GLU A O 1
ATOM 2527 N N . GLU A 1 341 ? 11.568 5.213 -15.750 1.00 96.88 341 GLU A N 1
ATOM 2528 C CA . GLU A 1 341 ? 12.383 4.087 -15.277 1.00 96.88 341 GLU A CA 1
ATOM 2529 C C . GLU A 1 341 ? 11.420 3.030 -14.755 1.00 96.88 341 GLU A C 1
ATOM 2531 O O . GLU A 1 341 ? 10.661 3.316 -13.834 1.00 96.88 341 GLU A O 1
ATOM 2536 N N . ILE A 1 342 ? 11.414 1.854 -15.379 1.00 98.50 342 ILE A N 1
ATOM 2537 C CA . ILE A 1 342 ? 10.396 0.835 -15.137 1.00 98.50 342 ILE A CA 1
ATOM 2538 C C . ILE A 1 342 ? 11.041 -0.382 -14.481 1.00 98.50 342 ILE A C 1
ATOM 2540 O O . ILE A 1 342 ? 11.841 -1.069 -15.115 1.00 98.50 342 ILE A O 1
ATOM 2544 N N . GLU A 1 343 ? 10.669 -0.662 -13.235 1.00 98.44 343 GLU A N 1
ATOM 2545 C CA . GLU A 1 343 ? 10.949 -1.919 -12.529 1.00 98.44 343 GLU A CA 1
ATOM 2546 C C . GLU A 1 343 ? 9.657 -2.736 -12.515 1.00 98.44 343 GLU A C 1
ATOM 2548 O O . GLU A 1 343 ? 8.633 -2.266 -12.024 1.00 98.44 343 GLU A O 1
ATOM 2553 N N . ILE A 1 344 ? 9.689 -3.932 -13.102 1.00 98.62 344 ILE A N 1
ATOM 2554 C CA . ILE A 1 344 ? 8.553 -4.852 -13.102 1.00 98.62 344 ILE A CA 1
ATOM 2555 C C . ILE A 1 344 ? 8.876 -6.004 -12.150 1.00 98.62 344 ILE A C 1
ATOM 2557 O O . ILE A 1 344 ? 9.862 -6.707 -12.406 1.00 98.62 344 ILE A O 1
ATOM 2561 N N . PRO A 1 345 ? 8.085 -6.192 -11.079 1.00 98.00 345 PRO A N 1
ATOM 2562 C CA . PRO A 1 345 ? 8.237 -7.317 -10.167 1.00 98.00 345 PRO A CA 1
ATOM 2563 C C . PRO A 1 345 ? 7.611 -8.598 -10.745 1.00 98.00 345 PRO A C 1
ATOM 2565 O O . PRO A 1 345 ? 7.051 -8.607 -11.845 1.00 98.00 345 PRO A O 1
ATOM 2568 N N . GLU A 1 346 ? 7.666 -9.689 -9.985 1.00 97.62 346 GLU A N 1
ATOM 2569 C CA . GLU A 1 346 ? 6.846 -10.875 -10.245 1.00 97.62 346 GLU A CA 1
ATOM 2570 C C . GLU A 1 346 ? 5.353 -10.499 -10.309 1.00 97.62 346 GLU A C 1
ATOM 2572 O O . GLU A 1 346 ? 4.803 -9.936 -9.364 1.00 97.62 346 GLU A O 1
ATOM 2577 N N . ILE A 1 347 ? 4.684 -10.816 -11.425 1.00 98.12 347 ILE A N 1
ATOM 2578 C CA . ILE A 1 347 ? 3.265 -10.490 -11.623 1.00 98.12 347 ILE A CA 1
ATOM 2579 C C . ILE A 1 347 ? 2.392 -11.701 -11.300 1.00 98.12 347 ILE A C 1
ATOM 2581 O O . ILE A 1 347 ? 2.473 -12.745 -11.954 1.00 98.12 347 ILE A O 1
ATOM 2585 N N . ALA A 1 348 ? 1.490 -11.538 -10.330 1.00 96.44 348 ALA A N 1
ATOM 2586 C CA . ALA A 1 348 ? 0.572 -12.592 -9.918 1.00 96.44 348 ALA A CA 1
ATOM 2587 C C . ALA A 1 348 ? -0.265 -13.117 -11.101 1.00 96.44 348 ALA A C 1
ATOM 2589 O O . ALA A 1 348 ? -0.884 -12.359 -11.848 1.00 96.44 348 ALA A O 1
ATOM 2590 N N . GLY A 1 349 ? -0.292 -14.441 -11.265 1.00 96.56 349 GLY A N 1
ATOM 2591 C CA . GLY A 1 349 ? -1.059 -15.119 -12.314 1.00 96.56 349 GLY A CA 1
ATOM 2592 C C . GLY A 1 349 ? -0.385 -15.176 -13.691 1.00 96.56 349 GLY A C 1
ATOM 2593 O O . GLY A 1 349 ? -0.917 -15.856 -14.579 1.00 96.56 349 GLY A O 1
ATOM 2594 N N . ALA A 1 350 ? 0.779 -14.537 -13.876 1.00 98.31 350 ALA A N 1
ATOM 2595 C CA . ALA A 1 350 ? 1.562 -14.650 -15.104 1.00 98.31 350 ALA A CA 1
ATOM 2596 C C . ALA A 1 350 ? 2.024 -16.098 -15.321 1.00 98.31 350 ALA A C 1
ATOM 2598 O O . ALA A 1 350 ? 2.441 -16.800 -14.400 1.00 98.31 350 ALA A O 1
ATOM 2599 N N . SER A 1 351 ? 1.886 -16.595 -16.548 1.00 98.31 351 SER A N 1
ATOM 2600 C CA . SER A 1 351 ? 2.222 -17.984 -16.872 1.00 98.31 351 SER A CA 1
ATOM 2601 C C . SER A 1 351 ? 2.428 -18.180 -18.369 1.00 98.31 351 SER A C 1
ATOM 2603 O O . SER A 1 351 ? 2.167 -17.290 -19.178 1.00 98.31 351 SER A O 1
ATOM 2605 N N . ALA A 1 352 ? 2.789 -19.402 -18.769 1.00 97.94 352 ALA A N 1
ATOM 2606 C CA . ALA A 1 352 ? 2.867 -19.786 -20.179 1.00 97.94 352 ALA A CA 1
ATOM 2607 C C . ALA A 1 352 ? 1.534 -19.616 -20.942 1.00 97.94 352 ALA A C 1
ATOM 2609 O O . ALA A 1 352 ? 1.540 -19.587 -22.170 1.00 97.94 352 ALA A O 1
ATOM 2610 N N . THR A 1 353 ? 0.401 -19.528 -20.230 1.00 97.75 353 THR A N 1
ATOM 2611 C CA . THR A 1 353 ? -0.924 -19.251 -20.817 1.00 97.75 353 THR A CA 1
ATOM 2612 C C . THR A 1 353 ? -1.321 -17.782 -20.652 1.00 97.75 353 THR A C 1
ATOM 2614 O O . THR A 1 353 ? -1.846 -17.174 -21.583 1.00 97.75 353 THR A O 1
ATOM 2617 N N . ASN A 1 354 ? -1.028 -17.192 -19.491 1.00 97.88 354 ASN A N 1
ATOM 2618 C CA . ASN A 1 354 ? -1.344 -15.803 -19.159 1.00 97.88 354 ASN A CA 1
ATOM 2619 C C . ASN A 1 354 ? -0.102 -14.928 -19.354 1.00 97.88 354 ASN A C 1
ATOM 2621 O O . ASN A 1 354 ? 0.489 -14.439 -18.396 1.00 97.88 354 ASN A O 1
ATOM 2625 N N . THR A 1 355 ? 0.340 -14.790 -20.602 1.00 98.44 355 THR A N 1
ATOM 2626 C CA . THR A 1 355 ? 1.518 -13.978 -20.935 1.00 98.44 355 THR A CA 1
ATOM 2627 C C . THR A 1 355 ? 1.188 -12.490 -20.920 1.00 98.44 355 THR A C 1
ATOM 2629 O O . THR A 1 355 ? 0.084 -12.109 -21.318 1.00 98.44 355 THR A O 1
ATOM 2632 N N . ILE A 1 356 ? 2.169 -11.650 -20.594 1.00 98.88 356 ILE A N 1
ATOM 2633 C CA . ILE A 1 356 ? 2.044 -10.187 -20.634 1.00 98.88 356 ILE A CA 1
ATOM 2634 C C . ILE A 1 356 ? 2.898 -9.657 -21.785 1.00 98.88 356 ILE A C 1
ATOM 2636 O O . ILE A 1 356 ? 4.102 -9.878 -21.816 1.00 98.88 356 ILE A O 1
ATOM 2640 N N . THR A 1 357 ? 2.294 -8.978 -22.758 1.00 98.81 357 THR A N 1
ATOM 2641 C CA . THR A 1 357 ? 3.002 -8.469 -23.945 1.00 98.81 357 THR A CA 1
ATOM 2642 C C . THR A 1 357 ? 2.921 -6.949 -24.032 1.00 98.81 357 THR A C 1
ATOM 2644 O O . THR A 1 357 ? 1.825 -6.408 -24.085 1.00 98.81 357 THR A O 1
ATOM 2647 N N . PHE A 1 358 ? 4.057 -6.266 -24.137 1.00 98.69 358 PHE A N 1
ATOM 2648 C CA . PHE A 1 358 ? 4.162 -4.863 -24.537 1.00 98.69 358 PHE A CA 1
ATOM 2649 C C . PHE A 1 358 ? 4.569 -4.799 -26.011 1.00 98.69 358 PHE A C 1
ATOM 2651 O O . PHE A 1 358 ? 5.685 -5.174 -26.378 1.00 98.69 358 PHE A O 1
ATOM 2658 N N . ASP A 1 359 ? 3.650 -4.351 -26.864 1.00 97.44 359 ASP A N 1
ATOM 2659 C CA . ASP A 1 359 ? 3.789 -4.378 -28.318 1.00 97.44 359 ASP A CA 1
ATOM 2660 C C . ASP A 1 359 ? 3.750 -2.970 -28.916 1.00 97.44 359 ASP A C 1
ATOM 2662 O O . ASP A 1 359 ? 2.724 -2.291 -28.891 1.00 97.44 359 ASP A O 1
ATOM 2666 N N . GLY A 1 360 ? 4.858 -2.540 -29.522 1.00 94.50 360 GLY A N 1
ATOM 2667 C CA . GLY A 1 360 ? 4.917 -1.299 -30.301 1.00 94.50 360 GLY A CA 1
ATOM 2668 C C . GLY A 1 360 ? 4.172 -1.351 -31.644 1.00 94.50 360 GLY A C 1
ATOM 2669 O O . GLY A 1 360 ? 4.072 -0.330 -32.330 1.00 94.50 360 GLY A O 1
ATOM 2670 N N . GLY A 1 361 ? 3.640 -2.511 -32.041 1.00 87.25 361 GLY A N 1
ATOM 2671 C CA . GLY A 1 361 ? 2.905 -2.727 -33.285 1.00 87.25 361 GLY A CA 1
ATOM 2672 C C . GLY A 1 361 ? 3.795 -2.782 -34.533 1.00 87.25 361 GLY A C 1
ATOM 2673 O O . GLY A 1 361 ? 5.017 -2.891 -34.464 1.00 87.25 361 GLY A O 1
ATOM 2674 N N . SER A 1 362 ? 3.182 -2.700 -35.720 1.00 73.19 362 SER A N 1
ATOM 2675 C CA . SER A 1 362 ? 3.910 -2.745 -36.995 1.00 73.19 362 SER A CA 1
ATOM 2676 C C . SER A 1 362 ? 4.590 -1.410 -37.326 1.00 73.19 362 SER A C 1
ATOM 2678 O O . SER A 1 362 ? 3.956 -0.351 -37.290 1.00 73.19 362 SER A O 1
ATOM 2680 N N . GLY A 1 363 ? 5.857 -1.464 -37.740 1.00 60.53 363 GLY A N 1
ATOM 2681 C CA . GLY A 1 363 ? 6.635 -0.306 -38.185 1.00 60.53 363 GLY A CA 1
ATOM 2682 C C . GLY A 1 363 ? 7.704 0.089 -37.171 1.00 60.53 363 GLY A C 1
ATOM 2683 O O . GLY A 1 363 ? 7.451 0.097 -35.978 1.00 60.53 363 GLY A O 1
ATOM 2684 N N . ASN A 1 364 ? 8.895 0.395 -37.683 1.00 65.06 364 ASN A N 1
ATOM 2685 C CA . ASN A 1 364 ? 10.150 0.677 -36.980 1.00 65.06 364 ASN A CA 1
ATOM 2686 C C . ASN A 1 364 ? 10.014 1.055 -35.485 1.00 65.06 364 ASN A C 1
ATOM 2688 O O . ASN A 1 364 ? 9.491 2.127 -35.147 1.00 65.06 364 ASN A O 1
ATOM 2692 N N . ALA A 1 365 ? 10.571 0.198 -34.620 1.00 77.31 365 ALA A N 1
ATOM 2693 C CA . ALA A 1 365 ? 10.729 0.385 -33.177 1.00 77.31 365 ALA A CA 1
ATOM 2694 C C . ALA A 1 365 ? 11.214 1.795 -32.778 1.00 77.31 365 ALA A C 1
ATOM 2696 O O . ALA A 1 365 ? 10.909 2.271 -31.687 1.00 77.31 365 ALA A O 1
ATOM 2697 N N . ALA A 1 366 ? 11.901 2.510 -33.678 1.00 81.81 366 ALA A N 1
ATOM 2698 C CA . ALA A 1 366 ? 12.402 3.871 -33.486 1.00 81.81 366 ALA A CA 1
ATOM 2699 C C . ALA A 1 366 ? 11.355 4.933 -33.087 1.00 81.81 366 ALA A C 1
ATOM 2701 O O . ALA A 1 366 ? 11.752 5.989 -32.603 1.00 81.81 366 ALA A O 1
ATOM 2702 N N . SER A 1 367 ? 10.050 4.710 -33.303 1.00 88.44 367 SER A N 1
ATOM 2703 C CA . SER A 1 367 ? 9.006 5.698 -32.957 1.00 88.44 367 SER A CA 1
ATOM 2704 C C . SER A 1 367 ? 8.311 5.476 -31.606 1.00 88.44 367 SER A C 1
ATOM 2706 O O . SER A 1 367 ? 7.512 6.322 -31.208 1.00 88.44 367 SER A O 1
ATOM 2708 N N . ARG A 1 368 ? 8.591 4.367 -30.904 1.00 94.31 368 ARG A N 1
ATOM 2709 C CA . ARG A 1 368 ? 8.068 4.062 -29.558 1.00 94.31 368 ARG A CA 1
ATOM 2710 C C . ARG A 1 368 ? 9.255 3.927 -28.622 1.00 94.31 368 ARG A C 1
ATOM 2712 O O . ARG A 1 368 ? 9.932 2.904 -28.642 1.00 94.31 368 ARG A O 1
ATOM 2719 N N . ILE A 1 369 ? 9.559 4.979 -27.879 1.00 97.44 369 ILE A N 1
ATOM 2720 C CA . ILE A 1 369 ? 10.819 5.093 -27.150 1.00 97.44 369 ILE A CA 1
ATOM 2721 C C . ILE A 1 369 ? 10.524 5.115 -25.656 1.00 97.44 369 ILE A C 1
ATOM 2723 O O . ILE A 1 369 ? 10.040 6.125 -25.161 1.00 97.44 369 ILE A O 1
ATOM 2727 N N . LEU A 1 370 ? 10.869 4.048 -24.941 1.00 98.50 370 LEU A N 1
ATOM 2728 C CA . LEU A 1 370 ? 11.015 4.071 -23.487 1.00 98.50 370 LEU A CA 1
ATOM 2729 C C . LEU A 1 370 ? 12.441 4.523 -23.161 1.00 98.50 370 LEU A C 1
ATOM 2731 O O . LEU A 1 370 ? 13.403 3.941 -23.674 1.00 98.50 370 LEU A O 1
ATOM 2735 N N . THR A 1 371 ? 12.599 5.588 -22.374 1.00 98.56 371 THR A N 1
ATOM 2736 C CA . THR A 1 371 ? 13.912 6.193 -22.142 1.00 98.56 371 THR A CA 1
ATOM 2737 C C . THR A 1 371 ? 14.130 6.730 -20.737 1.00 98.56 371 THR A C 1
ATOM 2739 O O . THR A 1 371 ? 13.258 7.351 -20.146 1.00 98.56 371 THR A O 1
ATOM 2742 N N . THR A 1 372 ? 15.365 6.615 -20.252 1.00 97.62 372 THR A N 1
ATOM 2743 C CA . THR A 1 372 ? 15.795 7.228 -18.982 1.00 97.62 372 THR A CA 1
ATOM 2744 C C . THR A 1 372 ? 17.236 7.719 -19.085 1.00 97.62 372 THR A C 1
ATOM 2746 O O . THR A 1 372 ? 18.014 7.237 -19.909 1.00 97.62 372 THR A O 1
ATOM 2749 N N . SER A 1 373 ? 17.633 8.646 -18.213 1.00 95.81 373 SER A N 1
ATOM 2750 C CA . SER A 1 373 ? 19.039 8.967 -17.963 1.00 95.81 373 SER A CA 1
ATOM 2751 C C . SER A 1 373 ? 19.393 8.643 -16.517 1.00 95.81 373 SER A C 1
ATOM 2753 O O . SER A 1 373 ? 18.756 9.159 -15.606 1.00 95.81 373 SER A O 1
ATOM 2755 N N . HIS A 1 374 ? 20.454 7.866 -16.313 1.00 93.31 374 HIS A N 1
ATOM 2756 C CA . HIS A 1 374 ? 20.866 7.388 -14.993 1.00 93.31 374 HIS A CA 1
ATOM 2757 C C . HIS A 1 374 ? 22.033 8.201 -14.421 1.00 93.31 374 HIS A C 1
ATOM 2759 O O . HIS A 1 374 ? 22.995 8.511 -15.129 1.00 93.31 374 HIS A O 1
ATOM 2765 N N . SER A 1 375 ? 21.966 8.536 -13.130 1.00 93.88 375 SER A N 1
ATOM 2766 C CA . SER A 1 375 ? 23.058 9.174 -12.366 1.00 93.88 375 SER A CA 1
ATOM 2767 C C . SER A 1 375 ? 23.769 8.209 -11.405 1.00 93.88 375 SER A C 1
ATOM 2769 O O . SER A 1 375 ? 24.845 8.526 -10.895 1.00 93.88 375 SER A O 1
ATOM 2771 N N . SER A 1 376 ? 23.200 7.021 -11.212 1.00 95.62 376 SER A N 1
ATOM 2772 C CA . SER A 1 376 ? 23.729 5.880 -10.464 1.00 95.62 376 SER A CA 1
ATOM 2773 C C . SER A 1 376 ? 23.418 4.585 -11.221 1.00 95.62 376 SER A C 1
ATOM 2775 O O . SER A 1 376 ? 22.874 4.625 -12.320 1.00 95.62 376 SER A O 1
ATOM 2777 N N . ILE A 1 377 ? 23.779 3.426 -10.668 1.00 96.25 377 ILE A N 1
ATOM 2778 C CA . ILE A 1 377 ? 23.384 2.133 -11.241 1.00 96.25 377 ILE A CA 1
ATOM 2779 C C . ILE A 1 377 ? 21.849 2.035 -11.281 1.00 96.25 377 ILE A C 1
ATOM 2781 O O . ILE A 1 377 ? 21.211 2.293 -10.265 1.00 96.25 377 ILE A O 1
ATOM 2785 N N . GLY A 1 378 ? 21.307 1.672 -12.444 1.00 95.56 378 GLY A N 1
ATOM 2786 C CA . GLY A 1 378 ? 19.876 1.567 -12.741 1.00 95.56 378 GLY A CA 1
ATOM 2787 C C . GLY A 1 378 ? 19.656 1.083 -14.179 1.00 95.56 378 GLY A C 1
ATOM 2788 O O . GLY A 1 378 ? 20.628 0.918 -14.937 1.00 95.56 378 GLY A O 1
ATOM 2789 N N . ALA A 1 379 ? 18.400 0.833 -14.552 1.00 97.94 379 ALA A N 1
ATOM 2790 C CA . ALA A 1 379 ? 18.010 0.438 -15.905 1.00 97.94 379 ALA A CA 1
ATOM 2791 C C . ALA A 1 379 ? 16.735 1.143 -16.351 1.00 97.94 379 ALA A C 1
ATOM 2793 O O . ALA A 1 379 ? 15.891 1.476 -15.541 1.00 97.94 379 ALA A O 1
ATOM 2794 N N . THR A 1 380 ? 16.590 1.375 -17.651 1.00 98.62 380 THR A N 1
ATOM 2795 C CA . THR A 1 380 ? 15.342 1.911 -18.207 1.00 98.62 380 THR A CA 1
ATOM 2796 C C . THR A 1 380 ? 14.194 0.907 -18.100 1.00 98.62 380 THR A C 1
ATOM 2798 O O . THR A 1 380 ? 13.078 1.301 -17.776 1.00 98.62 380 THR A O 1
ATOM 2801 N N . LEU A 1 381 ? 14.478 -0.378 -18.327 1.00 98.81 381 LEU A N 1
ATOM 2802 C CA . LEU A 1 381 ? 13.582 -1.494 -18.047 1.00 98.81 381 LEU A CA 1
ATOM 2803 C C . LEU A 1 381 ? 14.316 -2.531 -17.189 1.00 98.81 381 LEU A C 1
ATOM 2805 O O . LEU A 1 381 ? 15.321 -3.098 -17.625 1.00 98.81 381 LEU A O 1
ATOM 2809 N N . MET A 1 382 ? 13.804 -2.800 -15.996 1.00 98.56 382 MET A N 1
ATOM 2810 C CA . MET A 1 382 ? 14.260 -3.855 -15.101 1.00 98.56 382 MET A CA 1
ATOM 2811 C C . MET A 1 382 ? 13.153 -4.890 -14.915 1.00 98.56 382 MET A C 1
ATOM 2813 O O . MET A 1 382 ? 12.018 -4.543 -14.611 1.00 98.56 382 MET A O 1
ATOM 2817 N N . LEU A 1 383 ? 13.506 -6.158 -15.091 1.00 98.75 383 LEU A N 1
ATOM 2818 C CA . LEU A 1 383 ? 12.684 -7.312 -14.753 1.00 98.75 383 LEU A CA 1
ATOM 2819 C C . LEU A 1 383 ? 13.268 -7.914 -13.470 1.00 98.75 383 LEU A C 1
ATOM 2821 O O . LEU A 1 383 ? 14.371 -8.466 -13.513 1.00 98.75 383 LEU A O 1
ATOM 2825 N N . ASP A 1 384 ? 12.572 -7.744 -12.343 1.00 97.44 384 ASP A N 1
ATOM 2826 C CA . ASP A 1 384 ? 12.986 -8.212 -11.012 1.00 97.44 384 ASP A CA 1
ATOM 2827 C C . ASP A 1 384 ? 12.083 -9.364 -10.565 1.00 97.44 384 ASP A C 1
ATOM 2829 O O . ASP A 1 384 ? 11.011 -9.154 -10.004 1.00 97.44 384 ASP A O 1
ATOM 2833 N N . GLY A 1 385 ? 12.474 -10.593 -10.912 1.00 97.69 385 GLY A N 1
ATOM 2834 C CA . GLY A 1 385 ? 11.633 -11.785 -10.728 1.00 97.69 385 GLY A CA 1
ATOM 2835 C C . GLY A 1 385 ? 10.386 -11.828 -11.620 1.00 97.69 385 GLY A C 1
ATOM 2836 O O . GLY A 1 385 ? 9.525 -12.681 -11.438 1.00 97.69 385 GLY A O 1
ATOM 2837 N N . ALA A 1 386 ? 10.263 -10.905 -12.578 1.00 98.38 386 ALA A N 1
ATOM 2838 C CA . ALA A 1 386 ? 9.165 -10.893 -13.534 1.00 98.38 386 ALA A CA 1
ATOM 2839 C C . ALA A 1 386 ? 9.299 -12.038 -14.544 1.00 98.38 386 ALA A C 1
ATOM 2841 O O . ALA A 1 386 ? 10.334 -12.153 -15.206 1.00 98.38 386 ALA A O 1
ATOM 2842 N N . ASP A 1 387 ? 8.218 -12.799 -14.722 1.00 98.62 387 ASP A N 1
ATOM 2843 C CA . ASP A 1 387 ? 8.174 -13.986 -15.576 1.00 98.62 387 ASP A CA 1
ATOM 2844 C C . ASP A 1 387 ? 7.097 -13.895 -16.661 1.00 98.62 387 ASP A C 1
ATOM 2846 O O . ASP A 1 387 ? 6.004 -13.373 -16.441 1.00 98.62 387 ASP A O 1
ATOM 2850 N N . TYR A 1 388 ? 7.357 -14.511 -17.820 1.00 98.81 388 TYR A N 1
ATOM 2851 C CA . TYR A 1 388 ? 6.419 -14.586 -18.955 1.00 98.81 388 TYR A CA 1
ATOM 2852 C C . TYR A 1 388 ? 6.033 -13.228 -19.568 1.00 98.81 388 TYR A C 1
ATOM 2854 O O . TYR A 1 388 ? 4.948 -13.079 -20.154 1.00 98.81 388 TYR A O 1
ATOM 2862 N N . LEU A 1 389 ? 6.937 -12.247 -19.495 1.00 98.88 389 LEU A N 1
ATOM 2863 C CA . LEU A 1 389 ? 6.795 -10.982 -20.203 1.00 98.88 389 LEU A CA 1
ATOM 2864 C C . LEU A 1 389 ? 7.366 -11.061 -21.617 1.00 98.88 389 LEU A C 1
ATOM 2866 O O . LEU A 1 389 ? 8.382 -11.702 -21.880 1.00 98.88 389 LEU A O 1
ATOM 2870 N N . ARG A 1 390 ? 6.738 -10.333 -22.537 1.00 98.75 390 ARG A N 1
ATOM 2871 C CA . ARG A 1 390 ? 7.221 -10.117 -23.897 1.00 98.75 390 ARG A CA 1
ATOM 2872 C C . ARG A 1 390 ? 7.275 -8.628 -24.205 1.00 98.75 390 ARG A C 1
ATOM 2874 O O . ARG A 1 390 ? 6.262 -7.947 -24.108 1.00 98.75 390 ARG A O 1
ATOM 2881 N N . PHE A 1 391 ? 8.421 -8.146 -24.662 1.00 98.50 391 PHE A N 1
ATOM 2882 C CA . PHE A 1 391 ? 8.587 -6.800 -25.207 1.00 98.50 391 PHE A CA 1
ATOM 2883 C C . PHE A 1 391 ? 8.927 -6.910 -26.682 1.00 98.50 391 PHE A C 1
ATOM 2885 O O . PHE A 1 391 ? 9.882 -7.608 -27.033 1.00 98.50 391 PHE A O 1
ATOM 2892 N N . ARG A 1 392 ? 8.160 -6.229 -27.540 1.00 97.00 392 ARG A N 1
ATOM 2893 C CA . ARG A 1 392 ? 8.417 -6.257 -28.979 1.00 97.00 392 ARG A CA 1
ATOM 2894 C C . ARG A 1 392 ? 8.144 -4.960 -29.711 1.00 97.00 392 ARG A C 1
ATOM 2896 O O . ARG A 1 392 ? 7.233 -4.219 -29.355 1.00 97.00 392 ARG A O 1
ATOM 2903 N N . ASN A 1 393 ? 8.903 -4.719 -30.780 1.00 96.44 393 ASN A N 1
ATOM 2904 C CA . ASN A 1 393 ? 8.765 -3.541 -31.642 1.00 96.44 393 ASN A CA 1
ATOM 2905 C C . ASN A 1 393 ? 8.942 -2.195 -30.901 1.00 96.44 393 ASN A C 1
ATOM 2907 O O . ASN A 1 393 ? 8.321 -1.191 -31.263 1.00 96.44 393 ASN A O 1
ATOM 2911 N N . LEU A 1 394 ? 9.795 -2.151 -29.869 1.00 97.56 394 LEU A N 1
ATOM 2912 C CA . LEU A 1 394 ? 10.050 -0.967 -29.035 1.00 97.56 394 LEU A CA 1
ATOM 2913 C C . LEU A 1 394 ? 11.509 -0.510 -29.117 1.00 97.56 394 LEU A C 1
ATOM 2915 O O . LEU A 1 394 ? 12.421 -1.312 -29.315 1.00 97.56 394 LEU A O 1
ATOM 2919 N N . THR A 1 395 ? 11.748 0.786 -28.924 1.00 98.31 395 THR A N 1
ATOM 2920 C CA . THR A 1 395 ? 13.070 1.298 -28.553 1.00 98.31 395 THR A CA 1
ATOM 2921 C C . THR A 1 395 ? 13.152 1.415 -27.040 1.00 98.31 395 THR A C 1
ATOM 2923 O O . THR A 1 395 ? 12.367 2.147 -26.444 1.00 98.31 395 THR A O 1
ATOM 2926 N N . ILE A 1 396 ? 14.128 0.749 -26.428 1.00 98.62 396 ILE A N 1
ATOM 2927 C CA . ILE A 1 396 ? 14.426 0.866 -24.998 1.00 98.62 396 ILE A CA 1
ATOM 2928 C C . ILE A 1 396 ? 15.812 1.490 -24.875 1.00 98.62 396 ILE A C 1
ATOM 2930 O O . ILE A 1 396 ? 16.800 0.926 -25.353 1.00 98.62 396 ILE A O 1
ATOM 2934 N N . ARG A 1 397 ? 15.890 2.685 -24.286 1.00 98.25 397 ARG A N 1
ATOM 2935 C CA . ARG A 1 397 ? 17.093 3.521 -24.331 1.00 98.25 397 ARG A CA 1
ATOM 2936 C C . ARG A 1 397 ? 17.491 4.061 -22.966 1.00 98.25 397 ARG A C 1
ATOM 2938 O O . ARG A 1 397 ? 16.739 4.794 -22.343 1.00 98.25 397 ARG A O 1
ATOM 2945 N N . SER A 1 398 ? 18.754 3.883 -22.601 1.00 97.94 398 SER A N 1
ATOM 2946 C CA . SER A 1 398 ? 19.370 4.675 -21.536 1.00 97.94 398 SER A CA 1
ATOM 2947 C C . SER A 1 398 ? 20.340 5.713 -22.113 1.00 97.94 398 SER A C 1
ATOM 2949 O O . SER A 1 398 ? 21.286 5.367 -22.819 1.00 97.94 398 SER A O 1
ATOM 2951 N N . THR A 1 399 ? 20.165 6.993 -21.782 1.00 96.31 399 THR A N 1
ATOM 2952 C CA . THR A 1 399 ? 20.980 8.095 -22.333 1.00 96.31 399 THR A CA 1
ATOM 2953 C C . THR A 1 399 ? 22.184 8.490 -21.475 1.00 96.31 399 THR A C 1
ATOM 2955 O O . THR A 1 399 ? 22.986 9.321 -21.901 1.00 96.31 399 THR A O 1
ATOM 2958 N N . GLY A 1 400 ? 22.335 7.920 -20.276 1.00 94.56 400 GLY A N 1
ATOM 2959 C CA . GLY A 1 400 ? 23.460 8.229 -19.392 1.00 94.56 400 GLY A CA 1
ATOM 2960 C C . GLY A 1 400 ? 24.811 7.761 -19.960 1.00 94.56 400 GLY A C 1
ATOM 2961 O O . GLY A 1 400 ? 24.921 6.700 -20.576 1.00 94.56 400 GLY A O 1
ATOM 2962 N N . SER A 1 401 ? 25.855 8.579 -19.783 1.00 91.38 401 SER A N 1
ATOM 2963 C CA . SER A 1 401 ? 27.209 8.323 -20.310 1.00 91.38 401 SER A CA 1
ATOM 2964 C C . SER A 1 401 ? 28.175 7.711 -19.289 1.00 91.38 401 SER A C 1
ATOM 2966 O O . SER A 1 401 ? 29.157 7.080 -19.682 1.00 91.38 401 SER A O 1
ATOM 2968 N N . SER A 1 402 ? 27.888 7.877 -17.994 1.00 95.88 402 SER A N 1
ATOM 2969 C CA . SER A 1 402 ? 28.652 7.282 -16.885 1.00 95.88 402 SER A CA 1
ATOM 2970 C C . SER A 1 402 ? 27.955 6.069 -16.277 1.00 95.88 402 SER A C 1
ATOM 2972 O O . SER A 1 402 ? 28.635 5.147 -15.830 1.00 95.88 402 SER A O 1
ATOM 2974 N N . TYR A 1 403 ? 26.624 6.065 -16.292 1.00 96.81 403 TYR A N 1
ATOM 2975 C CA . TYR A 1 403 ? 25.756 4.980 -15.848 1.00 96.81 403 TYR A CA 1
ATOM 2976 C C . TYR A 1 403 ? 24.649 4.812 -16.877 1.00 96.81 403 TYR A C 1
ATOM 2978 O O . TYR A 1 403 ? 24.132 5.810 -17.380 1.00 96.81 403 TYR A O 1
ATOM 2986 N N . GLY A 1 404 ? 24.293 3.576 -17.206 1.00 95.56 404 GLY A N 1
ATOM 2987 C CA . GLY A 1 404 ? 23.167 3.367 -18.095 1.00 95.56 404 GLY A CA 1
ATOM 2988 C C . GLY A 1 404 ? 22.957 1.926 -18.503 1.00 95.56 404 GLY A C 1
ATOM 2989 O O . GLY A 1 404 ? 23.856 1.315 -19.078 1.00 95.56 404 GLY A O 1
ATOM 2990 N N . THR A 1 405 ? 21.745 1.436 -18.275 1.00 98.25 405 THR A N 1
ATOM 2991 C CA . THR A 1 405 ? 21.303 0.120 -18.730 1.00 98.25 405 THR A CA 1
ATOM 2992 C C . THR A 1 405 ? 19.975 0.252 -19.452 1.00 98.25 405 THR A C 1
ATOM 2994 O O . THR A 1 405 ? 19.090 0.943 -18.958 1.00 98.25 405 THR A O 1
ATOM 2997 N N . ALA A 1 406 ? 19.830 -0.350 -20.636 1.00 98.31 406 ALA A N 1
ATOM 2998 C CA . ALA A 1 406 ? 18.542 -0.332 -21.329 1.00 98.31 406 ALA A CA 1
ATOM 2999 C C . ALA A 1 406 ? 17.614 -1.401 -20.744 1.00 98.31 406 ALA A C 1
ATOM 3001 O O . ALA A 1 406 ? 16.521 -1.065 -20.305 1.00 98.31 406 ALA A O 1
ATOM 3002 N N . VAL A 1 407 ? 18.077 -2.656 -20.682 1.00 98.62 407 VAL A N 1
ATOM 3003 C CA . VAL A 1 407 ? 17.306 -3.792 -20.147 1.00 98.62 407 VAL A CA 1
ATOM 3004 C C . VAL A 1 407 ? 18.124 -4.560 -19.113 1.00 98.62 407 VAL A C 1
ATOM 3006 O O . VAL A 1 407 ? 19.288 -4.887 -19.368 1.00 98.62 407 VAL A O 1
ATOM 3009 N N . TRP A 1 408 ? 17.521 -4.874 -17.969 1.00 98.31 408 TRP A N 1
ATOM 3010 C CA . TRP A 1 408 ? 18.162 -5.600 -16.876 1.00 98.31 408 TRP A CA 1
ATOM 3011 C C . TRP A 1 408 ? 17.281 -6.739 -16.346 1.00 98.31 408 TRP A C 1
ATOM 3013 O O . TRP A 1 408 ? 16.176 -6.498 -15.887 1.00 98.31 408 TRP A O 1
ATOM 3023 N N . PHE A 1 409 ? 17.800 -7.966 -16.379 1.00 98.50 409 PHE A N 1
ATOM 3024 C CA . PHE A 1 409 ? 17.246 -9.159 -15.736 1.00 98.50 409 PHE A CA 1
ATOM 3025 C C . PHE A 1 409 ? 17.902 -9.414 -14.369 1.00 98.50 409 PHE A C 1
ATOM 3027 O O . PHE A 1 409 ? 19.135 -9.494 -14.264 1.00 98.50 409 PHE A O 1
ATOM 3034 N N . THR A 1 410 ? 17.088 -9.546 -13.326 1.00 97.44 410 THR A N 1
ATOM 3035 C CA . THR A 1 410 ? 17.505 -9.865 -11.954 1.00 97.44 410 THR A CA 1
ATOM 3036 C C . THR A 1 410 ? 16.398 -10.644 -11.236 1.00 97.44 410 THR A C 1
ATOM 3038 O O . THR A 1 410 ? 15.297 -10.795 -11.756 1.00 97.44 410 THR A O 1
ATOM 3041 N N . GLY A 1 411 ? 16.696 -11.184 -10.053 1.00 94.75 411 GLY A N 1
ATOM 3042 C CA . GLY A 1 411 ? 15.669 -11.762 -9.181 1.00 94.75 411 GLY A CA 1
ATOM 3043 C C . GLY A 1 411 ? 15.054 -13.063 -9.696 1.00 94.75 411 GLY A C 1
ATOM 3044 O O . GLY A 1 411 ? 13.941 -13.374 -9.307 1.00 94.75 411 GLY A O 1
ATOM 3045 N N . ALA A 1 412 ? 15.774 -13.815 -10.540 1.00 95.31 412 ALA A N 1
ATOM 3046 C CA . ALA A 1 412 ? 15.248 -14.979 -11.262 1.00 95.31 412 ALA A CA 1
ATOM 3047 C C . ALA A 1 412 ? 14.103 -14.627 -12.234 1.00 95.31 412 ALA A C 1
ATOM 3049 O O . ALA A 1 412 ? 13.106 -15.330 -12.295 1.00 95.31 412 ALA A O 1
ATOM 3050 N N . ALA A 1 413 ? 14.259 -13.535 -12.994 1.00 97.88 413 ALA A N 1
ATOM 3051 C CA . ALA A 1 413 ? 13.335 -13.171 -14.066 1.00 97.88 413 ALA A CA 1
ATOM 3052 C C . ALA A 1 413 ? 13.434 -14.176 -15.225 1.00 97.88 413 ALA A C 1
ATOM 3054 O O . ALA A 1 413 ? 14.356 -14.105 -16.046 1.00 97.88 413 ALA A O 1
ATOM 3055 N N . ASP A 1 414 ? 12.485 -15.096 -15.306 1.00 97.94 414 ASP A N 1
ATOM 3056 C CA . ASP A 1 414 ? 12.501 -16.282 -16.150 1.00 97.94 414 ASP A CA 1
ATOM 3057 C C . ASP A 1 414 ? 11.513 -16.189 -17.324 1.00 97.94 414 ASP A C 1
ATOM 3059 O O . ASP A 1 414 ? 10.443 -15.585 -17.272 1.00 97.94 414 ASP A O 1
ATOM 3063 N N . ARG A 1 415 ? 11.827 -16.890 -18.421 1.00 98.50 415 ARG A N 1
ATOM 3064 C CA . ARG A 1 415 ? 10.888 -17.124 -19.544 1.00 98.50 415 ARG A CA 1
ATOM 3065 C C . ARG A 1 415 ? 10.352 -15.849 -20.200 1.00 98.50 415 ARG A C 1
ATOM 3067 O O . ARG A 1 415 ? 9.266 -15.855 -20.784 1.00 98.50 415 ARG A O 1
ATOM 3074 N N . ASN A 1 416 ? 11.130 -14.779 -20.151 1.00 98.81 416 ASN A N 1
ATOM 3075 C CA . ASN A 1 416 ? 10.797 -13.526 -20.804 1.00 98.81 416 ASN A CA 1
ATOM 3076 C C . ASN A 1 416 ? 11.339 -13.485 -22.233 1.00 98.81 416 ASN A C 1
ATOM 3078 O O . ASN A 1 416 ? 12.311 -14.159 -22.580 1.00 98.81 416 ASN A O 1
ATOM 3082 N N . ILE A 1 417 ? 10.725 -12.654 -23.068 1.00 98.69 417 ILE A N 1
ATOM 3083 C CA . ILE A 1 417 ? 11.077 -12.484 -24.476 1.00 98.69 417 ILE A CA 1
ATOM 3084 C C . ILE A 1 417 ? 11.298 -10.999 -24.756 1.00 98.69 417 ILE A C 1
ATOM 3086 O O . ILE A 1 417 ? 10.394 -10.188 -24.575 1.00 98.69 417 ILE A O 1
ATOM 3090 N N . ILE A 1 418 ? 12.479 -10.642 -25.253 1.00 98.31 418 ILE A N 1
ATOM 3091 C CA . ILE A 1 418 ? 12.725 -9.339 -25.880 1.00 98.31 418 ILE A CA 1
ATOM 3092 C C . ILE A 1 418 ? 12.947 -9.613 -27.362 1.00 98.31 418 ILE A C 1
ATOM 3094 O O . ILE A 1 418 ? 13.939 -10.257 -27.716 1.00 98.31 418 ILE A O 1
ATOM 3098 N N . GLU A 1 419 ? 12.029 -9.169 -28.219 1.00 96.75 419 GLU A N 1
ATOM 3099 C CA . GLU A 1 419 ? 12.082 -9.448 -29.657 1.00 96.75 419 GLU A CA 1
ATOM 3100 C C . GLU A 1 419 ? 11.910 -8.198 -30.524 1.00 96.75 419 GLU A C 1
ATOM 3102 O O . GLU A 1 419 ? 11.163 -7.288 -30.177 1.00 96.75 419 GLU A O 1
ATOM 3107 N N . ASP A 1 420 ? 12.614 -8.118 -31.653 1.00 96.00 420 ASP A N 1
ATOM 3108 C CA . ASP A 1 420 ? 12.464 -7.037 -32.645 1.00 96.00 420 ASP A CA 1
ATOM 3109 C C . ASP A 1 420 ? 12.554 -5.606 -32.060 1.00 96.00 420 ASP A C 1
ATOM 3111 O O . ASP A 1 420 ? 11.950 -4.649 -32.561 1.00 96.00 420 ASP A O 1
ATOM 3115 N N . CYS A 1 421 ? 13.310 -5.439 -30.971 1.00 97.50 421 CYS A N 1
ATOM 3116 C CA . CYS A 1 421 ? 13.500 -4.159 -30.298 1.00 97.50 421 CYS A CA 1
ATOM 3117 C C . CYS A 1 421 ? 14.809 -3.475 -30.711 1.00 97.50 421 CYS A C 1
ATOM 3119 O O . CYS A 1 421 ? 15.771 -4.094 -31.167 1.00 97.50 421 CYS A O 1
ATOM 3121 N N . ILE A 1 422 ? 14.870 -2.162 -30.494 1.00 97.75 422 ILE A N 1
ATOM 3122 C CA . ILE A 1 422 ? 16.099 -1.372 -30.566 1.00 97.75 422 ILE A CA 1
ATOM 3123 C C . ILE A 1 422 ? 16.537 -1.064 -29.130 1.00 97.75 422 ILE A C 1
ATOM 3125 O O . ILE A 1 422 ? 15.915 -0.261 -28.442 1.00 97.75 422 ILE A O 1
ATOM 3129 N N . LEU A 1 423 ? 17.605 -1.710 -28.668 1.00 98.31 423 LEU A N 1
ATOM 3130 C CA . LEU A 1 423 ? 18.158 -1.522 -27.328 1.00 98.31 423 LEU A CA 1
ATOM 3131 C C . LEU A 1 423 ? 19.368 -0.592 -27.420 1.00 98.31 423 LEU A C 1
ATOM 3133 O O . LEU A 1 423 ? 20.337 -0.892 -28.123 1.00 98.31 423 LEU A O 1
ATOM 3137 N N . GLU A 1 424 ? 19.319 0.554 -26.743 1.00 97.38 424 GLU A N 1
ATOM 3138 C CA . GLU A 1 424 ? 20.308 1.619 -26.925 1.00 97.38 424 GLU A CA 1
ATOM 3139 C C . GLU A 1 424 ? 20.884 2.130 -25.608 1.00 97.38 424 GLU A C 1
ATOM 3141 O O . GLU A 1 424 ? 20.186 2.427 -24.643 1.00 97.38 424 GLU A O 1
ATOM 3146 N N . THR A 1 425 ? 22.197 2.310 -25.611 1.00 97.88 425 THR A N 1
ATOM 3147 C CA . THR A 1 425 ? 22.935 3.066 -24.597 1.00 97.88 425 THR A CA 1
ATOM 3148 C C . THR A 1 425 ? 23.906 4.022 -25.285 1.00 97.88 425 THR A C 1
ATOM 3150 O O . THR A 1 425 ? 24.026 4.019 -26.512 1.00 97.88 425 THR A O 1
ATOM 3153 N N . SER A 1 426 ? 24.608 4.866 -24.525 1.00 95.31 426 SER A N 1
ATOM 3154 C CA . SER A 1 426 ? 25.596 5.786 -25.101 1.00 95.31 426 SER A CA 1
ATOM 3155 C C . SER A 1 426 ? 26.650 5.048 -25.946 1.00 95.31 426 SER A C 1
ATOM 3157 O O . SER A 1 426 ? 27.308 4.120 -25.476 1.0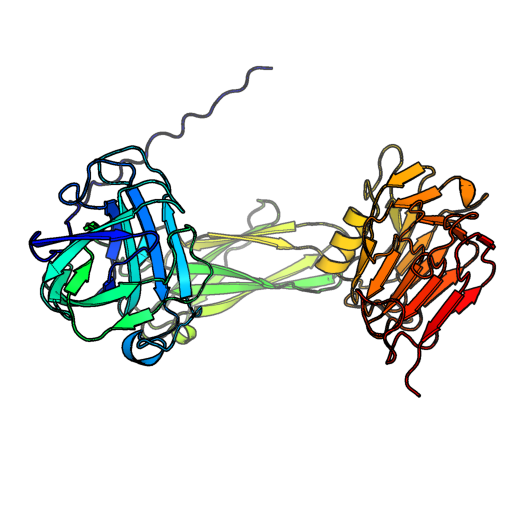0 95.31 426 SER A O 1
ATOM 3159 N N . THR A 1 427 ? 26.833 5.475 -27.201 1.00 95.00 427 THR A N 1
ATOM 3160 C CA . THR A 1 427 ? 27.803 4.897 -28.156 1.00 95.00 427 THR A CA 1
ATOM 3161 C C . THR A 1 427 ? 29.232 5.387 -27.950 1.00 95.00 427 THR A C 1
ATOM 3163 O O . THR A 1 427 ? 30.149 4.909 -28.609 1.00 95.00 427 THR A O 1
ATOM 3166 N N . SER A 1 428 ? 29.427 6.358 -27.060 1.00 93.25 428 SER A N 1
ATOM 3167 C CA . SER A 1 428 ? 30.732 6.924 -26.714 1.00 93.25 428 SER A CA 1
ATOM 3168 C C . SER A 1 428 ? 31.072 6.726 -25.234 1.00 93.25 428 SER A C 1
ATOM 3170 O O . SER A 1 428 ? 31.962 7.399 -24.716 1.00 93.25 428 SER A O 1
ATOM 3172 N N . ALA A 1 429 ? 30.335 5.863 -24.528 1.00 90.44 429 ALA A N 1
ATOM 3173 C CA . ALA A 1 429 ? 30.585 5.581 -23.123 1.00 90.44 429 ALA A CA 1
ATOM 3174 C C . ALA A 1 429 ? 31.924 4.859 -22.930 1.00 90.44 429 ALA A C 1
ATOM 3176 O O . ALA A 1 429 ? 32.226 3.877 -23.603 1.00 90.44 429 ALA A O 1
ATOM 3177 N N . THR A 1 430 ? 32.705 5.326 -21.960 1.00 94.44 430 THR A N 1
ATOM 3178 C CA . THR A 1 430 ? 33.966 4.695 -21.537 1.00 94.44 430 THR A CA 1
ATOM 3179 C C . THR A 1 430 ? 33.862 4.033 -20.160 1.00 94.44 430 THR A C 1
ATOM 3181 O O . THR A 1 430 ? 34.786 3.342 -19.739 1.00 94.44 430 THR A O 1
ATOM 3184 N N . SER A 1 431 ? 32.739 4.223 -19.460 1.00 96.44 431 SER A N 1
ATOM 3185 C CA . SER A 1 431 ? 32.456 3.634 -18.148 1.00 96.44 431 SER A CA 1
ATOM 3186 C C . SER A 1 431 ? 31.918 2.209 -18.277 1.00 96.44 431 SER A C 1
ATOM 3188 O O . SER A 1 431 ? 30.951 1.971 -18.999 1.00 96.44 431 SER A O 1
ATOM 3190 N N . SER A 1 432 ? 32.459 1.274 -17.492 1.00 96.06 432 SER A N 1
ATOM 3191 C CA . SER A 1 432 ? 31.977 -0.116 -17.411 1.00 96.06 432 SER A CA 1
ATOM 3192 C C . SER A 1 432 ? 30.578 -0.264 -16.787 1.00 96.06 432 SER A C 1
ATOM 3194 O O . SER A 1 432 ? 30.011 -1.366 -16.807 1.00 96.06 432 SER A O 1
ATOM 3196 N N . ASN A 1 433 ? 30.019 0.835 -16.264 1.00 96.69 433 ASN A N 1
ATOM 3197 C CA . ASN A 1 433 ? 28.653 0.933 -15.745 1.00 96.69 433 ASN A CA 1
ATOM 3198 C C . ASN A 1 433 ? 27.618 1.306 -16.820 1.00 96.69 433 ASN A C 1
ATOM 3200 O O . ASN A 1 433 ? 26.441 1.461 -16.501 1.00 96.69 433 ASN A O 1
ATOM 3204 N N . VAL A 1 434 ? 28.039 1.469 -18.079 1.00 97.62 434 VAL A N 1
ATOM 3205 C CA . VAL A 1 434 ? 27.122 1.614 -19.213 1.00 97.62 434 VAL A CA 1
ATOM 3206 C C . VAL A 1 434 ? 27.079 0.296 -19.978 1.00 97.62 434 VAL A C 1
ATOM 3208 O O . VAL A 1 434 ? 28.064 -0.086 -20.617 1.00 97.62 434 VAL A O 1
ATOM 3211 N N . ARG A 1 435 ? 25.956 -0.419 -19.900 1.00 97.31 435 ARG A N 1
ATOM 3212 C CA . ARG A 1 435 ? 25.767 -1.743 -20.507 1.00 97.31 435 ARG A CA 1
ATOM 3213 C C . ARG A 1 435 ? 24.398 -1.832 -21.149 1.00 97.31 435 ARG A C 1
ATOM 3215 O O . ARG A 1 435 ? 23.423 -1.554 -20.478 1.00 97.31 435 ARG A O 1
ATOM 3222 N N . THR A 1 436 ? 24.280 -2.217 -22.414 1.00 98.00 436 THR A N 1
ATOM 3223 C CA . THR A 1 436 ? 22.960 -2.157 -23.065 1.00 98.00 436 THR A CA 1
ATOM 3224 C C . THR A 1 436 ? 21.981 -3.170 -22.475 1.00 98.00 436 THR A C 1
ATOM 3226 O O . THR A 1 436 ? 20.878 -2.788 -22.090 1.00 98.00 436 THR A O 1
ATOM 3229 N N . LEU A 1 437 ? 22.403 -4.427 -22.338 1.00 98.25 437 LEU A N 1
ATOM 3230 C CA . LEU A 1 437 ? 21.609 -5.494 -21.733 1.00 98.25 437 LEU A CA 1
ATOM 3231 C C . LEU A 1 437 ? 22.396 -6.208 -20.632 1.00 98.25 437 LEU A C 1
ATOM 3233 O O . LEU A 1 437 ? 23.560 -6.577 -20.830 1.00 98.25 437 LEU A O 1
ATOM 3237 N N . VAL A 1 438 ? 21.759 -6.408 -19.477 1.00 97.69 438 VAL A N 1
ATOM 3238 C CA . VAL A 1 438 ? 22.391 -6.987 -18.285 1.00 97.69 438 VAL A CA 1
ATOM 3239 C C . VAL A 1 438 ? 21.558 -8.118 -17.693 1.00 97.69 438 VAL A C 1
ATOM 3241 O O . VAL A 1 438 ? 20.351 -7.989 -17.554 1.00 97.69 438 VAL A O 1
ATOM 3244 N N . GLY A 1 439 ? 22.222 -9.201 -17.291 1.00 97.56 439 GLY A N 1
ATOM 3245 C CA . GLY A 1 439 ? 21.722 -10.154 -16.300 1.00 97.56 439 GLY A CA 1
ATOM 3246 C C . GLY A 1 439 ? 22.655 -10.161 -15.088 1.00 97.56 439 GLY A C 1
ATOM 3247 O O . GLY A 1 439 ? 23.848 -10.437 -15.247 1.00 97.56 439 GLY A O 1
ATOM 3248 N N . SER A 1 440 ? 22.161 -9.841 -13.888 1.00 97.00 440 SER A N 1
ATOM 3249 C CA . SER A 1 440 ? 22.946 -9.923 -12.639 1.00 97.00 440 SER A CA 1
ATOM 3250 C C . SER A 1 440 ? 22.068 -10.177 -11.420 1.00 97.00 440 SER A C 1
ATOM 3252 O O . SER A 1 440 ? 20.909 -9.796 -11.402 1.00 97.00 440 SER A O 1
ATOM 3254 N N . ALA A 1 441 ? 22.628 -10.800 -10.381 1.00 95.38 441 ALA A N 1
ATOM 3255 C CA . ALA A 1 441 ? 21.872 -11.271 -9.212 1.00 95.38 441 ALA A CA 1
ATOM 3256 C C . ALA A 1 441 ? 21.613 -10.169 -8.166 1.00 95.38 441 ALA A C 1
ATOM 3258 O O . ALA A 1 441 ? 21.667 -10.390 -6.959 1.00 95.38 441 ALA A O 1
ATOM 3259 N N . SER A 1 442 ? 21.482 -8.929 -8.619 1.00 93.62 442 SER A N 1
ATOM 3260 C CA . SER A 1 442 ? 21.307 -7.750 -7.780 1.00 93.62 442 SER A CA 1
ATOM 3261 C C . SER A 1 442 ? 20.733 -6.650 -8.641 1.00 93.62 442 SER A C 1
ATOM 3263 O O . SER A 1 442 ? 21.231 -6.448 -9.743 1.00 93.62 442 SER A O 1
ATOM 3265 N N . LYS A 1 443 ? 19.794 -5.880 -8.091 1.00 92.88 443 LYS A N 1
ATOM 3266 C CA . LYS A 1 443 ? 19.255 -4.678 -8.732 1.00 92.88 443 LYS A CA 1
ATOM 3267 C C . LYS A 1 443 ? 20.124 -3.425 -8.616 1.00 92.88 443 LYS A C 1
ATOM 3269 O O . LYS A 1 443 ? 19.843 -2.404 -9.227 1.00 92.88 443 LYS A O 1
ATOM 3274 N N . THR A 1 444 ? 21.201 -3.479 -7.832 1.00 94.38 444 THR A N 1
ATOM 3275 C CA . THR A 1 444 ? 22.100 -2.332 -7.597 1.00 94.38 444 THR A CA 1
ATOM 3276 C C . THR A 1 444 ? 23.543 -2.599 -8.019 1.00 94.38 444 THR A C 1
ATOM 3278 O O . THR A 1 444 ? 24.404 -1.730 -7.883 1.00 94.38 444 THR A O 1
ATOM 3281 N N . SER A 1 445 ? 23.834 -3.785 -8.565 1.00 95.38 445 SER A N 1
ATOM 3282 C CA . SER A 1 445 ? 25.180 -4.188 -8.976 1.00 95.38 445 SER A CA 1
ATOM 3283 C C . SER A 1 445 ? 25.154 -5.004 -10.265 1.00 95.38 445 SER A C 1
ATOM 3285 O O . SER A 1 445 ? 24.769 -6.172 -10.275 1.00 95.38 445 SER A O 1
ATOM 3287 N N . LEU A 1 446 ? 25.694 -4.415 -11.338 1.00 95.88 446 LEU A N 1
ATOM 3288 C CA . LEU A 1 446 ? 25.780 -5.011 -12.681 1.00 95.88 446 LEU A CA 1
ATOM 3289 C C . LEU A 1 446 ? 26.740 -6.217 -12.769 1.00 95.88 446 LEU A C 1
ATOM 3291 O O . LEU A 1 446 ? 26.971 -6.763 -13.850 1.00 95.88 446 LEU A O 1
ATOM 3295 N N . THR A 1 447 ? 27.428 -6.575 -11.683 1.00 95.00 447 THR A N 1
ATOM 3296 C CA . THR A 1 447 ? 28.451 -7.638 -11.667 1.00 95.00 447 THR A CA 1
ATOM 3297 C C . THR A 1 447 ? 28.195 -8.719 -10.631 1.00 95.00 447 THR A C 1
ATOM 3299 O O . THR A 1 447 ? 28.986 -9.659 -10.552 1.00 95.00 447 THR A O 1
ATOM 3302 N N . SER A 1 448 ? 27.119 -8.612 -9.851 1.00 95.56 448 SER A N 1
ATOM 3303 C CA . SER A 1 448 ? 26.771 -9.640 -8.873 1.00 95.56 448 SER A CA 1
ATOM 3304 C C . SER A 1 448 ? 26.465 -10.961 -9.579 1.00 95.56 448 SER A C 1
ATOM 3306 O O . SER A 1 448 ? 25.649 -11.011 -10.500 1.00 95.56 448 SER A O 1
ATOM 3308 N N . SER A 1 449 ? 27.164 -12.013 -9.156 1.00 94.50 449 SER A N 1
ATOM 3309 C CA . SER A 1 449 ? 26.956 -13.388 -9.626 1.00 94.50 449 SER A CA 1
ATOM 3310 C C . SER A 1 449 ? 25.868 -14.058 -8.787 1.00 94.50 449 SER A C 1
ATOM 3312 O O . SER A 1 449 ? 25.757 -13.765 -7.599 1.00 94.50 449 SER A O 1
ATOM 3314 N N . GLY A 1 450 ? 25.078 -14.934 -9.398 1.00 90.88 450 GLY A N 1
ATOM 3315 C CA . GLY A 1 450 ? 23.938 -15.611 -8.775 1.00 90.88 450 GLY A CA 1
ATOM 3316 C C . GLY A 1 450 ? 22.853 -15.911 -9.808 1.00 90.88 450 GLY A C 1
ATOM 3317 O O . GLY A 1 450 ? 23.127 -15.833 -11.008 1.00 90.88 450 GLY A O 1
ATOM 3318 N N . GLU A 1 451 ? 21.646 -16.234 -9.343 1.00 89.69 451 GLU A N 1
ATOM 3319 C CA . GLU A 1 451 ? 20.496 -16.473 -10.220 1.00 89.69 451 GLU A CA 1
ATOM 3320 C C . GLU A 1 451 ? 19.968 -15.145 -10.769 1.00 89.69 451 GLU A C 1
ATOM 3322 O O . GLU A 1 451 ? 19.610 -14.238 -10.017 1.00 89.69 451 GLU A O 1
ATOM 3327 N N . THR A 1 452 ? 19.986 -15.009 -12.091 1.00 92.31 452 THR A N 1
ATOM 3328 C CA . THR A 1 452 ? 19.596 -13.776 -12.793 1.00 92.31 452 THR A CA 1
ATOM 3329 C C . THR A 1 452 ? 18.300 -13.952 -13.557 1.00 92.31 452 THR A C 1
ATOM 3331 O O . THR A 1 452 ? 17.481 -13.039 -13.577 1.00 92.31 452 THR A O 1
ATOM 3334 N N . GLY A 1 453 ? 18.130 -15.131 -14.148 1.00 93.19 453 GLY A N 1
ATOM 3335 C CA . GLY A 1 453 ? 17.002 -15.503 -14.973 1.00 93.19 453 GLY A CA 1
ATOM 3336 C C . GLY A 1 453 ? 17.377 -16.641 -15.920 1.00 93.19 453 GLY A C 1
ATOM 3337 O O . GLY A 1 453 ? 18.489 -16.692 -16.459 1.00 93.19 453 GLY A O 1
ATOM 3338 N N . SER A 1 454 ? 16.428 -17.525 -16.165 1.00 94.56 454 SER A N 1
ATOM 3339 C CA . SER A 1 454 ? 16.534 -18.752 -16.936 1.00 94.56 454 SER A CA 1
ATOM 3340 C C . SER A 1 454 ? 15.492 -18.770 -18.059 1.00 94.56 454 SER A C 1
ATOM 3342 O O . SER A 1 454 ? 14.396 -18.227 -17.954 1.00 94.56 454 SER A O 1
ATOM 3344 N N . PHE A 1 455 ? 15.826 -19.408 -19.185 1.00 96.56 455 PHE A N 1
ATOM 3345 C CA . PHE A 1 455 ? 14.934 -19.535 -20.353 1.00 96.56 455 PHE A CA 1
ATOM 3346 C C . PHE A 1 455 ? 14.454 -18.208 -20.971 1.00 96.56 455 PHE A C 1
ATOM 3348 O O . PHE A 1 455 ? 13.423 -18.181 -21.641 1.00 96.56 455 PHE A O 1
ATOM 3355 N N . ASN A 1 456 ? 15.207 -17.124 -20.782 1.00 97.88 456 ASN A N 1
ATOM 3356 C CA . ASN A 1 456 ? 14.950 -15.857 -21.458 1.00 97.88 456 ASN A CA 1
ATOM 3357 C C . ASN A 1 456 ? 15.389 -15.913 -22.923 1.00 97.88 456 ASN A C 1
ATOM 3359 O O . ASN A 1 456 ? 16.420 -16.503 -23.256 1.00 97.88 456 ASN A O 1
ATOM 3363 N N . HIS A 1 457 ? 14.624 -15.259 -23.791 1.00 97.69 457 HIS A N 1
ATOM 3364 C CA . HIS A 1 457 ? 14.860 -15.226 -25.227 1.00 97.69 457 HIS A CA 1
ATOM 3365 C C . HIS A 1 457 ? 15.109 -13.800 -25.711 1.00 97.69 457 HIS A C 1
ATOM 3367 O O . HIS A 1 457 ? 14.330 -12.889 -25.435 1.00 97.69 457 HIS A O 1
ATOM 3373 N N . LEU A 1 458 ? 16.208 -13.611 -26.440 1.00 96.81 458 LEU A N 1
ATOM 3374 C CA . LEU A 1 458 ? 16.618 -12.331 -27.014 1.00 96.81 458 LEU A CA 1
ATOM 3375 C C . LEU A 1 458 ? 16.781 -12.516 -28.528 1.00 96.81 458 LEU A C 1
ATOM 3377 O O . LEU A 1 458 ? 17.819 -12.995 -28.982 1.00 96.81 458 LEU A O 1
ATOM 3381 N N . GLU A 1 459 ? 15.772 -12.145 -29.316 1.00 95.75 459 GLU A N 1
ATOM 3382 C CA . GLU A 1 459 ? 15.715 -12.425 -30.762 1.00 95.75 459 GLU A CA 1
ATOM 3383 C C . GLU A 1 459 ? 15.436 -11.167 -31.591 1.00 95.75 459 GLU A C 1
ATOM 3385 O O . GLU A 1 459 ? 14.778 -10.248 -31.136 1.00 95.75 459 GLU A O 1
ATOM 3390 N N . GLY A 1 460 ? 15.985 -11.060 -32.804 1.00 94.56 460 GLY A N 1
ATOM 3391 C CA . GLY A 1 460 ? 15.656 -9.954 -33.723 1.00 94.56 460 GLY A CA 1
ATOM 3392 C C . GLY A 1 460 ? 16.059 -8.539 -33.264 1.00 94.56 460 GLY A C 1
ATOM 3393 O O . GLY A 1 460 ? 15.806 -7.567 -33.970 1.00 94.56 460 GLY A O 1
ATOM 3394 N N . ASN A 1 461 ? 16.712 -8.395 -32.106 1.00 96.19 461 ASN A N 1
ATOM 3395 C CA . ASN A 1 461 ? 17.030 -7.092 -31.523 1.00 96.19 461 ASN A CA 1
ATOM 3396 C C . ASN A 1 461 ? 18.239 -6.410 -32.180 1.00 96.19 461 ASN A C 1
ATOM 3398 O O . ASN A 1 461 ? 19.241 -7.045 -32.516 1.00 96.19 461 ASN A O 1
ATOM 3402 N N . VAL A 1 462 ? 18.202 -5.077 -32.241 1.00 96.31 462 VAL A N 1
ATOM 3403 C CA . VAL A 1 462 ? 19.358 -4.228 -32.558 1.00 96.31 462 VAL A CA 1
ATOM 3404 C C . VAL A 1 462 ? 19.934 -3.665 -31.263 1.00 96.31 462 VAL A C 1
ATOM 3406 O O . VAL A 1 462 ? 19.283 -2.866 -30.598 1.00 96.31 462 VAL A O 1
ATOM 3409 N N . ILE A 1 463 ? 21.173 -4.024 -30.928 1.00 96.94 463 ILE A N 1
ATOM 3410 C CA . ILE A 1 463 ? 21.877 -3.538 -29.730 1.00 96.94 463 ILE A CA 1
ATOM 3411 C C . ILE A 1 463 ? 22.889 -2.465 -30.137 1.00 96.94 463 ILE A C 1
ATOM 3413 O O . ILE A 1 463 ? 23.759 -2.726 -30.972 1.00 96.94 463 ILE A O 1
ATOM 3417 N N . LYS A 1 464 ? 22.793 -1.259 -29.561 1.00 96.25 464 LYS A N 1
ATOM 3418 C CA . LYS A 1 464 ? 23.706 -0.141 -29.857 1.00 96.25 464 LYS A CA 1
ATOM 3419 C C . LYS A 1 464 ? 24.323 0.474 -28.603 1.00 96.25 464 LYS A C 1
ATOM 3421 O O . LYS A 1 464 ? 23.632 0.836 -27.650 1.00 96.25 464 LYS A O 1
ATOM 3426 N N . GLY A 1 465 ? 25.625 0.726 -28.700 1.00 95.75 465 GLY A N 1
ATOM 3427 C CA . GLY A 1 465 ? 26.404 1.420 -27.680 1.00 95.75 465 GLY A CA 1
ATOM 3428 C C . GLY A 1 465 ? 26.740 0.549 -26.474 1.00 95.75 465 GLY A C 1
ATOM 3429 O O . GLY A 1 465 ? 26.707 -0.677 -26.549 1.00 95.75 465 GLY A O 1
ATOM 3430 N N . GLY A 1 466 ? 27.104 1.216 -25.381 1.00 95.06 466 GLY A N 1
ATOM 3431 C CA . GLY A 1 466 ? 27.545 0.584 -24.146 1.00 95.06 466 GLY A CA 1
ATOM 3432 C C . GLY A 1 466 ? 29.032 0.242 -24.154 1.00 95.06 466 GLY A C 1
ATOM 3433 O O . GLY A 1 466 ? 29.629 -0.029 -25.194 1.00 95.06 466 GLY A O 1
ATOM 3434 N N . TYR A 1 467 ? 29.635 0.234 -22.965 1.00 96.50 467 TYR A N 1
ATOM 3435 C CA . TYR A 1 467 ? 30.959 -0.356 -22.766 1.00 96.50 467 TYR A CA 1
ATOM 3436 C C . TYR A 1 467 ? 30.890 -1.883 -22.926 1.00 96.50 467 TYR A C 1
ATOM 3438 O O . TYR A 1 467 ? 31.796 -2.500 -23.481 1.00 96.50 467 TYR A O 1
ATOM 3446 N N . TYR A 1 468 ? 29.773 -2.483 -22.498 1.00 96.12 468 TYR A N 1
ATOM 3447 C CA . TYR A 1 468 ? 29.371 -3.840 -22.864 1.00 96.12 468 TYR A CA 1
ATOM 3448 C C . TYR A 1 468 ? 28.010 -3.798 -23.568 1.00 96.12 468 TYR A C 1
ATOM 3450 O O . TYR A 1 468 ? 27.062 -3.240 -23.023 1.00 96.12 468 TYR A O 1
ATOM 3458 N N . GLY A 1 469 ? 27.885 -4.421 -24.743 1.00 96.38 469 GLY A N 1
ATOM 3459 C CA . GLY A 1 469 ? 26.578 -4.577 -25.395 1.00 96.38 469 GLY A CA 1
ATOM 3460 C C . GLY A 1 469 ? 25.670 -5.521 -24.599 1.00 96.38 469 GLY A C 1
ATOM 3461 O O . GLY A 1 469 ? 24.570 -5.151 -24.206 1.00 96.38 469 GLY A O 1
ATOM 3462 N N . ILE A 1 470 ? 26.173 -6.717 -24.282 1.00 96.75 470 ILE A N 1
ATOM 3463 C CA . ILE A 1 470 ? 25.499 -7.700 -23.425 1.00 96.75 470 ILE A CA 1
ATOM 3464 C C . ILE A 1 470 ? 26.462 -8.138 -22.323 1.00 96.75 470 ILE A C 1
ATOM 3466 O O . ILE A 1 470 ? 27.637 -8.406 -22.581 1.00 96.75 470 ILE A O 1
ATOM 3470 N N . SER A 1 471 ? 25.967 -8.234 -21.092 1.00 95.12 471 SER A N 1
ATOM 3471 C CA . SER A 1 471 ? 26.697 -8.797 -19.959 1.00 95.12 471 SER A CA 1
ATOM 3472 C C . SER A 1 471 ? 25.761 -9.673 -19.135 1.00 95.12 471 SER A C 1
ATOM 3474 O O . SER A 1 471 ? 24.812 -9.164 -18.555 1.00 95.12 471 SER A O 1
ATOM 3476 N N . TRP A 1 472 ? 26.028 -10.975 -19.060 1.00 94.38 472 TRP A N 1
ATOM 3477 C CA . TRP A 1 472 ? 25.197 -11.915 -18.306 1.00 94.38 472 TRP A CA 1
ATOM 3478 C C . TRP A 1 472 ? 26.046 -12.614 -17.248 1.00 94.38 472 TRP A C 1
ATOM 3480 O O . TRP A 1 472 ? 27.063 -13.233 -17.567 1.00 94.38 472 TRP A O 1
ATOM 3490 N N . ARG A 1 473 ? 25.673 -12.465 -15.977 1.00 92.62 473 ARG A N 1
ATOM 3491 C CA . ARG A 1 473 ? 26.301 -13.148 -14.843 1.00 92.62 473 ARG A CA 1
ATOM 3492 C C . ARG A 1 473 ? 25.459 -14.369 -14.480 1.00 92.62 473 ARG A C 1
ATOM 3494 O O . ARG A 1 473 ? 24.238 -14.310 -14.535 1.00 92.62 473 ARG A O 1
ATOM 3501 N N . GLY A 1 474 ? 26.120 -15.462 -14.126 1.00 82.06 474 GLY A N 1
ATOM 3502 C CA . GLY A 1 474 ? 25.486 -16.656 -13.567 1.00 82.06 474 GLY A CA 1
ATOM 3503 C C . GLY A 1 474 ? 26.157 -17.044 -12.254 1.00 82.06 474 GLY A C 1
ATOM 3504 O O . GLY A 1 474 ? 27.154 -16.427 -11.862 1.00 82.06 474 GLY A O 1
ATOM 3505 N N . ALA A 1 475 ? 25.624 -18.058 -11.580 1.00 79.62 475 ALA A N 1
ATOM 3506 C CA . ALA A 1 475 ? 26.349 -18.766 -10.532 1.00 79.62 475 ALA A CA 1
ATOM 3507 C C . ALA A 1 475 ? 27.394 -19.700 -11.177 1.00 79.62 475 ALA A C 1
ATOM 3509 O O . ALA A 1 475 ? 27.115 -20.321 -12.203 1.00 79.62 475 ALA A O 1
ATOM 3510 N N . GLY A 1 476 ? 28.612 -19.717 -10.627 1.00 56.22 476 GLY A N 1
ATOM 3511 C CA . GLY A 1 476 ? 29.708 -20.585 -11.080 1.00 56.22 476 GLY A CA 1
ATOM 3512 C C . GLY A 1 476 ? 29.673 -21.970 -10.458 1.00 56.22 476 GLY A C 1
ATOM 3513 O O . GLY A 1 476 ? 29.045 -22.109 -9.383 1.00 56.22 476 GLY A O 1
#

Secondary structure (DSSP, 8-state):
------------------EEPP-----EEEEES-EEEEEEE-SS-EEEEEEE--TTS-SS-EEEEEEEESS-HHHH-BTT--B--EEEEEEEEEE--SSPEEEEEEE-TT-EEEEEEEEE-TTS-EEEEEEEESSEEEEETTEEEEEEEEEES--PSSP-S-EEE-SSSEEEP-EEEEEEPS---SS-EEEEEEEES-S--SEEEEEEEEEEE-SSSPEEEEEEEEEETTEE-PPEEEEEEE-SSSTTTSEEEEEEEEEEE-TT--EEEEEEEE-GGGS--S-GGGSEEEEEE-PPEEEEEEESSSS-SBSSHHHHHHHHHHH-EEEEEEEEEPSEEEE--EEE-PPTT--SSS-EEEE--SS-GGGEEEEE-BSSS--SEEEES--SEEEES-EEEE--SSBEEEEEEETT--S-EEES-EEE--TT--STTEEEEEE-S-SS-TT--S---SS-EEESPEEE-SSEEEEE----

Sequence (476 aa):
MLFIVSIVAGMAYTSSAQTMMPLPPHSSTYTSSMIRGFWFQAPVDFKIVGVRVPTNASSAAQNIQLFKMGGSPASICVYPTLTTNYTTLGYWTNVNSTAMIPCNILVQAGDYIGVVGARGTNGGTLYNSYDGSSPYASSIFGNTVNITRFGHQGGNLPITGGVWTELTGTICRVEIYYAAALNPIPNDAGIASIDEPFGFCAGTEDVVVTLKNFGLLPLTSATINWSINGTPQPSYSWTGYLDTLTAASRETQVNLGTRTWAANTAYTVTAYTTMPNNIVDTLNDNDTSSAVIQAAMTGTYSIGGASPDFNSFQEAVDALDLYGVCGAVTFNVASGTYSEEIEIPEIAGASATNTITFDGGSGNAASRILTTSHSSIGATLMLDGADYLRFRNLTIRSTGSSYGTAVWFTGAADRNIIEDCILETSTSATSSNVRTLVGSASKTSLTSSGETGSFNHLEGNVIKGGYYGISWRGAG

pLDDT: mean 91.83, std 13.21, range [23.25, 98.88]